Protein AF-A0A929YT79-F1 (afdb_monomer_lite)

Foldseek 3Di:
DDPPPPDDAQLVPPAQVLNLLQLQLLLLDLACLQPNQLSLVLNVVSVQCSVVRHDDVVVNVCSQFPNDPVDGFALAFWQWAWQFAQVWIFIAGARPNVVLSVLLNLLRVLCVVVVPPCLLLLVLQLLSVLRRQLCVLVVHDHRHTGDSVNPGRDGDDPVVCVSCSCSQKAAPVRSVVSSVVSVHDPVVLVVLAQDDDPVQQVVCCVPPVGHCSCLQRQWHQDPVRIIGRSNRNSSSVNSLVSSLVSCCVVQNPVRVVVSSLVVLCVLVVVLQVVQQWDWDDWDWFQNWIWTWTDRDPQEIETETEEELVVVGPVQRRVVVSVVVCCVVPPNGHYQYAYEYDYRPSPPRDDDYPDPHHYDHSVLVNLQSPPPSGHPVLVSLLVVLVVPAAEDPPADNSQSVLVCVVVVNHPDDPDHDPYDYGDNCSCNVSVSCSRVVWPWIWDQPVVVRTIFIWTADNVDPPVFQKTDTDPDDDQWIWGDDPPDIDIDGQDDDPVCSVVSVVVVVVVSVVVNVCCVVPVDPDDD

pLDDT: mean 87.14, std 10.31, range [30.11, 97.81]

Sequence (523 aa):
MNSTIMKNKFYHNLKREKVLKYLSYLSVLQENSSFCYRLEMALVEAYLMWKRGKHDWFHIDRILEYGNPQIEDPQERLFVETVNTPIGSYKVFSAFYLTHKYLLCQLLFLVQKNKIDRNKLAIVYAILEISNEIANRFNYSRNVCGKYDAESVYFSNYKEYGKYKSYTCFNKAEVNSILAKYQVEEKYLQLLSLCLKRKEYEKELSQLGHSDTFELHPFLKLDSGEFLVLFPANLLRLAYRLCYGILVKELGEKTLLSLIEKEMIQEIGFLLQNGHGSFIGQNNYQDTPFLWFRFDEDKVANIGIVLADKRAKLDQAVKDSETAINKAYPHITIFTFLVTQEMAEEGLFMTIGRDITHFSVEELKIVMSQSRMNLLNLYYYDQDKLDQNFALLTQEIDRFAYYCSNNYTFYRDEMPAITFMEIGYVLSMREKYLCGHDEHIVQYAPRGCHVMVKHYADIPKQIPIYVPYMKVKGVLMLQLAKYELWVHVKCKDMLRIFGREATIALMNWMFTVEKKLCIDSIS

Radius of gyration: 25.11 Å; chains: 1; bounding box: 61×72×64 Å

Secondary structure (DSSP, 8-state):
---------GGGG--THHHHHHHHHHTT-GGGTT-HHHHHHHHHHHHHHHHHT---HHHHHHHHHH-BTTBPPP--SEEEEEEEETTEEEEEE-TT-HHHHHHHHHHHHHHHHTT--GGGGHHHHHHHHHHHHHHHHTT--SSEE--TT-SS-----HHHHHHHTTTTEE-HHHHHHHHHHTT--HHHHHTTB----HHHHHHHHHHHSS-HHHHT--EEE-TTSPEEES-TTHHHHHHHHHHHHHHHHHH-HHHHHHHHHHHHHHHHHHHHHTTTPEEEEEEEETTEEEEEEE-SSSEEEEEEEEEGGG---HHHHHHHHHHHHHHHSTTPEEEEEEEEE--S-S------SS--EEEEHHHHHHHHTSTT--HHHHHHHHHHHHTS-B-TT--HHHHHHHHHHTTS----SS--SSB-PPTTTTHHHHHHHHTT--EEEEEEGGGTEEEEEEE-TTS-TTS-EEEETT--TTEEEEE-SS-EEEEE----GGGHHHHHHHHHHHHHHHHHHHHHHT-S---

Structure (mmCIF, N/CA/C/O backbone):
data_AF-A0A929YT79-F1
#
_entry.id   AF-A0A929YT79-F1
#
loop_
_atom_site.group_PDB
_atom_site.id
_atom_site.type_symbol
_atom_site.label_atom_id
_atom_site.label_alt_id
_atom_site.label_comp_id
_atom_site.label_asym_id
_atom_site.label_entity_id
_atom_site.label_seq_id
_atom_site.pdbx_PDB_ins_code
_atom_site.Cartn_x
_atom_site.Cartn_y
_atom_site.Cartn_z
_atom_site.occupancy
_atom_site.B_iso_or_equiv
_atom_site.auth_seq_id
_atom_site.auth_comp_id
_atom_site.auth_asym_id
_atom_site.auth_atom_id
_atom_site.pdbx_PDB_model_num
ATOM 1 N N . MET A 1 1 ? -23.664 36.042 5.388 1.00 36.00 1 MET A N 1
ATOM 2 C CA . MET A 1 1 ? -23.409 34.636 5.765 1.00 36.00 1 MET A CA 1
ATOM 3 C C . MET A 1 1 ? -24.685 34.087 6.372 1.00 36.00 1 MET A C 1
ATOM 5 O O . MET A 1 1 ? -25.010 34.441 7.497 1.00 36.00 1 MET A O 1
ATOM 9 N N . ASN A 1 2 ? -25.459 33.331 5.594 1.00 30.11 2 ASN A N 1
ATOM 10 C CA . ASN A 1 2 ? -26.677 32.698 6.095 1.00 30.11 2 ASN A CA 1
ATOM 11 C C . ASN A 1 2 ? -26.282 31.535 7.009 1.00 30.11 2 ASN A C 1
ATOM 13 O O . ASN A 1 2 ? -25.536 30.656 6.588 1.00 30.11 2 ASN A O 1
ATOM 17 N N . SER A 1 3 ? -26.758 31.553 8.254 1.00 38.56 3 SER A N 1
ATOM 18 C CA . SER A 1 3 ? -26.602 30.447 9.194 1.00 38.56 3 SER A CA 1
ATOM 19 C C . SER A 1 3 ? -27.410 29.250 8.694 1.00 38.56 3 SER A C 1
ATOM 21 O O . SER A 1 3 ? -28.627 29.183 8.889 1.00 38.56 3 SER A O 1
ATOM 23 N N . THR A 1 4 ? -26.754 28.301 8.038 1.00 44.62 4 THR A N 1
ATOM 24 C CA . THR A 1 4 ? -27.309 26.966 7.840 1.00 44.62 4 THR A CA 1
ATOM 25 C C . THR A 1 4 ? -27.536 26.384 9.232 1.00 44.62 4 THR A C 1
ATOM 27 O O . THR A 1 4 ? -26.594 26.161 9.988 1.00 44.62 4 THR A O 1
ATOM 30 N N . ILE A 1 5 ? -28.799 26.218 9.618 1.00 43.31 5 ILE A N 1
ATOM 31 C CA . ILE A 1 5 ? -29.177 25.556 10.866 1.00 43.31 5 ILE A CA 1
ATOM 32 C C . ILE A 1 5 ? -28.627 24.128 10.778 1.00 43.31 5 ILE A C 1
ATOM 34 O O . ILE A 1 5 ? -29.167 23.310 10.030 1.00 43.31 5 ILE A O 1
ATOM 38 N N . MET A 1 6 ? -27.533 23.832 11.489 1.00 53.91 6 MET A N 1
ATOM 39 C CA . MET A 1 6 ? -26.991 22.474 11.549 1.00 53.91 6 MET A CA 1
ATOM 40 C C . MET A 1 6 ? -28.071 21.554 12.121 1.00 53.91 6 MET A C 1
ATOM 42 O O . MET A 1 6 ? -28.538 21.731 13.250 1.00 53.91 6 MET A O 1
ATOM 46 N N . LYS A 1 7 ? -28.522 20.593 11.310 1.00 63.94 7 LYS A N 1
ATOM 47 C CA . LYS A 1 7 ? -29.502 19.588 11.732 1.00 63.94 7 LYS A CA 1
ATOM 48 C C . LYS A 1 7 ? -28.906 18.782 12.884 1.00 63.94 7 LYS A C 1
ATOM 50 O O . LYS A 1 7 ? -27.763 18.349 12.808 1.00 63.94 7 LYS A O 1
ATOM 55 N N . ASN A 1 8 ? -29.687 18.550 13.936 1.00 69.25 8 ASN A N 1
ATOM 56 C CA . ASN A 1 8 ? -29.241 17.765 15.083 1.00 69.25 8 ASN A CA 1
ATOM 57 C C . ASN A 1 8 ? -28.914 16.318 14.650 1.00 69.25 8 ASN A C 1
ATOM 59 O O . ASN A 1 8 ? -29.817 15.575 14.258 1.00 69.25 8 ASN A O 1
ATOM 63 N N . LYS A 1 9 ? -27.634 15.927 14.686 1.00 82.12 9 LYS A N 1
ATOM 64 C CA . LYS A 1 9 ? -27.158 14.599 14.270 1.00 82.12 9 LYS A CA 1
ATOM 65 C C . LYS A 1 9 ? -27.267 13.607 15.433 1.00 82.12 9 LYS A C 1
ATOM 67 O O . LYS A 1 9 ? -27.134 13.973 16.598 1.00 82.12 9 LYS A O 1
ATOM 72 N N . PHE A 1 10 ? -27.492 12.322 15.132 1.00 83.69 10 PHE A N 1
ATOM 73 C CA . PHE A 1 10 ? -27.701 11.274 16.150 1.00 83.69 10 PHE A CA 1
ATOM 74 C C . PHE A 1 10 ? -26.595 11.245 17.216 1.00 83.69 10 PHE A C 1
ATOM 76 O O . PHE A 1 10 ? -26.881 11.106 18.409 1.00 83.69 10 PHE A O 1
ATOM 83 N N . TYR A 1 11 ? -25.344 11.405 16.789 1.00 84.00 11 TYR A N 1
ATOM 84 C CA . TYR A 1 11 ? -24.191 11.276 17.666 1.00 84.00 11 TYR A CA 1
ATOM 85 C C . TYR A 1 11 ? -24.080 12.397 18.714 1.00 84.00 11 TYR A C 1
ATOM 87 O O . TYR A 1 11 ? -23.410 12.191 19.723 1.00 84.00 11 TYR A O 1
ATOM 95 N N . HIS A 1 12 ? -24.806 13.514 18.568 1.00 87.50 12 HIS A N 1
ATOM 96 C CA . HIS A 1 12 ? -24.891 14.568 19.593 1.00 87.50 12 HIS A CA 1
ATOM 97 C C . HIS A 1 12 ? -25.516 14.068 20.905 1.00 87.50 12 HIS A C 1
ATOM 99 O O . HIS A 1 12 ? -25.294 14.640 21.972 1.00 87.50 12 HIS A O 1
ATOM 105 N N . ASN A 1 13 ? -26.285 12.974 20.842 1.00 85.50 13 ASN A N 1
ATOM 106 C CA . ASN A 1 13 ? -26.859 12.317 22.017 1.00 85.50 13 ASN A CA 1
ATOM 107 C C . ASN A 1 13 ? -25.886 11.333 22.688 1.00 85.50 13 ASN A C 1
ATOM 109 O O . ASN A 1 13 ? -26.160 10.834 23.785 1.00 85.50 13 ASN A O 1
ATOM 113 N N . LEU A 1 14 ? -24.762 11.014 22.041 1.00 86.75 14 LEU A N 1
ATOM 114 C CA . LEU A 1 14 ? -23.725 10.159 22.606 1.00 86.75 14 LEU A CA 1
ATOM 115 C C . LEU A 1 14 ? -22.862 10.975 23.571 1.00 86.75 14 LEU A C 1
ATOM 117 O O . LEU A 1 14 ? -22.680 12.178 23.424 1.00 86.75 14 LEU A O 1
ATOM 121 N N . LYS A 1 15 ? -22.338 10.316 24.604 1.00 82.94 15 LYS A N 1
ATOM 122 C CA . LYS A 1 15 ? -21.502 10.957 25.626 1.00 82.94 15 LYS A CA 1
ATOM 123 C C . LYS A 1 15 ? -20.223 10.160 25.829 1.00 82.94 15 LYS A C 1
ATOM 125 O O . LYS A 1 15 ? -20.270 8.925 25.821 1.00 82.94 15 LYS A O 1
ATOM 130 N N . ARG A 1 16 ? -19.122 10.867 26.106 1.00 84.81 16 ARG A N 1
ATOM 131 C CA . ARG A 1 16 ? -17.818 10.291 26.471 1.00 84.81 16 ARG A CA 1
ATOM 132 C C . ARG A 1 16 ? -17.329 9.285 25.416 1.00 84.81 16 ARG A C 1
ATOM 134 O O . ARG A 1 16 ? -17.391 9.560 24.224 1.00 84.81 16 ARG A O 1
ATOM 141 N N . GLU A 1 17 ? -16.908 8.098 25.846 1.00 90.38 17 GLU A N 1
ATOM 142 C CA . GLU A 1 17 ? -16.364 7.028 25.004 1.00 90.38 17 GLU A CA 1
ATOM 143 C C . GLU A 1 17 ? -17.296 6.597 23.865 1.00 90.38 17 GLU A C 1
ATOM 145 O O . GLU A 1 17 ? -16.826 6.151 22.823 1.00 90.38 17 GLU A O 1
ATOM 150 N N . LYS A 1 18 ? -18.620 6.756 24.016 1.00 90.56 18 LYS A N 1
ATOM 151 C CA . LYS A 1 18 ? -19.578 6.391 22.958 1.00 90.56 18 LYS A CA 1
ATOM 152 C C . LYS A 1 18 ? -19.390 7.216 21.685 1.00 90.56 18 LYS A C 1
ATOM 154 O O . LYS A 1 18 ? -19.725 6.723 20.614 1.00 90.56 18 LYS A O 1
ATOM 159 N N . VAL A 1 19 ? -18.878 8.440 21.811 1.00 91.19 19 VAL A N 1
ATOM 160 C CA . VAL A 1 19 ? -18.555 9.323 20.682 1.00 91.19 19 VAL A CA 1
ATOM 161 C C . VAL A 1 19 ? -17.342 8.789 19.939 1.00 91.19 19 VAL A C 1
ATOM 163 O O . VAL A 1 19 ? -17.384 8.663 18.723 1.00 91.19 19 VAL A O 1
ATOM 166 N N . LEU A 1 20 ? -16.299 8.407 20.679 1.00 94.00 20 LEU A N 1
ATOM 167 C CA . LEU A 1 20 ? -15.084 7.823 20.112 1.00 94.00 20 LEU A CA 1
ATOM 168 C C . LEU A 1 20 ? -15.403 6.522 19.377 1.00 94.00 20 LEU A C 1
ATOM 170 O O . LEU A 1 20 ? -14.978 6.348 18.242 1.00 94.00 20 LEU A O 1
ATOM 174 N N . LYS A 1 21 ? -16.232 5.653 19.976 1.00 94.69 21 LYS A N 1
ATOM 175 C CA . LYS A 1 21 ? -16.734 4.441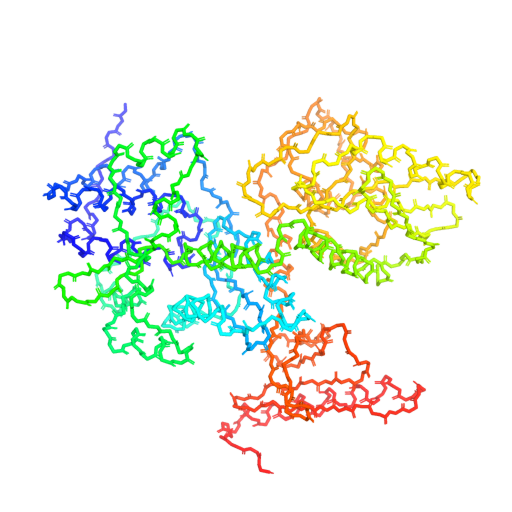 19.309 1.00 94.69 21 LYS A CA 1
ATOM 176 C C . LYS A 1 21 ? -17.485 4.761 18.016 1.00 94.69 21 LYS A C 1
ATOM 178 O O . LYS A 1 21 ? -17.301 4.070 17.023 1.00 94.69 21 LYS A O 1
ATOM 183 N N . TYR A 1 22 ? -18.319 5.800 18.024 1.00 94.50 22 TYR A N 1
ATOM 184 C CA . TYR A 1 22 ? -19.095 6.195 16.852 1.00 94.50 22 TYR A CA 1
ATOM 185 C C . TYR A 1 22 ? -18.216 6.743 15.724 1.00 94.50 22 TYR A C 1
ATOM 187 O O . TYR A 1 22 ? -18.367 6.317 14.587 1.00 94.50 22 TYR A O 1
ATOM 195 N N . LEU A 1 23 ? -17.275 7.640 16.026 1.00 94.75 23 LEU A N 1
ATOM 196 C CA . LEU A 1 23 ? -16.358 8.186 15.020 1.00 94.75 23 LEU A CA 1
ATOM 197 C C . LEU A 1 23 ? -15.394 7.116 14.483 1.00 94.75 23 LEU A C 1
ATOM 199 O O . LEU A 1 23 ? -15.162 7.051 13.281 1.00 94.75 23 LEU A O 1
ATOM 203 N N . SER A 1 24 ? -14.913 6.221 15.352 1.00 95.88 24 SER A N 1
ATOM 204 C CA . SER A 1 24 ? -14.118 5.050 14.958 1.00 95.88 24 SER A CA 1
ATOM 205 C C . SER A 1 24 ? -14.907 4.153 14.004 1.00 95.88 24 SER A C 1
ATOM 207 O O . SER A 1 24 ? -14.413 3.778 12.945 1.00 95.88 24 SER A O 1
ATOM 209 N N . TYR A 1 25 ? -16.173 3.882 14.322 1.00 95.31 25 TYR A N 1
ATOM 210 C CA . TYR A 1 25 ? -17.082 3.174 13.428 1.00 95.31 25 TYR A CA 1
ATOM 211 C C . TYR A 1 25 ? -17.257 3.891 12.077 1.00 95.31 25 TYR A C 1
ATOM 213 O O . TYR A 1 25 ? -17.173 3.242 11.040 1.00 95.31 25 TYR A O 1
ATOM 221 N N . LEU A 1 26 ? -17.451 5.216 12.060 1.00 94.38 26 LEU A N 1
ATOM 222 C CA . LEU A 1 26 ? -17.585 5.961 10.804 1.00 94.38 26 LEU A CA 1
ATOM 223 C C . LEU A 1 26 ? -16.335 5.858 9.926 1.00 94.38 26 LEU A C 1
ATOM 225 O O . LEU A 1 26 ? -16.480 5.841 8.707 1.00 94.38 26 LEU A O 1
ATOM 229 N N . SER A 1 27 ? -15.145 5.757 10.529 1.00 93.44 27 SER A N 1
ATOM 230 C CA . SER A 1 27 ? -13.881 5.606 9.794 1.00 93.44 27 SER A CA 1
ATOM 231 C C . SER A 1 27 ? -13.724 4.263 9.078 1.00 93.44 27 SER A C 1
ATOM 233 O O . SER A 1 27 ? -12.864 4.138 8.213 1.00 93.44 27 SER A O 1
ATOM 235 N N . VAL A 1 28 ? -14.560 3.269 9.409 1.00 93.12 28 VAL A N 1
ATOM 236 C CA . VAL A 1 28 ? -14.566 1.949 8.757 1.00 93.12 28 VAL A CA 1
ATOM 237 C C . VAL A 1 28 ? -15.787 1.706 7.863 1.00 93.12 28 VAL A C 1
ATOM 239 O O . VAL A 1 28 ? -16.047 0.570 7.452 1.00 93.12 28 VAL A O 1
ATOM 242 N N . LEU A 1 29 ? -16.523 2.762 7.526 1.00 92.25 29 LEU A N 1
ATOM 243 C CA . LEU A 1 29 ? -17.579 2.706 6.523 1.00 92.25 29 LEU A CA 1
ATOM 244 C C . LEU A 1 29 ? -17.023 3.025 5.141 1.00 92.25 29 LEU A C 1
ATOM 246 O O . LEU A 1 29 ? -16.368 4.049 4.950 1.00 92.25 29 LEU A O 1
ATOM 250 N N . GLN A 1 30 ? -17.345 2.172 4.171 1.00 90.44 30 GLN A N 1
ATOM 251 C CA . GLN A 1 30 ? -16.960 2.361 2.773 1.00 90.44 30 GLN A CA 1
ATOM 252 C C . GLN A 1 30 ? -17.477 3.699 2.217 1.00 90.44 30 GLN A C 1
ATOM 254 O O . GLN A 1 30 ? -16.807 4.332 1.405 1.00 90.44 30 GLN A O 1
ATOM 259 N N . GLU A 1 31 ? -18.636 4.164 2.693 1.00 90.75 31 GLU A N 1
ATOM 260 C CA . GLU A 1 31 ? -19.254 5.444 2.338 1.00 90.75 31 GLU A CA 1
ATOM 261 C C . GLU A 1 31 ? -18.424 6.664 2.754 1.00 90.75 31 GLU A C 1
ATOM 263 O O . GLU A 1 31 ? -18.642 7.748 2.220 1.00 90.75 31 GLU A O 1
ATOM 268 N N . ASN A 1 32 ? -17.505 6.497 3.709 1.00 91.38 32 ASN A N 1
ATOM 269 C CA . ASN A 1 32 ? -16.694 7.566 4.284 1.00 91.38 32 ASN A CA 1
ATOM 270 C C . ASN A 1 32 ? -15.217 7.503 3.879 1.00 91.38 32 ASN A C 1
ATOM 272 O O . ASN A 1 32 ? -14.407 8.264 4.409 1.00 91.38 32 ASN A O 1
ATOM 276 N N . SER A 1 33 ? -14.849 6.610 2.958 1.00 88.06 33 SER A N 1
ATOM 277 C CA . SER A 1 33 ? -13.452 6.381 2.573 1.00 88.06 33 SER A CA 1
ATOM 278 C C . SER A 1 33 ? -12.748 7.618 2.004 1.00 88.06 33 SER A C 1
ATOM 280 O O . SER A 1 33 ? -11.531 7.691 2.064 1.00 88.06 33 SER A O 1
ATOM 282 N N . SER A 1 34 ? -13.493 8.579 1.451 1.00 85.69 34 SER A N 1
ATOM 283 C CA . SER A 1 34 ? -12.965 9.833 0.897 1.00 85.69 34 SER A CA 1
ATOM 284 C C . SER A 1 34 ? -12.778 10.945 1.934 1.00 85.69 34 SER A C 1
ATOM 286 O O . SER A 1 34 ? -12.392 12.045 1.566 1.00 85.69 34 SER A O 1
ATOM 288 N N . PHE A 1 35 ? -13.074 10.701 3.216 1.00 89.69 35 PHE A N 1
ATOM 289 C CA . PHE A 1 35 ? -13.031 11.720 4.277 1.00 89.69 35 PHE A CA 1
ATOM 290 C C . PHE A 1 35 ? -12.082 11.343 5.419 1.00 89.69 35 PHE A C 1
ATOM 292 O O . PHE A 1 35 ? -12.344 11.636 6.592 1.00 89.69 35 PHE A O 1
ATOM 299 N N . CYS A 1 36 ? -11.006 10.620 5.103 1.00 88.81 36 CYS A N 1
ATOM 300 C CA . CYS A 1 36 ? -10.104 10.054 6.100 1.00 88.81 36 CYS A CA 1
ATOM 301 C C . CYS A 1 36 ? -9.451 11.112 7.001 1.00 88.81 36 CYS A C 1
ATOM 303 O O . CYS A 1 36 ? -9.447 10.909 8.216 1.00 88.81 36 CYS A O 1
ATOM 305 N N . TYR A 1 37 ? -8.970 12.242 6.461 1.00 88.38 37 TYR A N 1
ATOM 306 C CA . TYR A 1 37 ? -8.360 13.289 7.292 1.00 88.38 37 TYR A CA 1
ATOM 307 C C . TYR A 1 37 ? -9.399 13.958 8.184 1.00 88.38 37 TYR A C 1
ATOM 309 O O . TYR A 1 37 ? -9.148 14.177 9.369 1.00 88.38 37 TYR A O 1
ATOM 317 N N . ARG A 1 38 ? -10.602 14.237 7.667 1.00 91.75 38 ARG A N 1
ATOM 318 C CA . ARG A 1 38 ? -11.690 14.786 8.498 1.00 91.75 38 ARG A CA 1
ATOM 319 C C . ARG A 1 38 ? -12.050 13.863 9.650 1.00 91.75 38 ARG A C 1
ATOM 321 O O . ARG A 1 38 ? -12.220 14.332 10.775 1.00 91.75 38 ARG A O 1
ATOM 328 N N . LEU A 1 39 ? -12.179 12.567 9.377 1.00 93.12 39 LEU A N 1
ATOM 329 C CA . LEU A 1 39 ? -12.525 11.565 10.381 1.00 93.12 39 LEU A CA 1
ATOM 330 C C . LEU A 1 39 ? -11.424 11.411 11.430 1.00 93.12 39 LEU A C 1
ATOM 332 O O . LEU A 1 39 ? -11.733 11.362 12.621 1.00 93.12 39 LEU A O 1
ATOM 336 N N . GLU A 1 40 ? -10.161 11.379 11.012 1.00 93.00 40 GLU A N 1
ATOM 337 C CA . GLU A 1 40 ? -9.028 11.321 11.930 1.00 93.00 40 GLU A CA 1
ATOM 338 C C . GLU A 1 40 ? -8.944 12.575 12.805 1.00 93.00 40 GLU A C 1
ATOM 340 O O . GLU A 1 40 ? -8.914 12.467 14.032 1.00 93.00 40 GLU A O 1
ATOM 345 N N . MET A 1 41 ? -9.001 13.771 12.213 1.00 91.88 41 MET A N 1
ATOM 346 C CA . MET A 1 41 ? -8.990 15.024 12.974 1.00 91.88 41 MET A CA 1
ATOM 347 C C . MET A 1 41 ? -10.166 15.095 13.954 1.00 91.88 41 MET A C 1
ATOM 349 O O . MET A 1 41 ? -9.990 15.490 15.109 1.00 91.88 41 MET A O 1
ATOM 353 N N . ALA A 1 42 ? -11.365 14.682 13.529 1.00 93.88 42 ALA A N 1
ATOM 354 C CA . ALA A 1 42 ? -12.530 14.617 14.405 1.00 93.88 42 ALA A CA 1
ATOM 355 C C . ALA A 1 42 ? -12.316 13.631 15.564 1.00 93.88 42 ALA A C 1
ATOM 357 O O . ALA A 1 42 ? -12.698 13.930 16.696 1.00 93.88 42 ALA A O 1
ATOM 358 N N . LEU A 1 43 ? -11.686 12.477 15.316 1.00 94.81 43 LEU A N 1
ATOM 359 C CA . LEU A 1 43 ? -11.325 11.499 16.345 1.00 94.81 43 LEU A CA 1
ATOM 360 C C . LEU A 1 43 ? -10.311 12.056 17.345 1.00 94.81 43 LEU A C 1
ATOM 362 O O . LEU A 1 43 ? -10.509 11.895 18.553 1.00 94.81 43 LEU A O 1
ATOM 366 N N . VAL A 1 44 ? -9.263 12.731 16.868 1.00 94.44 44 VAL A N 1
ATOM 367 C CA . VAL A 1 44 ? -8.253 13.367 17.724 1.00 94.44 44 VAL A CA 1
ATOM 368 C C . VAL A 1 44 ? -8.898 14.428 18.612 1.00 94.44 44 VAL A C 1
ATOM 370 O O . VAL A 1 44 ? -8.730 14.411 19.835 1.00 94.44 44 VAL A O 1
ATOM 373 N N . GLU A 1 45 ? -9.681 15.332 18.025 1.00 93.56 45 GLU A N 1
ATOM 374 C CA . GLU A 1 45 ? -10.355 16.394 18.769 1.00 93.56 45 GLU A CA 1
ATOM 375 C C . GLU A 1 45 ? -11.363 15.826 19.771 1.00 93.56 45 GLU A C 1
ATOM 377 O O . GLU A 1 45 ? -11.367 16.223 20.941 1.00 93.56 45 GLU A O 1
ATOM 382 N N . ALA A 1 46 ? -12.147 14.821 19.373 1.00 93.94 46 ALA A N 1
ATOM 383 C CA . ALA A 1 46 ? -13.059 14.125 20.272 1.00 93.94 46 ALA A CA 1
ATOM 384 C C . ALA A 1 46 ? -12.315 13.440 21.431 1.00 93.94 46 ALA A C 1
ATOM 386 O O . ALA A 1 46 ? -12.792 13.476 22.569 1.00 93.94 46 ALA A O 1
ATOM 387 N N . TYR A 1 47 ? -11.139 12.855 21.187 1.00 94.56 47 TYR A N 1
ATOM 388 C CA . TYR A 1 47 ? -10.306 12.250 22.229 1.00 94.56 47 TYR A CA 1
ATOM 389 C C . TYR A 1 47 ? -9.786 13.304 23.222 1.00 94.56 47 TYR A C 1
ATOM 391 O O . TYR A 1 47 ? -9.888 13.128 24.442 1.00 94.56 47 TYR A O 1
ATOM 399 N N . LEU A 1 48 ? -9.282 14.437 22.723 1.00 93.25 48 LEU A N 1
ATOM 400 C CA . LEU A 1 48 ? -8.782 15.539 23.552 1.00 93.25 48 LEU A CA 1
ATOM 401 C C . LEU A 1 48 ? -9.901 16.185 24.387 1.00 93.25 48 LEU A C 1
ATOM 403 O O . LEU A 1 48 ? -9.695 16.538 25.554 1.00 93.25 48 LEU A O 1
ATOM 407 N N . MET A 1 49 ? -11.094 16.311 23.809 1.00 91.25 49 MET A N 1
ATOM 408 C CA . MET A 1 49 ? -12.321 16.750 24.474 1.00 91.25 49 MET A CA 1
ATOM 409 C C . MET A 1 49 ? -12.760 15.775 25.570 1.00 91.25 49 MET A C 1
ATOM 411 O O . MET A 1 49 ? -12.986 16.188 26.715 1.00 91.25 49 MET A O 1
ATOM 415 N N . TRP A 1 50 ? -12.790 14.476 25.257 1.00 90.44 50 TRP A N 1
ATOM 416 C CA . TRP A 1 50 ? -13.120 13.406 26.198 1.00 90.44 50 TRP A CA 1
ATOM 417 C C . TRP A 1 50 ? -12.224 13.444 27.441 1.00 90.44 50 TRP A C 1
ATOM 419 O O . TRP A 1 50 ? -12.747 13.468 28.557 1.00 90.44 50 TRP A O 1
ATOM 429 N N . LYS A 1 51 ? -10.899 13.574 27.273 1.00 88.44 51 LYS A N 1
ATOM 430 C CA . LYS A 1 51 ? -9.942 13.702 28.392 1.00 88.44 51 LYS A CA 1
ATOM 431 C C . LYS A 1 51 ? -10.209 14.909 29.298 1.00 88.44 51 LYS A C 1
ATOM 433 O O . LYS A 1 51 ? -9.885 14.864 30.481 1.00 88.44 51 LYS A O 1
ATOM 438 N N . ARG A 1 52 ? -10.785 15.989 28.762 1.00 86.50 52 ARG A N 1
ATOM 439 C CA . ARG A 1 52 ? -11.120 17.221 29.504 1.00 86.50 52 ARG A CA 1
ATOM 440 C C . ARG A 1 52 ? -12.539 17.215 30.081 1.00 86.50 52 ARG A C 1
ATOM 442 O O . ARG A 1 52 ? -12.899 18.151 30.792 1.00 86.50 52 ARG A O 1
ATOM 449 N N . GLY A 1 53 ? -13.360 16.220 29.740 1.00 83.00 53 GLY A N 1
ATOM 450 C CA . GLY A 1 53 ? -14.771 16.151 30.124 1.00 83.00 53 GLY A CA 1
ATOM 451 C C . GLY A 1 53 ? -15.673 17.206 29.465 1.00 83.00 53 GLY A C 1
ATOM 452 O O . GLY A 1 53 ? -16.820 17.355 29.882 1.00 83.00 53 GLY A O 1
ATOM 453 N N . LYS A 1 54 ? -15.193 17.930 28.444 1.00 81.06 54 LYS A N 1
ATOM 454 C CA . LYS A 1 54 ? -15.953 18.952 27.697 1.00 81.06 54 LYS A CA 1
ATOM 455 C C . LYS A 1 54 ? -16.246 18.434 26.295 1.00 81.06 54 LYS A C 1
ATOM 457 O O . LYS A 1 54 ? -15.379 17.795 25.724 1.00 81.06 54 LYS A O 1
ATOM 462 N N . HIS A 1 55 ? -17.430 18.706 25.750 1.00 81.44 55 HIS A N 1
ATOM 463 C CA . HIS A 1 55 ? -17.796 18.302 24.388 1.00 81.44 55 HIS A CA 1
ATOM 464 C C . HIS A 1 55 ? -18.256 19.537 23.616 1.00 81.44 55 HIS A C 1
ATOM 466 O O . HIS A 1 55 ? -19.154 20.239 24.078 1.00 81.44 55 HIS A O 1
ATOM 472 N N . ASP A 1 56 ? -17.634 19.788 22.469 1.00 86.38 56 ASP A N 1
ATOM 473 C CA . ASP A 1 56 ? -18.021 20.842 21.536 1.00 86.38 56 ASP A CA 1
ATOM 474 C C . ASP A 1 56 ? -18.425 20.193 20.207 1.00 86.38 56 ASP A C 1
ATOM 476 O O . ASP A 1 56 ? -17.590 19.899 19.351 1.00 86.38 56 ASP A O 1
ATOM 480 N N . TRP A 1 57 ? -19.725 19.922 20.064 1.00 86.38 57 TRP A N 1
ATOM 481 C CA . TRP A 1 57 ? -20.275 19.313 18.851 1.00 86.38 57 TRP A CA 1
ATOM 482 C C . TRP A 1 57 ? -20.142 20.219 17.640 1.00 86.38 57 TRP A C 1
ATOM 484 O O . TRP A 1 57 ? -19.908 19.722 16.547 1.00 86.38 57 TRP A O 1
ATOM 494 N N . PHE A 1 58 ? -20.229 21.535 17.843 1.00 88.25 58 PHE A N 1
ATOM 495 C CA . PHE A 1 58 ? -20.093 22.501 16.762 1.00 88.25 58 PHE A CA 1
ATOM 496 C C . PHE A 1 58 ? -18.701 22.414 16.132 1.00 88.25 58 PHE A C 1
ATOM 498 O O . PHE A 1 58 ? -18.562 22.444 14.911 1.00 88.25 58 PHE A O 1
ATOM 505 N N . HIS A 1 59 ? -17.666 22.249 16.957 1.00 90.00 59 HIS A N 1
ATOM 506 C CA . HIS A 1 59 ? -16.307 22.061 16.464 1.00 90.00 59 HIS A CA 1
ATOM 507 C C . HIS A 1 59 ? -16.137 20.761 15.662 1.00 90.00 59 HIS A C 1
ATOM 509 O O . HIS A 1 59 ? -15.550 20.794 14.581 1.00 90.00 59 HIS A O 1
ATOM 515 N N . ILE A 1 60 ? -16.679 19.641 16.158 1.00 91.56 60 ILE A N 1
ATOM 516 C CA . ILE A 1 60 ? -16.625 18.345 15.460 1.00 91.56 60 ILE A CA 1
ATOM 517 C C . ILE A 1 60 ? -17.416 18.387 14.146 1.00 91.56 60 ILE A C 1
ATOM 519 O O . ILE A 1 60 ? -16.903 17.956 13.117 1.00 91.56 60 ILE A O 1
ATOM 523 N N . ASP A 1 61 ? -18.623 18.959 14.149 1.00 91.75 61 ASP A N 1
ATOM 524 C CA . ASP A 1 61 ? -19.434 19.141 12.942 1.00 91.75 61 ASP A CA 1
ATOM 525 C C . ASP A 1 61 ? -18.688 19.953 11.887 1.00 91.75 61 ASP A C 1
ATOM 527 O O . ASP A 1 61 ? -18.635 19.549 10.728 1.00 91.75 61 ASP A O 1
ATOM 531 N N . ARG A 1 62 ? -18.050 21.056 12.295 1.00 91.12 62 ARG A N 1
ATOM 532 C CA . ARG A 1 62 ? -17.279 21.903 11.384 1.00 91.12 62 ARG A CA 1
ATOM 533 C C . ARG A 1 62 ? -16.116 21.143 10.746 1.00 91.12 62 ARG A C 1
ATOM 535 O O . ARG A 1 62 ? -15.873 21.322 9.558 1.00 91.12 62 ARG A O 1
ATOM 542 N N . ILE A 1 63 ? -15.412 20.308 11.513 1.00 91.88 63 ILE A N 1
ATOM 543 C CA . ILE A 1 63 ? -14.334 19.460 10.982 1.00 91.88 63 ILE A CA 1
ATOM 544 C C . ILE A 1 63 ? -14.883 18.479 9.944 1.00 91.88 63 ILE A C 1
ATOM 546 O O . ILE A 1 63 ? -14.320 18.355 8.862 1.00 91.88 63 ILE A O 1
ATOM 550 N N . LEU A 1 64 ? -15.991 17.802 10.243 1.00 91.69 64 LEU A N 1
ATOM 551 C CA . LEU A 1 64 ? -16.559 16.802 9.338 1.00 91.69 64 LEU A CA 1
ATOM 552 C C . LEU A 1 64 ? -17.171 17.433 8.072 1.00 91.69 64 LEU A C 1
ATOM 554 O O . LEU A 1 64 ? -17.094 16.848 6.993 1.00 91.69 64 LEU A O 1
ATOM 558 N N . GLU A 1 65 ? -17.744 18.634 8.169 1.00 90.25 65 GLU A N 1
ATOM 559 C CA . GLU A 1 65 ? -18.379 19.330 7.039 1.00 90.25 65 GLU A CA 1
ATOM 560 C C . GLU A 1 65 ? -17.389 20.080 6.144 1.00 90.25 65 GLU A C 1
ATOM 562 O O . GLU A 1 65 ? -17.518 20.022 4.921 1.00 90.25 65 GLU A O 1
ATOM 567 N N . TYR A 1 66 ? -16.399 20.756 6.729 1.00 86.00 66 TYR A N 1
ATOM 568 C CA . TYR A 1 66 ? -15.519 21.674 5.993 1.00 86.00 66 TYR A CA 1
ATOM 569 C C . TYR A 1 66 ? -14.047 21.254 5.989 1.00 86.00 66 TYR A C 1
ATOM 571 O O . TYR A 1 66 ? -13.258 21.846 5.260 1.00 86.00 66 TYR A O 1
ATOM 579 N N . GLY A 1 67 ? -13.666 20.255 6.788 1.00 83.31 67 GLY A N 1
ATOM 580 C CA . GLY A 1 67 ? -12.277 19.829 6.927 1.00 83.31 67 GLY A CA 1
ATOM 581 C C . GLY A 1 67 ? -11.352 20.924 7.452 1.00 83.31 67 GLY A C 1
ATOM 582 O O . GLY A 1 67 ? -11.764 21.823 8.194 1.00 83.31 67 GLY A O 1
ATOM 583 N N . ASN A 1 68 ? -10.073 20.809 7.099 1.00 74.88 68 ASN A N 1
ATOM 584 C CA . ASN A 1 68 ? -9.064 21.828 7.351 1.00 74.88 68 ASN A CA 1
ATOM 585 C C . ASN A 1 68 ? -8.807 22.573 6.031 1.00 74.88 68 ASN A C 1
ATOM 587 O O . ASN A 1 68 ? -8.470 21.924 5.050 1.00 74.88 68 ASN A O 1
ATOM 591 N N . PRO A 1 69 ? -8.898 23.914 5.975 1.00 66.06 69 PRO A N 1
ATOM 592 C CA . PRO A 1 69 ? -8.637 24.666 4.742 1.00 66.06 69 PRO A CA 1
ATOM 593 C C . PRO A 1 69 ? -7.209 24.509 4.190 1.00 66.06 69 PRO A C 1
ATOM 595 O O . PRO A 1 69 ? -6.941 24.963 3.085 1.00 66.06 69 PRO A O 1
ATOM 598 N N . GLN A 1 70 ? -6.284 23.928 4.958 1.00 66.06 70 GLN A N 1
ATOM 599 C CA . GLN A 1 70 ? -4.903 23.673 4.542 1.00 66.06 70 GLN A CA 1
ATOM 600 C C . GLN A 1 70 ? -4.657 22.237 4.059 1.00 66.06 70 GLN A C 1
ATOM 602 O O . GLN A 1 70 ? -3.588 21.974 3.519 1.00 66.06 70 GLN A O 1
ATOM 607 N N . ILE A 1 71 ? -5.593 21.311 4.296 1.00 67.88 71 ILE A N 1
ATOM 608 C CA . ILE A 1 71 ? -5.423 19.882 4.010 1.00 67.88 71 ILE A CA 1
ATOM 609 C C . ILE A 1 71 ? -6.701 19.376 3.349 1.00 67.88 71 ILE A C 1
ATOM 611 O O . ILE A 1 71 ? -7.758 19.332 3.981 1.00 67.88 71 ILE A O 1
ATOM 615 N N . GLU A 1 72 ? -6.595 18.981 2.087 1.00 69.81 72 GLU A N 1
ATOM 616 C CA . GLU A 1 72 ? -7.674 18.285 1.392 1.00 69.81 72 GLU A CA 1
ATOM 617 C C . GLU A 1 72 ? -7.663 16.802 1.760 1.00 69.81 72 GLU A C 1
ATOM 619 O O . GLU A 1 72 ? -6.600 16.213 1.967 1.00 69.81 72 GLU A O 1
ATOM 624 N N . ASP A 1 73 ? -8.847 16.193 1.866 1.00 75.12 73 ASP A N 1
ATOM 625 C CA . ASP A 1 73 ? -8.923 14.745 2.022 1.00 75.12 73 ASP A CA 1
ATOM 626 C C . ASP A 1 73 ? -8.320 14.058 0.794 1.00 75.12 73 ASP A C 1
ATOM 628 O O . ASP A 1 73 ? -8.566 14.488 -0.338 1.00 75.12 73 ASP A O 1
ATOM 632 N N . PRO A 1 74 ? -7.554 12.977 0.996 1.00 68.00 74 PRO A N 1
ATOM 633 C CA . PRO A 1 74 ? -6.997 12.239 -0.112 1.00 68.00 74 PRO A CA 1
ATOM 634 C C . PRO A 1 74 ? -8.165 11.607 -0.874 1.00 68.00 74 PRO A C 1
ATOM 636 O O . PRO A 1 74 ? -9.052 10.968 -0.295 1.00 68.00 74 PRO A O 1
ATOM 639 N N . GLN A 1 75 ? -8.193 11.794 -2.188 1.00 64.19 75 GLN A N 1
ATOM 640 C CA . GLN A 1 75 ? -9.170 11.112 -3.018 1.00 64.19 75 GLN A CA 1
ATOM 641 C C . GLN A 1 75 ? -8.721 9.662 -3.182 1.00 64.19 75 GLN A C 1
ATOM 643 O O . GLN A 1 75 ? -8.037 9.336 -4.139 1.00 64.19 75 GLN A O 1
ATOM 648 N N . GLU A 1 76 ? -9.067 8.781 -2.245 1.00 64.75 76 GLU A N 1
ATOM 649 C CA . GLU A 1 76 ? -8.655 7.378 -2.321 1.00 64.75 76 GLU A CA 1
ATOM 650 C C . GLU A 1 76 ? -9.757 6.476 -2.852 1.00 64.75 76 GLU A C 1
ATOM 652 O O . GLU A 1 76 ? -10.899 6.491 -2.384 1.00 64.75 76 GLU A O 1
ATOM 657 N N . ARG A 1 77 ? -9.402 5.644 -3.839 1.00 70.50 77 ARG A N 1
ATOM 658 C CA . ARG A 1 77 ? -10.336 4.658 -4.395 1.00 70.50 77 ARG A CA 1
ATOM 659 C C . ARG A 1 77 ? -10.317 3.329 -3.684 1.00 70.50 77 ARG A C 1
ATOM 661 O O . ARG A 1 77 ? -11.320 2.635 -3.773 1.00 70.50 77 ARG A O 1
ATOM 668 N N . LEU A 1 78 ? -9.247 2.955 -2.987 1.00 76.06 78 LEU A N 1
ATOM 669 C CA . LEU A 1 78 ? -9.263 1.748 -2.167 1.00 76.06 78 LEU A CA 1
ATOM 670 C C . LEU A 1 78 ? -9.499 2.079 -0.714 1.00 76.06 78 LEU A C 1
ATOM 672 O O . LEU A 1 78 ? -8.819 2.903 -0.117 1.00 76.06 78 LEU A O 1
ATOM 676 N N . PHE A 1 79 ? -10.459 1.368 -0.154 1.00 87.06 79 PHE A N 1
ATOM 677 C CA . PHE A 1 79 ? -10.840 1.504 1.232 1.00 87.06 79 PHE A CA 1
ATOM 678 C C . PHE A 1 79 ? -10.257 0.368 2.082 1.00 87.06 79 PHE A C 1
ATOM 680 O O . PHE A 1 79 ? -9.680 0.616 3.142 1.00 87.06 79 PHE A O 1
ATOM 687 N N . VAL A 1 80 ? -10.343 -0.870 1.582 1.00 91.06 80 VAL A N 1
ATOM 688 C CA . VAL A 1 80 ? -9.689 -2.043 2.179 1.00 91.06 80 VAL A CA 1
ATOM 689 C C . VAL A 1 80 ? -8.680 -2.597 1.193 1.00 91.06 80 VAL A C 1
ATOM 691 O O . VAL A 1 80 ? -9.032 -2.879 0.053 1.00 91.06 80 VAL A O 1
ATOM 694 N N . GLU A 1 81 ? -7.457 -2.826 1.647 1.00 90.19 81 GLU A N 1
ATOM 695 C CA . GLU A 1 81 ? -6.370 -3.418 0.874 1.00 90.19 81 GLU A CA 1
ATOM 696 C C . GLU A 1 81 ? -5.865 -4.710 1.511 1.00 90.19 81 GLU A C 1
ATOM 698 O O . GLU A 1 81 ? -6.324 -5.134 2.574 1.00 90.19 81 GLU A O 1
ATOM 703 N N . THR A 1 82 ? -4.919 -5.363 0.839 1.00 90.50 82 THR A N 1
ATOM 704 C CA . THR A 1 82 ? -4.356 -6.640 1.279 1.00 90.50 82 THR A CA 1
ATOM 705 C C . THR A 1 82 ? -2.861 -6.516 1.531 1.00 90.50 82 THR A C 1
ATOM 707 O O . THR A 1 82 ? -2.098 -6.190 0.624 1.00 90.50 82 THR A O 1
ATOM 710 N N . VAL A 1 83 ? -2.430 -6.852 2.749 1.00 93.31 83 VAL A N 1
ATOM 711 C CA . VAL A 1 83 ? -1.016 -7.065 3.077 1.00 93.31 83 VAL A CA 1
ATOM 712 C C . VAL A 1 83 ? -0.706 -8.551 2.940 1.00 93.31 83 VAL A C 1
ATOM 714 O O . VAL A 1 83 ? -1.206 -9.386 3.698 1.00 93.31 83 VAL A O 1
ATOM 717 N N . ASN A 1 84 ? 0.126 -8.882 1.957 1.00 91.62 84 ASN A N 1
ATOM 718 C CA . ASN A 1 84 ? 0.600 -10.230 1.682 1.00 91.62 84 ASN A CA 1
ATOM 719 C C . ASN A 1 84 ? 1.845 -10.542 2.513 1.00 91.62 84 ASN A C 1
ATOM 721 O O . ASN A 1 84 ? 2.822 -9.795 2.505 1.00 91.62 84 ASN A O 1
ATOM 725 N N . THR A 1 85 ? 1.818 -11.671 3.224 1.00 91.00 85 THR A N 1
ATOM 726 C CA . THR A 1 85 ? 2.905 -12.085 4.118 1.00 91.00 85 THR A CA 1
ATOM 727 C C . THR A 1 85 ? 3.273 -13.550 3.905 1.00 91.00 85 THR A C 1
ATOM 729 O O . THR A 1 85 ? 2.410 -14.349 3.541 1.00 91.00 85 THR A O 1
ATOM 732 N N . PRO A 1 86 ? 4.502 -13.970 4.248 1.00 85.06 86 PRO A N 1
ATOM 733 C CA . PRO A 1 86 ? 4.933 -15.372 4.213 1.00 85.06 86 PRO A CA 1
ATOM 734 C C . PRO A 1 86 ? 4.073 -16.409 4.953 1.00 85.06 86 PRO A C 1
ATOM 736 O O . PRO A 1 86 ? 4.402 -17.597 4.891 1.00 85.06 86 PRO A O 1
ATOM 739 N N . ILE A 1 87 ? 3.073 -15.983 5.727 1.00 86.06 87 ILE A N 1
ATOM 740 C CA . ILE A 1 87 ? 2.191 -16.846 6.522 1.00 86.06 87 ILE A CA 1
ATOM 741 C C . ILE A 1 87 ? 0.700 -16.633 6.218 1.00 86.06 87 ILE A C 1
ATOM 743 O O . ILE A 1 87 ? -0.136 -17.242 6.875 1.00 86.06 87 ILE A O 1
ATOM 747 N N . GLY A 1 88 ? 0.361 -15.767 5.259 1.00 88.56 88 GLY A N 1
ATOM 748 C CA . GLY A 1 88 ? -1.023 -15.463 4.891 1.00 88.56 88 GLY A CA 1
ATOM 749 C C . GLY A 1 88 ? -1.230 -14.010 4.467 1.00 88.56 88 GLY A C 1
ATOM 750 O O . GLY A 1 88 ? -0.307 -13.193 4.514 1.00 88.56 88 GLY A O 1
ATOM 751 N N . SER A 1 89 ? -2.456 -13.695 4.061 1.00 92.12 89 SER A N 1
ATOM 752 C CA . SER A 1 89 ? -2.872 -12.354 3.642 1.00 92.12 89 SER A CA 1
ATOM 753 C C . SER A 1 89 ? -3.841 -11.739 4.645 1.00 92.12 89 SER A C 1
ATOM 755 O O . SER A 1 89 ? -4.785 -12.403 5.071 1.00 92.12 89 SER A O 1
ATOM 757 N N . TYR A 1 90 ? -3.637 -10.463 4.966 1.00 95.19 90 TYR A N 1
ATOM 758 C CA . TYR A 1 90 ? -4.441 -9.714 5.932 1.00 95.19 90 TYR A CA 1
ATOM 759 C C . TYR A 1 90 ? -5.137 -8.548 5.245 1.00 95.19 90 TYR A C 1
ATOM 761 O O . TYR A 1 90 ? -4.507 -7.825 4.471 1.00 95.19 90 TYR A O 1
ATOM 769 N N . LYS A 1 91 ? -6.422 -8.355 5.542 1.00 95.50 91 LYS A N 1
ATOM 770 C CA . LYS A 1 91 ? -7.161 -7.166 5.117 1.00 95.50 91 LYS A CA 1
ATOM 771 C C . LYS A 1 91 ? -6.816 -5.999 6.031 1.00 95.50 91 LYS A C 1
ATOM 773 O O . LYS A 1 91 ? -6.872 -6.145 7.250 1.00 95.50 91 LYS A O 1
ATOM 778 N N . VAL A 1 92 ? -6.471 -4.867 5.436 1.00 95.19 92 VAL A N 1
ATOM 779 C CA . VAL A 1 92 ? -6.111 -3.638 6.146 1.00 95.19 92 VAL A CA 1
ATOM 780 C C . VAL A 1 92 ? -6.893 -2.458 5.594 1.00 95.19 92 VAL A C 1
ATOM 782 O O . VAL A 1 92 ? -7.296 -2.467 4.435 1.00 95.19 92 VAL A O 1
ATOM 785 N N . PHE A 1 93 ? -7.095 -1.439 6.420 1.00 94.00 93 PHE A N 1
ATOM 786 C CA . PHE A 1 93 ? -7.616 -0.150 5.976 1.00 94.00 93 PHE A CA 1
ATOM 787 C C . PHE A 1 93 ? -6.426 0.745 5.644 1.00 94.00 93 PHE A C 1
ATOM 789 O O . PHE A 1 93 ? -5.518 0.857 6.466 1.00 94.00 93 PHE A O 1
ATOM 796 N N . SER A 1 94 ? -6.413 1.347 4.460 1.00 86.38 94 SER A N 1
ATOM 797 C CA . SER A 1 94 ? -5.241 2.106 4.014 1.00 86.38 94 SER A CA 1
ATOM 798 C C . SER A 1 94 ? -5.363 3.594 4.270 1.00 86.38 94 SER A C 1
ATOM 800 O O . SER A 1 94 ? -4.387 4.198 4.700 1.00 86.38 94 SER A O 1
ATOM 802 N N . ALA A 1 95 ? -6.548 4.185 4.075 1.00 86.25 95 ALA A N 1
ATOM 803 C CA . ALA A 1 95 ? -6.695 5.643 4.084 1.00 86.25 95 ALA A CA 1
ATOM 804 C C . ALA A 1 95 ? -5.573 6.292 3.236 1.00 86.25 95 ALA A C 1
ATOM 806 O O . ALA A 1 95 ? -5.315 5.832 2.128 1.00 86.25 95 ALA A O 1
ATOM 807 N N . PHE A 1 96 ? -4.855 7.282 3.769 1.00 80.06 96 PHE A N 1
ATOM 808 C CA . PHE A 1 96 ? -3.710 7.938 3.116 1.00 80.06 96 PHE A CA 1
ATOM 809 C C . PHE A 1 96 ? -2.380 7.150 3.193 1.00 80.06 96 PHE A C 1
ATOM 811 O O . PHE A 1 96 ? -1.358 7.625 2.705 1.00 80.06 96 PHE A O 1
ATOM 818 N N . TYR A 1 97 ? -2.355 5.938 3.757 1.00 83.94 97 TYR A N 1
ATOM 819 C CA . TYR A 1 97 ? -1.165 5.073 3.860 1.00 83.94 97 TYR A CA 1
ATOM 820 C C . TYR A 1 97 ? -1.025 4.096 2.682 1.00 83.94 97 TYR A C 1
ATOM 822 O O . TYR A 1 97 ? -0.687 2.922 2.862 1.00 83.94 97 TYR A O 1
ATOM 830 N N . LEU A 1 98 ? -1.324 4.548 1.462 1.00 74.06 98 LEU A N 1
ATOM 831 C CA . LEU A 1 98 ? -1.376 3.675 0.282 1.00 74.06 98 LEU A CA 1
ATOM 832 C C . LEU A 1 98 ? -0.065 2.930 0.027 1.00 74.06 98 LEU A C 1
ATOM 834 O O . LEU A 1 98 ? -0.058 1.745 -0.300 1.00 74.06 98 LEU A O 1
ATOM 838 N N . THR A 1 99 ? 1.062 3.619 0.187 1.00 82.00 99 THR A N 1
ATOM 839 C CA . THR A 1 99 ? 2.379 3.036 -0.079 1.00 82.00 99 THR A CA 1
ATOM 840 C C . THR A 1 99 ? 2.762 2.029 1.006 1.00 82.00 99 THR A C 1
ATOM 842 O O . THR A 1 99 ? 3.407 1.019 0.715 1.00 82.00 99 THR A O 1
ATOM 845 N N . HIS A 1 100 ? 2.303 2.223 2.247 1.00 89.62 100 HIS A N 1
ATOM 846 C CA . HIS A 1 100 ? 2.660 1.394 3.400 1.00 89.62 100 HIS A CA 1
ATOM 847 C C . HIS A 1 100 ? 2.305 -0.070 3.224 1.00 89.62 100 HIS A C 1
ATOM 849 O O . HIS A 1 100 ? 3.084 -0.926 3.639 1.00 89.62 100 HIS A O 1
ATOM 855 N N . LYS A 1 101 ? 1.169 -0.396 2.594 1.00 90.75 101 LYS A N 1
ATOM 856 C CA . LYS A 1 101 ? 0.812 -1.803 2.344 1.00 90.75 101 LYS A CA 1
ATOM 857 C C . LYS A 1 101 ? 1.834 -2.483 1.440 1.00 90.75 101 LYS A C 1
ATOM 859 O O . LYS A 1 101 ? 2.247 -3.605 1.732 1.00 90.75 101 LYS A O 1
ATOM 864 N N . TYR A 1 102 ? 2.289 -1.802 0.389 1.00 89.00 102 TYR A N 1
ATOM 865 C CA . TYR A 1 102 ? 3.284 -2.324 -0.536 1.00 89.00 102 TYR A CA 1
ATOM 866 C C . TYR A 1 102 ? 4.647 -2.480 0.154 1.00 89.00 102 TYR A C 1
ATOM 868 O O . TYR A 1 102 ? 5.241 -3.563 0.115 1.00 89.00 102 TYR A O 1
ATOM 876 N N . LEU A 1 103 ? 5.097 -1.444 0.867 1.00 92.94 103 LEU A N 1
ATOM 877 C CA . LEU A 1 103 ? 6.367 -1.466 1.595 1.00 92.94 103 LEU A CA 1
ATOM 878 C C . LEU A 1 103 ? 6.376 -2.541 2.693 1.00 92.94 103 LEU A C 1
ATOM 880 O O . LEU A 1 103 ? 7.337 -3.301 2.820 1.00 92.94 103 LEU A O 1
ATOM 884 N N . LEU A 1 104 ? 5.285 -2.675 3.451 1.00 95.69 104 LEU A N 1
ATOM 885 C CA . LEU A 1 104 ? 5.152 -3.698 4.486 1.00 95.69 104 LEU A CA 1
ATOM 886 C C . LEU A 1 104 ? 5.187 -5.114 3.898 1.00 95.69 104 LEU A C 1
ATOM 888 O O . LEU A 1 104 ? 5.865 -5.978 4.456 1.00 95.69 104 LEU A O 1
ATOM 892 N N . CYS A 1 105 ? 4.523 -5.362 2.760 1.00 93.06 105 CYS A N 1
ATOM 893 C CA . CYS A 1 105 ? 4.640 -6.645 2.060 1.00 93.06 105 CYS A CA 1
ATOM 894 C C . CYS A 1 105 ? 6.111 -6.962 1.762 1.00 93.06 105 CYS A C 1
ATOM 896 O O . CYS A 1 105 ? 6.600 -8.037 2.116 1.00 93.06 105 CYS A O 1
ATOM 898 N N . GLN A 1 106 ? 6.834 -6.013 1.160 1.00 92.50 106 GLN A N 1
ATOM 899 C CA . GLN A 1 106 ? 8.241 -6.181 0.794 1.00 92.50 106 GLN A CA 1
ATOM 900 C C . GLN A 1 106 ? 9.119 -6.499 2.015 1.00 92.50 106 GLN A C 1
ATOM 902 O O . GLN A 1 106 ? 9.897 -7.458 1.983 1.00 92.50 106 GLN A O 1
ATOM 907 N N . LEU A 1 107 ? 8.953 -5.759 3.116 1.00 95.44 107 LEU A N 1
ATOM 908 C CA . LEU A 1 107 ? 9.677 -6.003 4.367 1.00 95.44 107 LEU A CA 1
ATOM 909 C C . LEU A 1 107 ? 9.395 -7.405 4.925 1.00 95.44 107 LEU A C 1
ATOM 911 O O . LEU A 1 107 ? 10.323 -8.132 5.287 1.00 95.44 107 LEU A O 1
ATOM 915 N N . LEU A 1 108 ? 8.134 -7.839 4.943 1.00 94.62 108 LEU A N 1
ATOM 916 C CA . LEU A 1 108 ? 7.760 -9.164 5.445 1.00 94.62 108 LEU A CA 1
ATOM 917 C C . LEU A 1 108 ? 8.302 -10.300 4.563 1.00 94.62 108 LEU A C 1
ATOM 919 O O . LEU A 1 108 ? 8.707 -11.344 5.082 1.00 94.62 108 LEU A O 1
ATOM 923 N N . PHE A 1 109 ? 8.387 -10.113 3.244 1.00 90.69 109 PHE A N 1
ATOM 924 C CA . PHE A 1 109 ? 9.061 -11.076 2.366 1.00 90.69 109 PHE A CA 1
ATOM 925 C C . PHE A 1 109 ? 10.575 -11.117 2.588 1.00 90.69 109 PHE A C 1
ATOM 927 O O . PHE A 1 109 ? 11.161 -12.207 2.584 1.00 90.69 109 PHE A O 1
ATOM 934 N N . LEU A 1 110 ? 11.210 -9.968 2.834 1.00 91.88 110 LEU A N 1
ATOM 935 C CA . LEU A 1 110 ? 12.636 -9.899 3.158 1.00 91.88 110 LEU A CA 1
ATOM 936 C C . LEU A 1 110 ? 12.973 -10.692 4.421 1.00 91.88 110 LEU A C 1
ATOM 938 O O . LEU A 1 110 ? 13.983 -11.398 4.436 1.00 91.88 110 LEU A O 1
ATOM 942 N N . VAL A 1 111 ? 12.116 -10.656 5.442 1.00 90.62 111 VAL A N 1
ATOM 943 C CA . VAL A 1 111 ? 12.269 -11.455 6.672 1.00 90.62 111 VAL A CA 1
ATOM 944 C C . VAL A 1 111 ? 12.386 -12.938 6.342 1.00 90.62 111 VAL A C 1
ATOM 946 O O . VAL A 1 111 ? 13.307 -13.611 6.806 1.00 90.62 111 VAL A O 1
ATOM 949 N N . GLN A 1 112 ? 11.479 -13.459 5.509 1.00 86.88 112 GLN A N 1
ATOM 950 C CA . GLN A 1 112 ? 11.509 -14.864 5.107 1.00 86.88 112 GLN A CA 1
ATOM 951 C C . GLN A 1 112 ? 12.752 -15.185 4.274 1.00 86.88 112 GLN A C 1
ATOM 953 O O . GLN A 1 112 ? 13.408 -16.195 4.537 1.00 86.88 112 GLN A O 1
ATOM 958 N N . LYS A 1 113 ? 13.075 -14.353 3.276 1.00 87.12 113 LYS A N 1
ATOM 959 C CA . LYS A 1 113 ? 14.230 -14.564 2.388 1.00 87.12 113 LYS A CA 1
ATOM 960 C C . LYS A 1 113 ? 15.548 -14.590 3.163 1.00 87.12 113 LYS A C 1
ATOM 962 O O . LYS A 1 113 ? 16.398 -15.433 2.886 1.00 87.12 113 LYS A O 1
ATOM 967 N N . ASN A 1 114 ? 15.681 -13.731 4.171 1.00 87.19 114 ASN A N 1
ATOM 968 C CA . ASN A 1 114 ? 16.883 -13.608 4.995 1.00 87.19 114 ASN A CA 1
ATOM 969 C C . ASN A 1 114 ? 16.844 -14.470 6.269 1.00 87.19 114 ASN A C 1
ATOM 971 O O . ASN A 1 114 ? 17.728 -14.348 7.110 1.00 87.19 114 ASN A O 1
ATOM 975 N N . LYS A 1 115 ? 15.851 -15.366 6.404 1.00 88.31 115 LYS A N 1
ATOM 976 C CA . LYS A 1 115 ? 15.695 -16.296 7.539 1.00 88.31 115 LYS A CA 1
ATOM 977 C C . LYS A 1 115 ? 15.714 -15.603 8.909 1.00 88.31 115 LYS A C 1
ATOM 979 O O . LYS A 1 115 ? 16.196 -16.172 9.886 1.00 88.31 115 LYS A O 1
ATOM 984 N N . ILE A 1 116 ? 15.186 -14.385 8.977 1.00 88.62 116 ILE A N 1
ATOM 985 C CA . ILE A 1 116 ? 15.041 -13.658 10.238 1.00 88.62 116 ILE A CA 1
ATOM 986 C C . ILE A 1 116 ? 13.962 -14.358 11.061 1.00 88.62 116 ILE A C 1
ATOM 988 O O . ILE A 1 116 ? 12.930 -14.772 10.521 1.00 88.62 116 ILE A O 1
ATOM 992 N N . ASP A 1 117 ? 14.215 -14.510 12.361 1.00 88.88 117 ASP A N 1
ATOM 993 C CA . ASP A 1 117 ? 13.277 -15.160 13.268 1.00 88.88 117 ASP A CA 1
ATOM 994 C C . ASP A 1 117 ? 11.928 -14.431 13.257 1.00 88.88 117 ASP A C 1
ATOM 996 O O . ASP A 1 117 ? 11.810 -13.263 13.635 1.00 88.88 117 ASP A O 1
ATOM 1000 N N . ARG A 1 118 ? 10.894 -15.152 12.820 1.00 84.62 118 ARG A N 1
ATOM 1001 C CA . ARG A 1 118 ? 9.531 -14.635 12.681 1.00 84.62 118 ARG A CA 1
ATOM 1002 C C . ARG A 1 118 ? 8.926 -14.245 14.023 1.00 84.62 118 ARG A C 1
ATOM 1004 O O . ARG A 1 118 ? 8.083 -13.351 14.043 1.00 84.62 118 ARG A O 1
ATOM 1011 N N . ASN A 1 119 ? 9.376 -14.849 15.123 1.00 89.00 119 ASN A N 1
ATOM 1012 C CA . ASN A 1 119 ? 8.886 -14.525 16.462 1.00 89.00 119 ASN A CA 1
ATOM 1013 C C . ASN A 1 119 ? 9.172 -13.063 16.830 1.00 89.00 119 ASN A C 1
ATOM 1015 O O . ASN A 1 119 ? 8.408 -12.449 17.570 1.00 89.00 119 ASN A O 1
ATOM 1019 N N . LYS A 1 120 ? 10.211 -12.455 16.241 1.00 91.81 120 LYS A N 1
ATOM 1020 C CA . LYS A 1 120 ? 10.522 -11.032 16.436 1.00 91.81 120 LYS A CA 1
ATOM 1021 C C . LYS A 1 120 ? 9.445 -10.105 15.872 1.00 91.81 120 LYS A C 1
ATOM 1023 O O . LYS A 1 120 ? 9.309 -8.984 16.342 1.00 91.81 120 LYS A O 1
ATOM 1028 N N . LEU A 1 121 ? 8.660 -10.577 14.903 1.00 94.44 121 LEU A N 1
ATOM 1029 C CA . LEU A 1 121 ? 7.584 -9.833 14.240 1.00 94.44 121 LEU A CA 1
ATOM 1030 C C . LEU A 1 121 ? 6.195 -10.246 14.725 1.00 94.44 121 LEU A C 1
ATOM 1032 O O . LEU A 1 121 ? 5.197 -9.838 14.138 1.00 94.44 121 LEU A O 1
ATOM 1036 N N . ALA A 1 122 ? 6.108 -11.044 15.790 1.00 94.75 122 ALA A N 1
ATOM 1037 C CA . ALA A 1 122 ? 4.844 -11.535 16.324 1.00 94.75 122 ALA A CA 1
ATOM 1038 C C . ALA A 1 122 ? 3.823 -10.408 16.571 1.00 94.75 122 ALA A C 1
ATOM 1040 O O . ALA A 1 122 ? 2.656 -10.535 16.202 1.00 94.75 122 ALA A O 1
ATOM 1041 N N . ILE A 1 123 ? 4.274 -9.266 17.107 1.00 96.12 123 ILE A N 1
ATOM 1042 C CA . ILE A 1 123 ? 3.418 -8.090 17.325 1.00 96.12 123 ILE A CA 1
ATOM 1043 C C . ILE A 1 123 ? 2.897 -7.479 16.014 1.00 96.12 123 ILE A C 1
ATOM 1045 O O . ILE A 1 123 ? 1.746 -7.060 15.961 1.00 96.12 123 ILE A O 1
ATOM 1049 N N . VAL A 1 124 ? 3.700 -7.481 14.944 1.00 97.12 124 VAL A N 1
ATOM 1050 C CA . VAL A 1 124 ? 3.296 -6.978 13.619 1.00 97.12 124 VAL A CA 1
ATOM 1051 C C . VAL A 1 124 ? 2.147 -7.827 13.078 1.00 97.12 124 VAL A C 1
ATOM 1053 O O . VAL A 1 124 ? 1.126 -7.287 12.659 1.00 97.12 124 VAL A O 1
ATOM 1056 N N . TYR A 1 125 ? 2.266 -9.155 13.156 1.00 96.69 125 TYR A N 1
ATOM 1057 C CA . TYR A 1 125 ? 1.199 -10.061 12.724 1.00 96.69 125 TYR A CA 1
ATOM 1058 C C . TYR A 1 125 ? -0.061 -9.948 13.590 1.00 96.69 125 TYR A C 1
ATOM 1060 O O . TYR A 1 125 ? -1.165 -9.973 13.053 1.00 96.69 125 TYR A O 1
ATOM 1068 N N . ALA A 1 126 ? 0.081 -9.751 14.904 1.00 96.81 126 ALA A N 1
ATOM 1069 C CA . ALA A 1 126 ? -1.063 -9.516 15.783 1.00 96.81 126 ALA A CA 1
ATOM 1070 C C . ALA A 1 126 ? -1.824 -8.225 15.424 1.00 96.81 126 ALA A C 1
ATOM 1072 O O . ALA A 1 126 ? -3.052 -8.223 15.407 1.00 96.81 126 ALA A O 1
ATOM 1073 N N . ILE A 1 127 ? -1.116 -7.143 15.083 1.00 97.81 127 ILE A N 1
ATOM 1074 C CA . ILE A 1 127 ? -1.727 -5.877 14.639 1.00 97.81 127 ILE A CA 1
ATOM 1075 C C . ILE A 1 127 ? -2.473 -6.059 13.312 1.00 97.81 127 ILE A C 1
ATOM 1077 O O . ILE A 1 127 ? -3.609 -5.599 13.173 1.00 97.81 127 ILE A O 1
ATOM 1081 N N . LEU A 1 128 ? -1.869 -6.772 12.357 1.00 97.81 128 LEU A N 1
ATOM 1082 C CA . LEU A 1 128 ? -2.515 -7.100 11.085 1.00 97.81 128 LEU A CA 1
ATOM 1083 C C . LEU A 1 128 ? -3.758 -7.982 11.281 1.00 97.81 128 LEU A C 1
ATOM 1085 O O . LEU A 1 128 ? -4.766 -7.767 10.613 1.00 97.81 128 LEU A O 1
ATOM 1089 N N . GLU A 1 129 ? -3.732 -8.929 12.223 1.00 97.75 129 GLU A N 1
ATOM 1090 C CA . GLU A 1 129 ? -4.896 -9.755 12.569 1.00 97.75 129 GLU A CA 1
ATOM 1091 C C . GLU A 1 129 ? -6.045 -8.919 13.142 1.00 97.75 129 GLU A C 1
ATOM 1093 O O . GLU A 1 129 ? -7.193 -9.144 12.770 1.00 97.75 129 GLU A O 1
ATOM 1098 N N . ILE A 1 130 ? -5.754 -7.932 13.997 1.00 97.81 130 ILE A N 1
ATOM 1099 C CA . ILE A 1 130 ? -6.773 -7.011 14.524 1.00 97.81 130 ILE A CA 1
ATOM 1100 C C . ILE A 1 130 ? -7.442 -6.250 13.373 1.00 97.81 130 ILE A C 1
ATOM 1102 O O . ILE A 1 130 ? -8.669 -6.182 13.321 1.00 97.81 130 ILE A O 1
ATOM 1106 N N . SER A 1 131 ? -6.658 -5.716 12.429 1.00 97.81 131 SER A N 1
ATOM 1107 C CA . SER A 1 131 ? -7.201 -5.024 11.249 1.00 97.81 131 SER A CA 1
ATOM 1108 C C . SER A 1 131 ? -8.071 -5.961 10.399 1.00 97.81 131 SER A C 1
ATOM 1110 O O . SER A 1 131 ? -9.205 -5.627 10.043 1.00 97.81 131 SER A O 1
ATOM 1112 N N . ASN A 1 132 ? -7.587 -7.186 10.177 1.00 97.56 132 ASN A N 1
ATOM 1113 C CA . ASN A 1 132 ? -8.292 -8.212 9.420 1.00 97.56 132 ASN A CA 1
ATOM 1114 C C . ASN A 1 132 ? -9.619 -8.614 10.077 1.00 97.56 132 ASN A C 1
ATOM 1116 O O . ASN A 1 132 ? -10.613 -8.807 9.380 1.00 97.56 132 ASN A O 1
ATOM 1120 N N . GLU A 1 133 ? -9.654 -8.705 11.406 1.00 97.62 133 GLU A N 1
ATOM 1121 C CA . GLU A 1 133 ? -10.858 -9.037 12.163 1.00 97.62 133 GLU A CA 1
ATOM 1122 C C . GLU A 1 133 ? -11.906 -7.920 12.091 1.00 97.62 133 GLU A C 1
ATOM 1124 O O . GLU A 1 133 ? -13.085 -8.203 11.880 1.00 97.62 133 GLU A O 1
ATOM 1129 N N . ILE A 1 134 ? -11.494 -6.646 12.145 1.00 97.50 134 ILE A N 1
ATOM 1130 C CA . ILE A 1 134 ? -12.407 -5.522 11.872 1.00 97.50 134 ILE A CA 1
ATOM 1131 C C . ILE A 1 134 ? -13.006 -5.683 10.469 1.00 97.50 134 ILE A C 1
ATOM 1133 O O . ILE A 1 134 ? -14.227 -5.674 10.318 1.00 97.50 134 ILE A O 1
ATOM 1137 N N . ALA A 1 135 ? -12.177 -5.907 9.447 1.00 96.56 135 ALA A N 1
ATOM 1138 C CA . ALA A 1 135 ? -12.653 -6.094 8.077 1.00 96.56 135 ALA A CA 1
ATOM 1139 C C . ALA A 1 135 ? -13.561 -7.334 7.915 1.00 96.56 135 ALA A C 1
ATOM 1141 O O . ALA A 1 135 ? -14.501 -7.306 7.120 1.00 96.56 135 ALA A O 1
ATOM 1142 N N . ASN A 1 136 ? -13.307 -8.427 8.645 1.00 95.75 136 ASN A N 1
ATOM 1143 C CA . ASN A 1 136 ? -14.156 -9.627 8.658 1.00 95.75 136 ASN A CA 1
ATOM 1144 C C . ASN A 1 136 ? -15.543 -9.340 9.223 1.00 95.75 136 ASN A C 1
ATOM 1146 O O . ASN A 1 136 ? -16.531 -9.771 8.636 1.00 95.75 136 ASN A O 1
ATOM 1150 N N . ARG A 1 137 ? -15.632 -8.588 10.324 1.00 95.12 137 ARG A N 1
ATOM 1151 C CA . ARG A 1 137 ? -16.915 -8.254 10.958 1.00 95.12 137 ARG A CA 1
ATOM 1152 C C . ARG A 1 137 ? -17.835 -7.493 9.998 1.00 95.12 137 ARG A C 1
ATOM 1154 O O . ARG A 1 137 ? -19.031 -7.765 9.962 1.00 95.12 137 ARG A O 1
ATOM 1161 N N . PHE A 1 138 ? -17.277 -6.620 9.157 1.00 92.38 138 PHE A N 1
ATOM 1162 C CA . PHE A 1 138 ? -18.010 -5.916 8.093 1.00 92.38 138 PHE A CA 1
ATOM 1163 C C . PHE A 1 138 ? -18.224 -6.731 6.806 1.00 92.38 138 PHE A C 1
ATOM 1165 O O . PHE A 1 138 ? -18.838 -6.231 5.868 1.00 92.38 138 PHE A O 1
ATOM 1172 N N . ASN A 1 139 ? -17.752 -7.979 6.740 1.00 92.44 139 ASN A N 1
ATOM 1173 C CA . ASN A 1 139 ? -17.751 -8.811 5.532 1.00 92.44 139 ASN A CA 1
ATOM 1174 C C . ASN A 1 139 ? -17.041 -8.164 4.328 1.00 92.44 139 ASN A C 1
ATOM 1176 O O . ASN A 1 139 ? -17.370 -8.462 3.180 1.00 92.44 139 ASN A O 1
ATOM 1180 N N . TYR A 1 140 ? -16.048 -7.303 4.564 1.00 92.44 140 TYR A N 1
ATOM 1181 C CA . TYR A 1 140 ? -15.264 -6.736 3.472 1.00 92.44 140 TYR A CA 1
ATOM 1182 C C . TYR A 1 140 ? -14.391 -7.810 2.820 1.00 92.44 140 TYR A C 1
ATOM 1184 O O . TYR A 1 140 ? -13.731 -8.609 3.501 1.00 92.44 140 TYR A O 1
ATOM 1192 N N . SER A 1 141 ? -14.382 -7.826 1.487 1.00 87.06 141 SER A N 1
ATOM 1193 C CA . SER A 1 141 ? -13.455 -8.637 0.702 1.00 87.06 141 SER A CA 1
ATOM 1194 C C . SER A 1 141 ? -12.051 -8.022 0.714 1.00 87.06 141 SER A C 1
ATOM 1196 O O . SER A 1 141 ? -11.783 -7.014 1.366 1.00 87.06 141 SER A O 1
ATOM 1198 N N . ARG A 1 142 ? -11.119 -8.655 0.004 1.00 86.62 142 ARG A N 1
ATOM 1199 C CA . ARG A 1 142 ? -9.829 -8.045 -0.331 1.00 86.62 142 ARG A CA 1
ATOM 1200 C C . ARG A 1 142 ? -10.048 -6.935 -1.361 1.00 86.62 142 ARG A C 1
ATOM 1202 O O . ARG A 1 142 ? -10.939 -7.078 -2.198 1.00 86.62 142 ARG A O 1
ATOM 1209 N N . ASN A 1 143 ? -9.230 -5.883 -1.303 1.00 85.31 143 ASN A N 1
ATOM 1210 C CA . ASN A 1 143 ? -9.174 -4.804 -2.298 1.00 85.31 143 ASN A CA 1
ATOM 1211 C C . ASN A 1 143 ? -10.564 -4.202 -2.596 1.00 85.31 143 ASN A C 1
ATOM 1213 O O . ASN A 1 143 ? -11.021 -4.194 -3.738 1.00 85.31 143 ASN A O 1
ATOM 1217 N N . VAL A 1 144 ? -11.265 -3.756 -1.546 1.00 87.31 144 VAL A N 1
ATOM 1218 C CA . VAL A 1 144 ? -12.591 -3.124 -1.660 1.00 87.31 144 VAL A CA 1
ATOM 1219 C C . VAL A 1 144 ? -12.411 -1.667 -2.038 1.00 87.31 144 VAL A C 1
ATOM 1221 O O . VAL A 1 144 ? -11.745 -0.913 -1.323 1.00 87.31 144 VAL A O 1
ATOM 1224 N N . CYS A 1 145 ? -13.042 -1.272 -3.140 1.00 85.81 145 CYS A N 1
ATOM 1225 C CA . CYS A 1 145 ? -13.027 0.108 -3.579 1.00 85.81 145 CYS A CA 1
ATOM 1226 C C . CYS A 1 145 ? -13.995 0.954 -2.701 1.00 85.81 145 CYS A C 1
ATOM 1228 O O . CYS A 1 145 ? -15.081 0.501 -2.345 1.00 85.81 145 CYS A O 1
ATOM 1230 N N . GLY A 1 146 ? -13.587 2.152 -2.290 1.00 84.56 146 GLY A N 1
ATOM 1231 C CA . GLY A 1 146 ? -14.362 3.089 -1.473 1.00 84.56 146 GLY A CA 1
ATOM 1232 C C . GLY A 1 146 ? -15.377 3.917 -2.269 1.00 84.56 146 GLY A C 1
ATOM 1233 O O . GLY A 1 146 ? -15.497 3.760 -3.485 1.00 84.56 146 GLY A O 1
ATOM 1234 N N . LYS A 1 147 ? -16.098 4.825 -1.599 1.00 85.75 147 LYS A N 1
ATOM 1235 C CA . LYS A 1 147 ? -17.007 5.781 -2.250 1.00 85.75 147 LYS A CA 1
ATOM 1236 C C . LYS A 1 147 ? -16.317 7.130 -2.485 1.00 85.75 147 LYS A C 1
ATOM 1238 O O . LYS A 1 147 ? -16.430 8.047 -1.680 1.00 85.75 147 LYS A O 1
ATOM 1243 N N . TYR A 1 148 ? -15.588 7.233 -3.592 1.00 75.69 148 TYR A N 1
ATOM 1244 C CA . TYR A 1 148 ? -14.755 8.400 -3.913 1.00 75.69 148 TYR A CA 1
ATOM 1245 C C . TYR A 1 148 ? -15.544 9.631 -4.392 1.00 75.69 148 TYR A C 1
ATOM 1247 O O . TYR A 1 148 ? -15.038 10.743 -4.319 1.00 75.69 148 TYR A O 1
ATOM 1255 N N . ASP A 1 149 ? -16.768 9.444 -4.885 1.00 78.50 149 ASP A N 1
ATOM 1256 C CA . ASP A 1 149 ? -17.648 10.501 -5.401 1.00 78.50 149 ASP A CA 1
ATOM 1257 C C . ASP A 1 149 ? -18.572 11.093 -4.321 1.00 78.50 149 ASP A C 1
ATOM 1259 O O . ASP A 1 149 ? -19.517 11.823 -4.619 1.00 78.50 149 ASP A O 1
ATOM 1263 N N . ALA A 1 150 ? -18.339 10.757 -3.050 1.00 84.56 150 ALA A N 1
ATOM 1264 C CA . ALA A 1 150 ? -19.132 11.284 -1.956 1.00 84.56 150 ALA A CA 1
ATOM 1265 C C . ALA A 1 150 ? -18.867 12.787 -1.760 1.00 84.56 150 ALA A C 1
ATOM 1267 O O . ALA A 1 150 ? -17.732 13.216 -1.583 1.00 84.56 150 ALA A O 1
ATOM 1268 N N . GLU A 1 151 ? -19.938 13.584 -1.717 1.00 87.00 151 GLU A N 1
ATOM 1269 C CA . GLU A 1 151 ? -19.858 15.039 -1.500 1.00 87.00 151 GLU A CA 1
ATOM 1270 C C . GLU A 1 151 ? -19.775 15.428 -0.014 1.00 87.00 151 GLU A C 1
ATOM 1272 O O . GLU A 1 151 ? -19.376 16.538 0.334 1.00 87.00 151 GLU A O 1
ATOM 1277 N N . SER A 1 152 ? -20.201 14.537 0.886 1.00 88.94 152 SER A N 1
ATOM 1278 C CA . SER A 1 152 ? -20.205 14.788 2.330 1.00 88.94 152 SER A CA 1
ATOM 1279 C C . SER A 1 152 ? -20.068 13.506 3.142 1.00 88.94 152 SER A C 1
ATOM 1281 O O . SER A 1 152 ? -20.436 12.424 2.680 1.00 88.94 152 SER A O 1
ATOM 1283 N N . VAL A 1 153 ? -19.578 13.652 4.378 1.00 90.50 153 VAL A N 1
ATOM 1284 C CA . VAL A 1 153 ? -19.471 12.556 5.348 1.00 90.50 153 VAL A CA 1
ATOM 1285 C C . VAL A 1 153 ? -20.842 11.921 5.573 1.00 90.50 153 VAL A C 1
ATOM 1287 O O . VAL A 1 153 ? -21.818 12.586 5.932 1.00 90.50 153 VAL A O 1
ATOM 1290 N N . TYR A 1 154 ? -20.904 10.606 5.411 1.00 91.94 154 TYR A N 1
ATOM 1291 C CA . TYR A 1 154 ? -22.057 9.797 5.744 1.00 91.94 154 TYR A CA 1
ATOM 1292 C C . TYR A 1 154 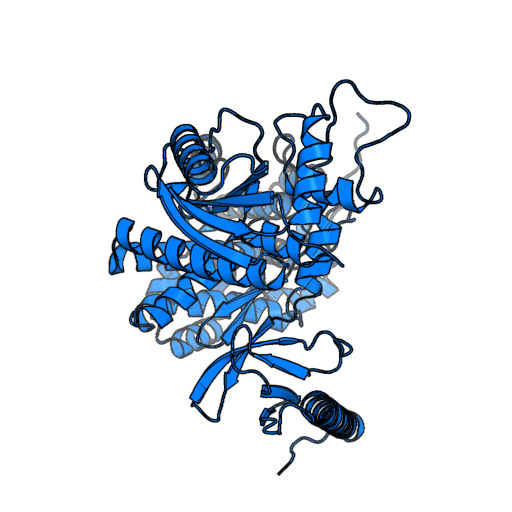? -22.198 9.632 7.261 1.00 91.94 154 TYR A C 1
ATOM 1294 O O . TYR A 1 154 ? -21.283 9.195 7.968 1.00 91.94 154 TYR A O 1
ATOM 1302 N N . PHE A 1 155 ? -23.399 9.926 7.762 1.00 91.38 155 PHE A N 1
ATOM 1303 C CA . PHE A 1 155 ? -23.766 9.751 9.163 1.00 91.38 155 PHE A CA 1
ATOM 1304 C C . PHE A 1 155 ? -24.798 8.631 9.304 1.00 91.38 155 PHE A C 1
ATOM 1306 O O . PHE A 1 155 ? -25.968 8.803 8.956 1.00 91.38 155 PHE A O 1
ATOM 1313 N N . SER A 1 156 ? -24.380 7.503 9.879 1.00 87.69 156 SER A N 1
ATOM 1314 C CA . SER A 1 156 ? -25.290 6.393 10.184 1.00 87.69 156 SER A CA 1
ATOM 1315 C C . SER A 1 156 ? -26.361 6.782 11.213 1.00 87.69 156 SER A C 1
ATOM 1317 O O . SER A 1 156 ? -26.152 7.621 12.098 1.00 87.69 156 SER A O 1
ATOM 1319 N N . ASN A 1 157 ? -27.510 6.113 11.152 1.00 87.19 157 ASN A N 1
ATOM 1320 C CA . ASN A 1 157 ? -28.545 6.256 12.174 1.00 87.19 157 ASN A CA 1
ATOM 1321 C C . ASN A 1 157 ? -28.314 5.311 13.373 1.00 87.19 157 ASN A C 1
ATOM 1323 O O . ASN A 1 157 ? -27.484 4.402 13.347 1.00 87.19 157 ASN A O 1
ATOM 1327 N N . TYR A 1 158 ? -29.110 5.483 14.432 1.00 85.75 158 TYR A N 1
ATOM 1328 C CA . TYR A 1 158 ? -28.974 4.703 15.667 1.00 85.75 158 TYR A CA 1
ATOM 1329 C C . TYR A 1 158 ? -29.161 3.186 15.491 1.00 85.75 158 TYR A C 1
ATOM 1331 O O . TYR A 1 158 ? -28.582 2.418 16.260 1.00 85.75 158 TYR A O 1
ATOM 1339 N N . LYS A 1 159 ? -29.985 2.740 14.528 1.00 88.06 159 LYS A N 1
ATOM 1340 C CA . LYS A 1 159 ? -30.242 1.308 14.296 1.00 88.06 159 LYS A CA 1
ATOM 1341 C C . LYS A 1 159 ? -29.027 0.653 13.666 1.00 88.06 159 LYS A C 1
ATOM 1343 O O . LYS A 1 159 ? -28.644 -0.438 14.068 1.00 88.06 159 LYS A O 1
ATOM 1348 N N . GLU A 1 160 ? -28.446 1.325 12.685 1.00 89.06 160 GLU A N 1
ATOM 1349 C CA . GLU A 1 160 ? -27.266 0.864 11.970 1.00 89.06 160 GLU A CA 1
ATOM 1350 C C . GLU A 1 160 ? -26.043 0.853 12.887 1.00 89.06 160 GLU A C 1
ATOM 1352 O O . GLU A 1 160 ? -25.463 -0.207 13.114 1.00 89.06 160 GLU A O 1
ATOM 1357 N N . TYR A 1 161 ? -25.760 1.973 13.562 1.00 90.38 161 TYR A N 1
ATOM 1358 C CA . TYR A 1 161 ? -24.713 2.013 14.581 1.00 90.38 161 TYR A CA 1
ATOM 1359 C C . TYR A 1 161 ? -24.946 0.964 15.675 1.00 90.38 161 TYR A C 1
ATOM 1361 O O . TYR A 1 161 ? -24.017 0.292 16.110 1.00 90.38 161 TYR A O 1
ATOM 1369 N N . GLY A 1 162 ? -26.197 0.756 16.098 1.00 87.44 162 GLY A N 1
ATOM 1370 C CA . GLY A 1 162 ? -26.552 -0.259 17.088 1.00 87.44 162 GLY A CA 1
ATOM 1371 C C . GLY A 1 162 ? -26.103 -1.680 16.723 1.00 87.44 162 GLY A C 1
ATOM 1372 O O . GLY A 1 162 ? -25.750 -2.429 17.636 1.00 87.44 162 GLY A O 1
ATOM 1373 N N . LYS A 1 163 ? -26.074 -2.024 15.426 1.00 88.75 163 LYS A N 1
ATOM 1374 C CA . LYS A 1 163 ? -25.610 -3.323 14.907 1.00 88.75 163 LYS A CA 1
ATOM 1375 C C . LYS A 1 163 ? -24.086 -3.446 14.902 1.00 88.75 163 LYS A C 1
ATOM 1377 O O . LYS A 1 163 ? -23.572 -4.524 15.176 1.00 88.75 163 LYS A O 1
ATOM 1382 N N . TYR A 1 164 ? -23.385 -2.350 14.619 1.00 88.56 164 TYR A N 1
ATOM 1383 C CA . TYR A 1 164 ? -21.954 -2.361 14.293 1.00 88.56 164 TYR A CA 1
ATOM 1384 C C . TYR A 1 164 ? -21.050 -1.705 15.346 1.00 88.56 164 TYR A C 1
ATOM 1386 O O . TYR A 1 164 ? -19.830 -1.761 15.236 1.00 88.56 164 TYR A O 1
ATOM 1394 N N . LYS A 1 165 ? -21.613 -1.121 16.411 1.00 82.69 165 LYS A N 1
ATOM 1395 C CA . LYS A 1 165 ? -20.887 -0.383 17.469 1.00 82.69 165 LYS A CA 1
ATOM 1396 C C . LYS A 1 165 ? -19.740 -1.143 18.144 1.00 82.69 165 LYS A C 1
ATOM 1398 O O . LYS A 1 165 ? -18.915 -0.520 18.805 1.00 82.69 165 LYS A O 1
ATOM 1403 N N . SER A 1 166 ? -19.738 -2.474 18.081 1.00 87.00 166 SER A N 1
ATOM 1404 C CA . SER A 1 166 ? -18.695 -3.317 18.668 1.00 87.00 166 SER A CA 1
ATOM 1405 C C . SER A 1 166 ? -17.613 -3.702 17.667 1.00 87.00 166 SER A C 1
ATOM 1407 O O . SER A 1 166 ? -16.634 -4.309 18.070 1.00 87.00 166 SER A O 1
ATOM 1409 N N . TYR A 1 167 ? -17.747 -3.376 16.379 1.00 92.94 167 TYR A N 1
ATOM 1410 C CA . TYR A 1 167 ? -16.882 -3.956 15.351 1.00 92.94 167 TYR A CA 1
ATOM 1411 C C . TYR A 1 167 ? -15.450 -3.423 15.398 1.00 92.94 167 TYR A C 1
ATOM 1413 O O . TYR A 1 167 ? -14.528 -4.169 15.085 1.00 92.94 167 TYR A O 1
ATOM 1421 N N . THR A 1 168 ? -15.252 -2.198 15.886 1.00 94.50 168 THR A N 1
ATOM 1422 C CA . THR A 1 168 ? -13.927 -1.618 16.167 1.00 94.50 168 THR A CA 1
ATOM 1423 C C . THR A 1 168 ? -13.500 -1.762 17.635 1.00 94.50 168 THR A C 1
ATOM 1425 O O . THR A 1 168 ? -12.445 -1.266 18.031 1.00 94.50 168 THR A O 1
ATOM 1428 N N . CYS A 1 169 ? -14.308 -2.439 18.458 1.00 95.31 169 CYS A N 1
ATOM 1429 C CA . CYS A 1 169 ? -14.0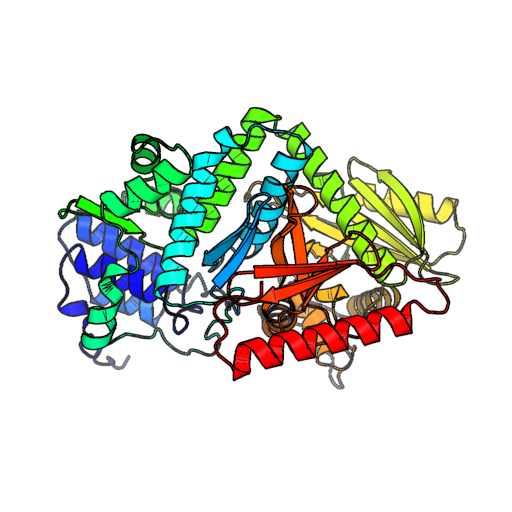08 -2.735 19.857 1.00 95.31 169 CYS A CA 1
ATOM 1430 C C . CYS A 1 169 ? -13.634 -4.210 20.020 1.00 95.31 169 CYS A C 1
ATOM 1432 O O . CYS A 1 169 ? -14.230 -5.089 19.402 1.00 95.31 169 CYS A O 1
ATOM 1434 N N . PHE A 1 170 ? -12.682 -4.485 20.898 1.00 95.75 170 PHE A N 1
ATOM 1435 C CA . PHE A 1 170 ? -12.251 -5.832 21.230 1.00 95.75 170 PHE A CA 1
ATOM 1436 C C . PHE A 1 170 ? -12.336 -6.026 22.734 1.00 95.75 170 PHE A C 1
ATOM 1438 O O . PHE A 1 170 ? -11.781 -5.245 23.512 1.00 95.75 170 PHE A O 1
ATOM 1445 N N . ASN A 1 171 ? -13.032 -7.070 23.166 1.00 94.06 171 ASN A N 1
ATOM 1446 C CA . ASN A 1 171 ? -13.006 -7.450 24.571 1.00 94.06 171 ASN A CA 1
ATOM 1447 C C . ASN A 1 171 ? -11.668 -8.135 24.916 1.00 94.06 171 ASN A C 1
ATOM 1449 O O . ASN A 1 171 ? -10.895 -8.533 24.043 1.00 94.06 171 AS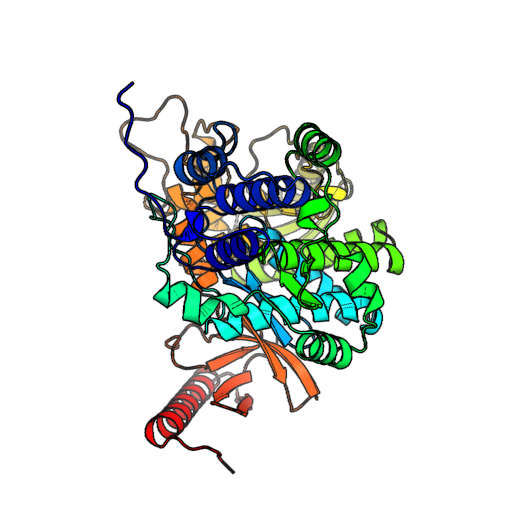N A O 1
ATOM 1453 N N . LYS A 1 172 ? -11.385 -8.292 26.214 1.00 92.25 172 LYS A N 1
ATOM 1454 C CA . LYS A 1 172 ? -10.113 -8.869 26.674 1.00 92.25 172 LYS A CA 1
ATOM 1455 C C . LYS A 1 172 ? -9.872 -10.296 26.155 1.00 92.25 172 LYS A C 1
ATOM 1457 O O . LYS A 1 172 ? -8.730 -10.649 25.881 1.00 92.25 172 LYS A O 1
ATOM 1462 N N . ALA A 1 173 ? -10.919 -11.111 26.017 1.00 93.94 173 ALA A N 1
ATOM 1463 C CA . ALA A 1 173 ? -10.785 -12.482 25.528 1.00 93.94 173 ALA A CA 1
ATOM 1464 C C . ALA A 1 173 ? -10.418 -12.520 24.037 1.00 93.94 173 ALA A C 1
ATOM 1466 O O . ALA A 1 173 ? -9.539 -13.287 23.653 1.00 93.94 173 ALA A O 1
ATOM 1467 N N . GLU A 1 174 ? -11.027 -11.657 23.219 1.00 95.25 174 GLU A N 1
ATOM 1468 C CA . GLU A 1 174 ? -10.703 -11.521 21.793 1.00 95.25 174 GLU A CA 1
ATOM 1469 C C . GLU A 1 174 ? -9.252 -11.081 21.593 1.00 95.25 174 GLU A C 1
ATOM 1471 O O . GLU A 1 174 ? -8.507 -11.729 20.857 1.00 95.25 174 GLU A O 1
ATOM 1476 N N . VAL A 1 175 ? -8.825 -10.035 22.311 1.00 93.88 175 VAL A N 1
ATOM 1477 C CA . VAL A 1 175 ? -7.431 -9.569 22.277 1.00 93.88 175 VAL A CA 1
ATOM 1478 C C . VAL A 1 175 ? -6.483 -10.694 22.685 1.00 93.88 175 VAL A C 1
ATOM 1480 O O . VAL A 1 175 ? -5.541 -10.994 21.958 1.00 93.88 175 VAL A O 1
ATOM 1483 N N . ASN A 1 176 ? -6.746 -11.368 23.806 1.00 93.69 176 ASN A N 1
ATOM 1484 C CA . ASN A 1 176 ? -5.892 -12.454 24.283 1.00 93.69 176 ASN A CA 1
ATOM 1485 C C . ASN A 1 176 ? -5.830 -13.629 23.300 1.00 93.69 176 ASN A C 1
ATOM 1487 O O . ASN A 1 176 ? -4.770 -14.228 23.154 1.00 93.69 176 ASN A O 1
ATOM 1491 N N . SER A 1 177 ? -6.927 -13.940 22.607 1.00 96.50 177 SER A N 1
ATOM 1492 C CA . SER A 1 177 ? -6.951 -14.975 21.570 1.00 96.50 177 SER A CA 1
ATOM 1493 C C . SER A 1 177 ? -6.050 -14.609 20.388 1.00 96.50 177 SER A C 1
ATOM 1495 O O . SER A 1 177 ? -5.265 -15.442 19.933 1.00 96.50 177 SER A O 1
ATOM 1497 N N . ILE A 1 178 ? -6.120 -13.360 19.913 1.00 96.62 178 ILE A N 1
ATOM 1498 C CA . ILE A 1 178 ? -5.259 -12.866 18.827 1.00 96.62 178 ILE A CA 1
ATOM 1499 C C . ILE A 1 178 ? -3.790 -12.874 19.262 1.00 96.62 178 ILE A C 1
ATOM 1501 O O . ILE A 1 178 ? -2.931 -13.375 18.539 1.00 96.62 178 ILE A O 1
ATOM 1505 N N . LEU A 1 179 ? -3.487 -12.367 20.458 1.00 95.25 179 LEU A N 1
ATOM 1506 C CA . LEU A 1 179 ? -2.121 -12.334 20.975 1.00 95.25 179 LEU A CA 1
ATOM 1507 C C . LEU A 1 179 ? -1.556 -13.749 21.179 1.00 95.25 179 LEU A C 1
ATOM 1509 O O . LEU A 1 179 ? -0.418 -14.010 20.792 1.00 95.25 179 LEU A O 1
ATOM 1513 N N . ALA A 1 180 ? -2.353 -14.685 21.703 1.00 95.25 180 ALA A N 1
ATOM 1514 C CA . ALA A 1 180 ? -1.949 -16.077 21.892 1.00 95.25 180 ALA A CA 1
ATOM 1515 C C . ALA A 1 180 ? -1.640 -16.786 20.563 1.00 95.25 180 ALA A C 1
ATOM 1517 O O . ALA A 1 180 ? -0.660 -17.529 20.500 1.00 95.25 180 ALA A O 1
ATOM 1518 N N . LYS A 1 181 ? -2.405 -16.511 19.491 1.00 94.62 181 LYS A N 1
ATOM 1519 C CA . LYS A 1 181 ? -2.152 -17.039 18.133 1.00 94.62 181 LYS A CA 1
ATOM 1520 C C . LYS A 1 181 ? -0.724 -16.749 17.659 1.00 94.62 181 LYS A C 1
ATOM 1522 O O . LYS A 1 181 ? -0.114 -17.597 17.012 1.00 94.62 181 LYS A O 1
ATOM 1527 N N . TYR A 1 182 ? -0.189 -15.581 18.012 1.00 94.44 182 TYR A N 1
ATOM 1528 C CA . TYR A 1 182 ? 1.156 -15.138 17.632 1.00 94.44 182 TYR A CA 1
ATOM 1529 C C . TYR A 1 182 ? 2.172 -15.183 18.779 1.00 94.44 182 TYR A C 1
ATOM 1531 O O . TYR A 1 182 ? 3.298 -14.740 18.593 1.00 94.44 182 TYR A O 1
ATOM 1539 N N . GLN A 1 183 ? 1.812 -15.735 19.943 1.00 94.44 183 GLN A N 1
ATOM 1540 C CA . GLN A 1 183 ? 2.677 -15.816 21.130 1.00 94.44 183 GLN A CA 1
ATOM 1541 C C . GLN A 1 183 ? 3.160 -14.440 21.639 1.00 94.44 183 GLN A C 1
ATOM 1543 O O . GLN A 1 183 ? 4.302 -14.277 22.063 1.00 94.44 183 GLN A O 1
ATOM 1548 N N . VAL A 1 184 ? 2.282 -13.436 21.604 1.00 94.75 184 VAL A N 1
ATOM 1549 C CA . VAL A 1 184 ? 2.562 -12.070 22.071 1.00 94.75 184 VAL A CA 1
ATOM 1550 C C . VAL A 1 184 ? 2.040 -11.873 23.496 1.00 94.75 184 VAL A C 1
ATOM 1552 O O . VAL A 1 184 ? 0.920 -12.255 23.822 1.00 94.75 184 VAL A O 1
ATOM 1555 N N . GLU A 1 185 ? 2.827 -11.231 24.358 1.00 90.56 185 GLU A N 1
ATOM 1556 C CA . GLU A 1 185 ? 2.379 -10.849 25.704 1.00 90.56 185 GLU A CA 1
ATOM 1557 C C . GLU A 1 185 ? 1.508 -9.573 25.694 1.00 90.56 185 GLU A C 1
ATOM 1559 O O . GLU A 1 185 ? 1.814 -8.609 24.990 1.00 90.56 185 GLU A O 1
ATOM 1564 N N . GLU A 1 186 ? 0.483 -9.503 26.558 1.00 87.31 186 GLU A N 1
ATOM 1565 C CA . GLU A 1 186 ? -0.446 -8.352 26.675 1.00 87.31 186 GLU A CA 1
ATOM 1566 C C . GLU A 1 186 ? 0.281 -7.008 26.896 1.00 87.31 186 GLU A C 1
ATOM 1568 O O . GLU A 1 186 ? -0.160 -5.968 26.404 1.00 87.31 186 GLU A O 1
ATOM 1573 N N . LYS A 1 187 ? 1.434 -7.015 27.583 1.00 89.69 187 LYS A N 1
ATOM 1574 C CA . LYS A 1 187 ? 2.230 -5.807 27.871 1.00 89.69 187 LYS A CA 1
ATOM 1575 C C . LYS A 1 187 ? 2.648 -5.042 26.610 1.00 89.69 187 LYS A C 1
ATOM 1577 O O . LYS A 1 187 ? 2.747 -3.820 26.654 1.00 89.69 187 LYS A O 1
ATOM 1582 N N . TYR A 1 188 ? 2.865 -5.735 25.488 1.00 89.00 188 TYR A N 1
ATOM 1583 C CA . TYR A 1 188 ? 3.254 -5.088 24.234 1.00 89.00 188 TYR A CA 1
ATOM 1584 C C . TYR A 1 188 ? 2.117 -4.250 23.652 1.00 89.00 188 TYR A C 1
ATOM 1586 O O . TYR A 1 188 ? 2.374 -3.183 23.110 1.00 89.00 188 TYR A O 1
ATOM 1594 N N . LEU A 1 189 ? 0.862 -4.674 23.829 1.00 87.19 189 LEU A N 1
ATOM 1595 C CA . LEU A 1 189 ? -0.299 -3.893 23.400 1.00 87.19 189 LEU A CA 1
ATOM 1596 C C . LEU A 1 189 ? -0.516 -2.660 24.290 1.00 87.19 189 LEU A C 1
ATOM 1598 O O . LEU A 1 189 ? -0.934 -1.608 23.814 1.00 87.19 189 LEU A O 1
ATOM 1602 N N . GLN A 1 190 ? -0.191 -2.760 25.583 1.00 86.88 190 GLN A N 1
ATOM 1603 C CA . GLN A 1 190 ? -0.284 -1.625 26.507 1.00 86.88 190 GLN A CA 1
ATOM 1604 C C . GLN A 1 190 ? 0.666 -0.484 26.118 1.00 86.88 190 GLN A C 1
ATOM 1606 O O . GLN A 1 190 ? 0.290 0.678 26.241 1.00 86.88 190 GLN A O 1
ATOM 1611 N N . LEU A 1 191 ? 1.852 -0.802 25.587 1.00 91.06 191 LEU A N 1
ATOM 1612 C CA . LEU A 1 191 ? 2.793 0.196 25.059 1.00 91.06 191 LEU A CA 1
ATOM 1613 C C . LEU A 1 191 ? 2.253 0.938 23.827 1.00 91.06 191 LEU A C 1
ATOM 1615 O O . LEU A 1 191 ? 2.703 2.039 23.545 1.00 91.06 191 LEU A O 1
ATOM 1619 N N . LEU A 1 192 ? 1.278 0.357 23.125 1.00 94.88 192 LEU A N 1
ATOM 1620 C CA . LEU A 1 192 ? 0.641 0.920 21.930 1.00 94.88 192 LEU A CA 1
ATOM 1621 C C . LEU A 1 192 ? -0.662 1.674 22.260 1.00 94.88 192 LEU A C 1
ATOM 1623 O O . LEU A 1 192 ? -1.446 1.997 21.367 1.00 94.88 192 LEU A O 1
ATOM 1627 N N . SER A 1 193 ? -0.932 1.914 23.547 1.00 94.31 193 SER A N 1
ATOM 1628 C CA . SER A 1 193 ? -2.127 2.630 23.997 1.00 94.31 193 SER A CA 1
ATOM 1629 C C . SER A 1 193 ? -1.955 4.143 23.880 1.00 94.31 193 SER A C 1
ATOM 1631 O O . SER A 1 193 ? -0.943 4.698 24.307 1.00 94.31 193 SER A O 1
ATOM 1633 N N . LEU A 1 194 ? -2.977 4.823 23.363 1.00 95.12 194 LEU A N 1
ATOM 1634 C CA . LEU A 1 194 ? -2.958 6.260 23.133 1.00 95.12 194 LEU A CA 1
ATOM 1635 C C . LEU A 1 194 ? -2.833 7.049 24.439 1.00 95.12 194 LEU A C 1
ATOM 1637 O O . LEU A 1 194 ? -3.658 6.928 25.351 1.00 95.12 194 LEU A O 1
ATOM 1641 N N . CYS A 1 195 ? -1.854 7.953 24.476 1.00 92.44 195 CYS A N 1
ATOM 1642 C CA . CYS A 1 195 ? -1.678 8.923 25.553 1.00 92.44 195 CYS A CA 1
ATOM 1643 C C . CYS A 1 195 ? -1.386 10.334 25.014 1.00 92.44 195 CYS A C 1
ATOM 1645 O O . CYS A 1 195 ? -0.425 10.981 25.410 1.00 92.44 195 CYS A O 1
ATOM 1647 N N . LEU A 1 196 ? -2.241 10.835 24.120 1.00 93.62 196 LEU A N 1
ATOM 1648 C CA . LEU A 1 196 ? -2.030 12.137 23.481 1.00 93.62 196 LEU A CA 1
ATOM 1649 C C . LEU A 1 196 ? -2.384 13.331 24.387 1.00 93.62 196 LEU A C 1
ATOM 1651 O O . LEU A 1 196 ? -3.431 13.351 25.048 1.00 93.62 196 LEU A O 1
ATOM 1655 N N . LYS A 1 197 ? -1.547 14.376 24.365 1.00 93.88 197 LYS A N 1
ATOM 1656 C CA . LYS A 1 197 ? -1.827 15.691 24.974 1.00 93.88 197 LYS A CA 1
ATOM 1657 C C . LYS A 1 197 ? -1.929 16.780 23.906 1.00 93.88 197 LYS A C 1
ATOM 1659 O O . LYS A 1 197 ? -1.200 16.771 22.928 1.00 93.88 197 LYS A O 1
ATOM 1664 N N . ARG A 1 198 ? -2.761 17.804 24.149 1.00 93.06 198 ARG A N 1
ATOM 1665 C CA . ARG A 1 198 ? -2.980 18.916 23.195 1.00 93.06 198 ARG A CA 1
ATOM 1666 C C . ARG A 1 198 ? -1.686 19.590 22.725 1.00 93.06 198 ARG A C 1
ATOM 1668 O O . ARG A 1 198 ? -1.507 19.772 21.535 1.00 93.06 198 ARG A O 1
ATOM 1675 N N . LYS A 1 199 ? -0.797 19.940 23.662 1.00 93.06 199 LYS A N 1
ATOM 1676 C CA . LYS A 1 199 ? 0.471 20.622 23.349 1.00 93.06 199 LYS A CA 1
ATOM 1677 C C . LYS A 1 199 ? 1.413 19.766 22.500 1.00 93.06 199 LYS A C 1
ATOM 1679 O O . LYS A 1 199 ? 2.210 20.308 21.752 1.00 93.06 199 LYS A O 1
ATOM 1684 N N . GLU A 1 200 ? 1.356 18.451 22.680 1.00 93.12 200 GLU A N 1
ATOM 1685 C CA . GLU A 1 200 ? 2.153 17.491 21.918 1.00 93.12 200 GLU A CA 1
ATOM 1686 C C . GLU A 1 200 ? 1.589 17.356 20.507 1.00 93.12 200 GLU A C 1
ATOM 1688 O O . GLU A 1 200 ? 2.323 17.581 19.558 1.00 93.12 200 GLU A O 1
ATOM 1693 N N . TYR A 1 201 ? 0.271 17.176 20.381 1.00 92.00 201 TYR A N 1
ATOM 1694 C CA . TYR A 1 201 ? -0.422 17.167 19.093 1.00 92.00 201 TYR A CA 1
ATOM 1695 C C . TYR A 1 201 ? -0.151 18.427 18.255 1.00 92.00 201 TYR A C 1
ATOM 1697 O O . TYR A 1 201 ? 0.250 18.338 17.103 1.00 92.00 201 TYR A O 1
ATOM 1705 N N . GLU A 1 202 ? -0.310 19.617 18.844 1.00 91.38 202 GLU A N 1
ATOM 1706 C CA . GLU A 1 202 ? -0.051 20.893 18.155 1.00 91.38 202 GLU A CA 1
ATOM 1707 C C . GLU A 1 202 ? 1.419 21.032 17.723 1.00 91.38 202 GLU A C 1
ATOM 1709 O O . GLU A 1 202 ? 1.723 21.614 16.678 1.00 91.38 202 GLU A O 1
ATOM 1714 N N . LYS A 1 203 ? 2.346 20.485 18.516 1.00 92.75 203 LYS A N 1
ATOM 1715 C CA . LYS A 1 203 ? 3.772 20.492 18.195 1.00 92.75 203 LYS A CA 1
ATOM 1716 C C . LYS A 1 203 ? 4.079 19.526 17.050 1.00 92.75 203 LYS A C 1
ATOM 1718 O O . LYS A 1 203 ? 4.764 19.925 16.118 1.00 92.75 203 LYS A O 1
ATOM 1723 N N . GLU A 1 204 ? 3.577 18.297 17.109 1.00 91.94 204 GLU A N 1
ATOM 1724 C CA . GLU A 1 204 ? 3.770 17.296 16.054 1.00 91.94 204 GLU A CA 1
ATOM 1725 C C . GLU A 1 204 ? 3.188 17.787 14.728 1.00 91.94 204 GLU A C 1
ATOM 1727 O O . GLU A 1 204 ? 3.918 17.857 13.745 1.00 91.94 204 GLU A O 1
ATOM 1732 N N . LEU A 1 205 ? 1.946 18.279 14.719 1.00 87.50 205 LEU A N 1
ATOM 1733 C CA . LEU A 1 205 ? 1.334 18.831 13.509 1.00 87.50 205 LEU A CA 1
ATOM 1734 C C . LEU A 1 205 ? 2.135 19.986 12.903 1.00 87.50 205 LEU A C 1
ATOM 1736 O O . LEU A 1 205 ? 2.297 20.048 11.690 1.00 87.50 205 LEU A O 1
ATOM 1740 N N . SER A 1 206 ? 2.638 20.912 13.723 1.00 86.50 206 SER A N 1
ATOM 1741 C CA . SER A 1 206 ? 3.385 22.068 13.207 1.00 86.50 206 SER A CA 1
ATOM 1742 C C . SER A 1 206 ? 4.790 21.721 12.709 1.00 86.50 206 SER A C 1
ATOM 1744 O O . SER A 1 206 ? 5.329 22.458 11.887 1.00 86.50 206 SER A O 1
ATOM 1746 N N . GLN A 1 207 ? 5.394 20.636 13.204 1.00 86.75 207 GLN A N 1
ATOM 1747 C CA . GLN A 1 207 ? 6.752 20.218 12.837 1.00 86.75 207 GLN A CA 1
ATOM 1748 C C . GLN A 1 207 ? 6.778 19.147 11.742 1.00 86.75 207 GLN A C 1
ATOM 1750 O O . GLN A 1 207 ? 7.683 19.159 10.915 1.00 86.75 207 GLN A O 1
ATOM 1755 N N . LEU A 1 208 ? 5.815 18.226 11.762 1.00 82.75 208 LEU A N 1
ATOM 1756 C CA . LEU A 1 208 ? 5.783 17.014 10.941 1.00 82.75 208 LEU A CA 1
ATOM 1757 C C . LEU A 1 208 ? 4.603 16.993 9.959 1.00 82.75 208 LEU A C 1
ATOM 1759 O O . LEU A 1 208 ? 4.584 16.172 9.046 1.00 82.75 208 LEU A O 1
ATOM 1763 N N . GLY A 1 209 ? 3.594 17.848 10.156 1.00 81.94 209 GLY A N 1
ATOM 1764 C CA . GLY A 1 209 ? 2.344 17.820 9.387 1.00 81.94 209 GLY A CA 1
ATOM 1765 C C . GLY A 1 209 ? 1.375 16.696 9.781 1.00 81.94 209 GLY A C 1
ATOM 1766 O O . GLY A 1 209 ? 0.290 16.618 9.217 1.00 81.94 209 GLY A O 1
ATOM 1767 N N . HIS A 1 210 ? 1.741 15.849 10.746 1.00 86.06 210 HIS A N 1
ATOM 1768 C CA . HIS A 1 210 ? 0.987 14.674 11.197 1.00 86.06 210 HIS A CA 1
ATOM 1769 C C . HIS A 1 210 ? 1.283 14.382 12.687 1.00 86.06 210 HIS A C 1
ATOM 1771 O O . HIS A 1 210 ? 2.073 15.110 13.299 1.00 86.06 210 HIS A O 1
ATOM 1777 N N . SER A 1 211 ? 0.646 13.377 13.306 1.00 90.69 211 SER A N 1
ATOM 1778 C CA . SER A 1 211 ? 0.815 13.059 14.737 1.00 90.69 211 SER A CA 1
ATOM 1779 C C . SER A 1 211 ? 1.213 11.606 14.975 1.00 90.69 211 SER A C 1
ATOM 1781 O O . SER A 1 211 ? 0.366 10.732 15.151 1.00 90.69 211 SER A O 1
ATOM 1783 N N . ASP A 1 212 ? 2.517 11.357 15.110 1.00 92.12 212 ASP A N 1
ATOM 1784 C CA . ASP A 1 212 ? 3.053 10.045 15.497 1.00 92.12 212 ASP A CA 1
ATOM 1785 C C . ASP A 1 212 ? 2.468 9.532 16.818 1.00 92.12 212 ASP A C 1
ATOM 1787 O O . ASP A 1 212 ? 2.206 8.333 16.964 1.00 92.12 212 ASP A O 1
ATOM 1791 N N . THR A 1 213 ? 2.204 10.420 17.782 1.00 94.12 213 THR A N 1
ATOM 1792 C CA . THR A 1 213 ? 1.592 10.004 19.047 1.00 94.12 213 THR A CA 1
ATOM 1793 C C . THR A 1 213 ? 0.197 9.416 18.828 1.00 94.12 213 THR A C 1
ATOM 1795 O O . THR A 1 213 ? -0.158 8.452 19.506 1.00 94.12 213 THR A O 1
ATOM 1798 N N . PHE A 1 214 ? -0.591 9.937 17.885 1.00 94.25 214 PHE A N 1
ATOM 1799 C CA . PHE A 1 214 ? -1.899 9.374 17.544 1.00 94.25 214 PHE A CA 1
ATOM 1800 C C . PHE A 1 214 ? -1.797 8.171 16.596 1.00 94.25 214 PHE A C 1
ATOM 1802 O O . PHE A 1 214 ? -2.420 7.132 16.828 1.00 94.25 214 PHE A O 1
ATOM 1809 N N . GLU A 1 215 ? -0.986 8.290 15.552 1.00 93.44 215 GLU A N 1
ATOM 1810 C CA . GLU A 1 215 ? -0.913 7.342 14.440 1.00 93.44 215 GLU A CA 1
ATOM 1811 C C . GLU A 1 215 ? -0.175 6.045 14.793 1.00 93.44 215 GLU A C 1
ATOM 1813 O O . GLU A 1 215 ? -0.497 4.984 14.263 1.00 93.44 215 GLU A O 1
ATOM 1818 N N . LEU A 1 216 ? 0.762 6.081 15.746 1.00 95.00 216 LEU A N 1
ATOM 1819 C CA . LEU A 1 216 ? 1.491 4.891 16.209 1.00 95.00 216 LEU A CA 1
ATOM 1820 C C . LEU A 1 216 ? 0.898 4.269 17.484 1.00 95.00 216 LEU A C 1
ATOM 1822 O O . LEU A 1 216 ? 1.367 3.225 17.937 1.00 95.00 216 LEU A O 1
ATOM 1826 N N . HIS A 1 217 ? -0.159 4.861 18.050 1.00 96.44 217 HIS A N 1
ATOM 1827 C CA . HIS A 1 217 ? -0.814 4.365 19.267 1.00 96.44 217 HIS A CA 1
ATOM 1828 C C . HIS A 1 217 ? -2.336 4.257 19.076 1.00 96.44 217 HIS A C 1
ATOM 1830 O O . HIS A 1 217 ? -3.106 4.968 19.723 1.00 96.44 217 HIS A O 1
ATOM 1836 N N . PRO A 1 218 ? -2.815 3.364 18.190 1.00 95.62 218 PRO A N 1
ATOM 1837 C CA . PRO A 1 218 ? -4.209 3.344 17.749 1.00 95.62 218 PRO A CA 1
ATOM 1838 C C . PRO A 1 218 ? -5.192 2.796 18.797 1.00 95.62 218 PRO A C 1
ATOM 1840 O O . PRO A 1 218 ? -6.404 2.819 18.566 1.00 95.62 218 PRO A O 1
ATOM 1843 N N . PHE A 1 219 ? -4.708 2.277 19.930 1.00 96.56 219 PHE A N 1
ATOM 1844 C CA . PHE A 1 219 ? -5.536 1.595 20.923 1.00 96.56 219 PHE A CA 1
ATOM 1845 C C . PHE A 1 219 ? -5.950 2.516 22.069 1.00 96.56 219 PHE A C 1
ATOM 1847 O O . PHE A 1 219 ? -5.127 3.190 22.681 1.00 96.56 219 PHE A O 1
ATOM 1854 N N . LEU A 1 220 ? -7.224 2.469 22.449 1.00 95.44 220 LEU A N 1
ATOM 1855 C CA . LEU A 1 220 ? -7.740 3.102 23.657 1.00 95.44 220 LEU A CA 1
ATOM 1856 C C . LEU A 1 220 ? -8.412 2.059 24.545 1.00 95.44 220 LEU A C 1
ATOM 1858 O O . LEU A 1 220 ? -9.410 1.454 24.158 1.00 95.44 220 LEU A O 1
ATOM 1862 N N . LYS A 1 221 ? -7.902 1.880 25.765 1.00 93.31 221 LYS A N 1
ATOM 1863 C CA . LYS A 1 221 ? -8.587 1.077 26.779 1.00 93.31 221 LYS A CA 1
ATOM 1864 C C . LYS A 1 221 ? -9.738 1.880 27.382 1.00 93.31 221 LYS A C 1
ATOM 1866 O O . LYS A 1 221 ? -9.525 2.978 27.891 1.00 93.31 221 LYS A O 1
ATOM 1871 N N . LEU A 1 222 ? -10.935 1.315 27.311 1.00 92.00 222 LEU A N 1
ATOM 1872 C CA . LEU A 1 222 ? -12.174 1.918 27.786 1.00 92.00 222 LEU A CA 1
ATOM 1873 C C . LEU A 1 222 ? -12.439 1.586 29.257 1.00 92.00 222 LEU A C 1
ATOM 1875 O O . LEU A 1 222 ? -11.925 0.593 29.779 1.00 92.00 222 LEU A O 1
ATOM 1879 N N . ASP A 1 223 ? -13.328 2.350 29.893 1.00 89.00 223 ASP A N 1
ATOM 1880 C CA . ASP A 1 223 ? -13.783 2.139 31.276 1.00 89.00 223 ASP A CA 1
ATOM 1881 C C . ASP A 1 223 ? -14.371 0.728 31.483 1.00 89.00 223 ASP A C 1
ATOM 1883 O O . ASP A 1 223 ? -14.251 0.133 32.552 1.00 89.00 223 ASP A O 1
ATOM 1887 N N . SER A 1 224 ? -14.979 0.160 30.436 1.00 86.81 224 SER A N 1
ATOM 1888 C CA . SER A 1 224 ? -15.509 -1.214 30.421 1.00 86.81 224 SER A CA 1
ATOM 1889 C C . SER A 1 224 ? -14.435 -2.313 30.417 1.00 86.81 224 SER A C 1
ATOM 1891 O O . SER A 1 224 ? -14.756 -3.485 30.597 1.00 86.81 224 SER A O 1
ATOM 1893 N N . GLY A 1 225 ? -13.168 -1.959 30.188 1.00 88.50 225 GLY A N 1
ATOM 1894 C CA . GLY A 1 225 ? -12.060 -2.893 29.988 1.00 88.50 225 GLY A CA 1
ATOM 1895 C C . GLY A 1 225 ? -11.877 -3.371 28.543 1.00 88.50 225 GLY A C 1
ATOM 1896 O O . GLY A 1 225 ? -10.898 -4.064 28.271 1.00 88.50 225 GLY A O 1
ATOM 1897 N N . GLU A 1 226 ? -12.775 -3.000 27.625 1.00 93.31 226 GLU A N 1
ATOM 1898 C CA . GLU A 1 226 ? -12.614 -3.213 26.181 1.00 93.31 226 GLU A CA 1
ATOM 1899 C C . GLU A 1 226 ? -11.501 -2.325 25.599 1.00 93.31 226 GLU A C 1
ATOM 1901 O O . GLU A 1 226 ? -11.212 -1.241 26.111 1.00 93.31 226 GLU A O 1
ATOM 1906 N N . PHE A 1 227 ? -10.917 -2.761 24.487 1.00 94.88 227 PHE A N 1
ATOM 1907 C CA . PHE A 1 227 ? -9.969 -1.994 23.687 1.00 94.88 227 PHE A CA 1
ATOM 1908 C C . PHE A 1 227 ? -10.669 -1.473 22.431 1.00 94.88 227 PHE A C 1
ATOM 1910 O O . PHE A 1 227 ? -11.179 -2.251 21.629 1.00 94.88 227 PHE A O 1
ATOM 1917 N N . LEU A 1 228 ? -10.697 -0.158 22.252 1.00 96.44 228 LEU A N 1
ATOM 1918 C CA . LEU A 1 228 ? -11.148 0.498 21.030 1.00 96.44 228 LEU A CA 1
ATOM 1919 C C . LEU A 1 228 ? -9.951 0.728 20.108 1.00 96.44 228 LEU A C 1
ATOM 1921 O O . LEU A 1 228 ? -8.950 1.296 20.539 1.00 96.44 228 LEU A O 1
ATOM 1925 N N . VAL A 1 229 ? -10.080 0.354 18.837 1.00 97.50 229 VAL A N 1
ATOM 1926 C CA . VAL A 1 229 ? -9.184 0.833 17.779 1.00 97.50 229 VAL A CA 1
ATOM 1927 C C . VAL A 1 229 ? -9.742 2.157 17.266 1.00 97.50 229 VAL A C 1
ATOM 1929 O O . VAL A 1 229 ? -10.803 2.179 16.643 1.00 97.50 229 VAL A O 1
ATOM 1932 N N . LEU A 1 230 ? -9.074 3.272 17.568 1.00 95.75 230 LEU A N 1
ATOM 1933 C CA . LEU A 1 230 ? -9.602 4.613 17.289 1.00 95.75 230 LEU A CA 1
ATOM 1934 C C . LEU A 1 230 ? -9.738 4.881 15.792 1.00 95.75 230 LEU A C 1
ATOM 1936 O O . LEU A 1 230 ? -10.828 5.220 15.345 1.00 95.75 230 LEU A O 1
ATOM 1940 N N . PHE A 1 231 ? -8.661 4.679 15.036 1.00 95.69 231 PHE A N 1
ATOM 1941 C CA . PHE A 1 231 ? -8.640 4.850 13.587 1.00 95.69 231 PHE A CA 1
ATOM 1942 C C . PHE A 1 231 ? -7.978 3.619 12.953 1.00 95.69 231 PHE A C 1
ATOM 1944 O O . PHE A 1 231 ? -6.756 3.489 13.004 1.00 95.69 231 PHE A O 1
ATOM 1951 N N . PRO A 1 232 ? -8.747 2.652 12.421 1.00 95.44 232 PRO A N 1
ATOM 1952 C CA . PRO A 1 232 ? -8.197 1.363 11.989 1.00 95.44 232 PRO A CA 1
ATOM 1953 C C . PRO A 1 232 ? -7.132 1.418 10.891 1.00 95.44 232 PRO A C 1
ATOM 1955 O O . PRO A 1 232 ? -6.322 0.494 10.819 1.00 95.44 232 PRO A O 1
ATOM 1958 N N . ALA A 1 233 ? -7.064 2.493 10.099 1.00 94.44 233 ALA A N 1
ATOM 1959 C CA . ALA A 1 233 ? -5.978 2.682 9.137 1.00 94.44 233 ALA A CA 1
ATOM 1960 C C . ALA A 1 233 ? -4.602 2.870 9.804 1.00 94.44 233 ALA A C 1
ATOM 1962 O O . ALA A 1 233 ? -3.586 2.425 9.276 1.00 94.44 233 ALA A O 1
ATOM 1963 N N . ASN A 1 234 ? -4.563 3.398 11.033 1.00 95.81 234 ASN A N 1
ATOM 1964 C CA . ASN A 1 234 ? -3.323 3.559 11.799 1.00 95.81 234 ASN A CA 1
ATOM 1965 C C . ASN A 1 234 ? -2.686 2.211 12.179 1.00 95.81 234 ASN A C 1
ATOM 1967 O O . ASN A 1 234 ? -1.487 2.142 12.438 1.00 95.81 234 ASN A O 1
ATOM 1971 N N . LEU A 1 235 ? -3.440 1.102 12.136 1.00 97.50 235 LEU A N 1
ATOM 1972 C CA . LEU A 1 235 ? -2.868 -0.240 12.294 1.00 97.50 235 LEU A CA 1
ATOM 1973 C C . LEU A 1 235 ? -1.891 -0.586 11.158 1.00 97.50 235 LEU A C 1
ATOM 1975 O O . LEU A 1 235 ? -0.901 -1.270 11.413 1.00 97.50 235 LEU A O 1
ATOM 1979 N N . LEU A 1 236 ? -2.137 -0.111 9.929 1.00 96.44 236 LEU A N 1
ATOM 1980 C CA . LEU A 1 236 ? -1.246 -0.340 8.789 1.00 96.44 236 LEU A CA 1
ATOM 1981 C C . LEU A 1 236 ? 0.072 0.420 8.965 1.00 96.44 236 LEU A C 1
ATOM 1983 O O . LEU A 1 236 ? 1.139 -0.198 8.905 1.00 96.44 236 LEU A O 1
ATOM 1987 N N . ARG A 1 237 ? 0.002 1.729 9.247 1.00 94.69 237 ARG A N 1
ATOM 1988 C CA . ARG A 1 237 ? 1.191 2.557 9.508 1.00 94.69 237 ARG A CA 1
ATOM 1989 C C . ARG A 1 237 ? 2.000 2.006 10.682 1.00 94.69 237 ARG A C 1
ATOM 1991 O O . ARG A 1 237 ? 3.215 1.837 10.577 1.00 94.69 237 ARG A O 1
ATOM 1998 N N . LEU A 1 238 ? 1.332 1.635 11.776 1.00 96.94 238 LEU A N 1
ATOM 1999 C CA . LEU A 1 238 ? 1.985 1.042 12.939 1.00 96.94 238 LEU A CA 1
ATOM 2000 C C . LEU A 1 238 ? 2.682 -0.285 12.602 1.00 96.94 238 LEU A C 1
ATOM 2002 O O . LEU A 1 238 ? 3.841 -0.481 12.970 1.00 96.94 238 LEU A O 1
ATOM 2006 N N . ALA A 1 239 ? 2.001 -1.198 11.902 1.00 97.56 239 ALA A N 1
ATOM 2007 C CA . ALA A 1 239 ? 2.585 -2.474 11.491 1.00 97.56 239 ALA A CA 1
ATOM 2008 C C . ALA A 1 239 ? 3.829 -2.262 10.612 1.00 97.56 239 ALA A C 1
ATOM 2010 O O . ALA A 1 239 ? 4.851 -2.920 10.825 1.00 97.56 239 ALA A O 1
ATOM 2011 N N . TYR A 1 240 ? 3.762 -1.306 9.682 1.00 97.25 240 TYR A N 1
ATOM 2012 C CA . TYR A 1 240 ? 4.890 -0.884 8.861 1.00 97.25 240 TYR A CA 1
ATOM 2013 C C . TYR A 1 240 ? 6.068 -0.381 9.702 1.00 97.25 240 TYR A C 1
ATOM 2015 O O . TYR A 1 240 ? 7.160 -0.950 9.623 1.00 97.25 240 TYR A O 1
ATOM 2023 N N . ARG A 1 241 ? 5.850 0.619 10.564 1.00 95.75 241 ARG A N 1
ATOM 2024 C CA . ARG A 1 241 ? 6.910 1.225 11.388 1.00 95.75 241 ARG A CA 1
ATOM 2025 C C . ARG A 1 241 ? 7.549 0.233 12.350 1.00 95.75 241 ARG A C 1
ATOM 2027 O O . ARG A 1 241 ? 8.772 0.224 12.491 1.00 95.75 241 ARG A O 1
ATOM 2034 N N . LEU A 1 242 ? 6.756 -0.645 12.967 1.00 96.25 242 LEU A N 1
ATOM 2035 C CA . LEU A 1 242 ? 7.284 -1.721 13.807 1.00 96.25 242 LEU A CA 1
ATOM 2036 C C . LEU A 1 242 ? 8.139 -2.690 12.991 1.00 96.25 242 LEU A C 1
ATOM 2038 O O . LEU A 1 242 ? 9.248 -3.015 13.409 1.00 96.25 242 LEU A O 1
ATOM 2042 N N . CYS A 1 243 ? 7.656 -3.133 11.828 1.00 96.94 243 CYS A N 1
ATOM 2043 C CA . CYS A 1 243 ? 8.402 -4.050 10.971 1.00 96.94 243 CYS A CA 1
ATOM 2044 C C . CYS A 1 243 ? 9.732 -3.435 10.514 1.00 96.94 243 CYS A C 1
ATOM 2046 O O . CYS A 1 243 ? 10.779 -4.065 10.675 1.00 96.94 243 CYS A O 1
ATOM 2048 N N . TYR A 1 244 ? 9.703 -2.192 10.026 1.00 96.38 244 TYR A N 1
ATOM 2049 C CA . TYR A 1 244 ? 10.896 -1.460 9.609 1.00 96.38 244 TYR A CA 1
ATOM 2050 C C . TYR A 1 244 ? 11.886 -1.292 10.768 1.00 96.38 244 TYR A C 1
ATOM 2052 O O . TYR A 1 244 ? 13.042 -1.689 10.649 1.00 96.38 244 TYR A O 1
ATOM 2060 N N . GLY A 1 245 ? 11.430 -0.804 11.928 1.00 95.50 245 GLY A N 1
ATOM 2061 C CA . GLY A 1 245 ? 12.281 -0.602 13.104 1.00 95.50 245 GLY A CA 1
ATOM 2062 C C . GLY A 1 245 ? 12.903 -1.897 13.640 1.00 95.50 245 GLY A C 1
ATOM 2063 O O . GLY A 1 245 ? 14.082 -1.917 14.000 1.00 95.50 245 GLY A O 1
ATOM 2064 N N . ILE A 1 246 ? 12.148 -3.002 13.643 1.00 95.62 246 ILE A N 1
ATOM 2065 C CA . ILE A 1 246 ? 12.670 -4.329 14.001 1.00 95.62 246 ILE A CA 1
ATOM 2066 C C . ILE A 1 246 ? 13.762 -4.744 13.013 1.00 95.62 246 ILE A C 1
ATOM 2068 O O . ILE A 1 246 ? 14.836 -5.164 13.433 1.00 95.62 246 ILE A O 1
ATOM 2072 N N . LEU A 1 247 ? 13.533 -4.589 11.710 1.00 95.81 247 LEU A N 1
ATOM 2073 C CA . LEU A 1 247 ? 14.511 -4.957 10.688 1.00 95.81 247 LEU A CA 1
ATOM 2074 C C . LEU A 1 247 ? 15.775 -4.093 10.725 1.00 95.81 247 LEU A C 1
ATOM 2076 O O . LEU A 1 247 ? 16.872 -4.631 10.581 1.00 95.81 247 LEU A O 1
ATOM 2080 N N . VAL A 1 248 ? 15.648 -2.790 10.981 1.00 95.62 248 VAL A N 1
ATOM 2081 C CA . VAL A 1 248 ? 16.794 -1.894 11.198 1.00 95.62 248 VAL A CA 1
ATOM 2082 C C . VAL A 1 248 ? 17.615 -2.361 12.397 1.00 95.62 248 VAL A C 1
ATOM 2084 O O . VAL A 1 248 ? 18.838 -2.442 12.302 1.00 95.62 248 VAL A O 1
ATOM 2087 N N . LYS A 1 249 ? 16.964 -2.729 13.507 1.00 95.38 249 LYS A N 1
ATOM 2088 C CA . LYS A 1 249 ? 17.647 -3.245 14.701 1.00 95.38 249 LYS A CA 1
ATOM 2089 C C . LYS A 1 249 ? 18.359 -4.578 14.443 1.00 95.38 249 LYS A C 1
ATOM 2091 O O . LYS A 1 249 ? 19.429 -4.811 14.997 1.00 95.38 249 LYS A O 1
ATOM 2096 N N . GLU A 1 250 ? 17.764 -5.447 13.634 1.00 94.12 250 GLU A N 1
ATOM 2097 C CA . GLU A 1 250 ? 18.265 -6.800 13.371 1.00 94.12 250 GLU A CA 1
ATOM 2098 C C . GLU A 1 250 ? 19.377 -6.855 12.317 1.00 94.12 250 GLU A C 1
ATOM 2100 O O . GLU A 1 250 ? 20.304 -7.651 12.442 1.00 94.12 250 GLU A O 1
ATOM 2105 N N . LEU A 1 251 ? 19.294 -6.026 11.275 1.00 94.25 251 LEU A N 1
ATOM 2106 C CA . LEU A 1 251 ? 20.197 -6.078 10.119 1.00 94.25 251 LEU A CA 1
ATOM 2107 C C . LEU A 1 251 ? 21.155 -4.884 10.036 1.00 94.25 251 LEU A C 1
ATOM 2109 O O . LEU A 1 251 ? 22.169 -4.950 9.335 1.00 94.25 251 LEU A O 1
ATOM 2113 N N . GLY A 1 252 ? 20.824 -3.783 10.711 1.00 94.81 252 GLY A N 1
ATOM 2114 C CA . GLY A 1 252 ? 21.378 -2.463 10.439 1.00 94.81 252 GLY A CA 1
ATOM 2115 C C . GLY A 1 252 ? 20.725 -1.817 9.214 1.00 94.81 252 GLY A C 1
ATOM 2116 O O . GLY A 1 252 ? 20.469 -2.468 8.199 1.00 94.81 252 GLY A O 1
ATOM 2117 N N . GLU A 1 253 ? 20.494 -0.507 9.289 1.00 93.75 253 GLU A N 1
ATOM 2118 C CA . GLU A 1 253 ? 19.803 0.270 8.252 1.00 93.75 253 GLU A CA 1
ATOM 2119 C C . GLU A 1 253 ? 20.460 0.142 6.870 1.00 93.75 253 GLU A C 1
ATOM 2121 O O . GLU A 1 253 ? 19.802 -0.211 5.895 1.00 93.75 253 GLU A O 1
ATOM 2126 N N . LYS A 1 254 ? 21.786 0.313 6.786 1.00 93.75 254 LYS A N 1
ATOM 2127 C CA . LYS A 1 254 ? 22.526 0.200 5.517 1.00 93.75 254 LYS A CA 1
ATOM 2128 C C . LYS A 1 254 ? 22.333 -1.165 4.842 1.00 93.75 254 LYS A C 1
ATOM 2130 O O . LYS A 1 254 ? 22.192 -1.241 3.620 1.00 93.75 254 LYS A O 1
ATOM 2135 N N . THR A 1 255 ? 22.330 -2.241 5.627 1.00 95.19 255 THR A N 1
ATOM 2136 C CA . THR A 1 255 ? 22.114 -3.604 5.123 1.00 95.19 255 THR A CA 1
ATOM 2137 C C . THR A 1 255 ? 20.680 -3.778 4.641 1.00 95.19 255 THR A C 1
ATOM 2139 O O . THR A 1 255 ? 20.468 -4.311 3.552 1.00 95.19 255 THR A O 1
ATOM 2142 N N . LEU A 1 256 ? 19.704 -3.303 5.421 1.00 95.50 256 LEU A N 1
ATOM 2143 C CA . LEU A 1 256 ? 18.288 -3.360 5.068 1.00 95.50 256 LEU A CA 1
ATOM 2144 C C . LEU A 1 256 ? 18.014 -2.625 3.749 1.00 95.50 256 LEU A C 1
ATOM 2146 O O . LEU A 1 256 ? 17.444 -3.220 2.838 1.00 95.50 256 LEU A O 1
ATOM 2150 N N . LEU A 1 257 ? 18.498 -1.388 3.603 1.00 94.56 257 LEU A N 1
ATOM 2151 C CA . LEU A 1 257 ? 18.350 -0.610 2.369 1.00 94.56 257 LEU A CA 1
ATOM 2152 C C . LEU A 1 257 ? 18.995 -1.316 1.165 1.00 94.56 257 LEU A C 1
ATOM 2154 O O . LEU A 1 257 ? 18.428 -1.328 0.077 1.00 94.56 257 LEU A O 1
ATOM 2158 N N . SER A 1 258 ? 20.148 -1.973 1.340 1.00 94.38 258 SER A N 1
ATOM 2159 C CA . SER A 1 258 ? 20.758 -2.770 0.263 1.00 94.38 258 SER A CA 1
ATOM 2160 C C . SER A 1 258 ? 19.919 -3.994 -0.127 1.00 94.38 258 SER A C 1
ATOM 2162 O O . SER A 1 258 ? 19.879 -4.360 -1.301 1.00 94.38 258 SER A O 1
ATOM 2164 N N . LEU A 1 259 ? 19.249 -4.644 0.827 1.00 95.25 259 LEU A N 1
ATOM 2165 C CA . LEU A 1 259 ? 18.353 -5.765 0.537 1.00 95.25 259 LEU A CA 1
ATOM 2166 C C . LEU A 1 259 ? 17.089 -5.304 -0.190 1.00 95.25 259 LEU A C 1
ATOM 2168 O O . LEU A 1 259 ? 16.683 -5.952 -1.149 1.00 95.25 259 LEU A O 1
ATOM 2172 N N . ILE A 1 260 ? 16.511 -4.177 0.222 1.00 95.12 260 ILE A N 1
ATOM 2173 C CA . ILE A 1 260 ? 15.356 -3.565 -0.445 1.00 95.12 260 ILE A CA 1
ATOM 2174 C C . ILE A 1 260 ? 15.707 -3.204 -1.892 1.00 95.12 260 ILE A C 1
ATOM 2176 O O . ILE A 1 260 ? 14.977 -3.568 -2.809 1.00 95.12 260 ILE A O 1
ATOM 2180 N N . GLU A 1 261 ? 16.862 -2.580 -2.124 1.00 95.19 261 GLU A N 1
ATOM 2181 C CA . GLU A 1 261 ? 17.331 -2.244 -3.473 1.00 95.19 261 GLU A CA 1
ATOM 2182 C C . GLU A 1 261 ? 17.472 -3.484 -4.363 1.00 95.19 261 GLU A C 1
ATOM 2184 O O . GLU A 1 261 ? 17.088 -3.465 -5.530 1.00 95.19 261 GLU A O 1
ATOM 2189 N N . LYS A 1 262 ? 17.984 -4.592 -3.812 1.00 94.19 262 LYS A N 1
ATOM 2190 C CA . LYS A 1 262 ? 18.070 -5.867 -4.540 1.00 94.19 262 LYS A CA 1
ATOM 2191 C C . LYS A 1 262 ? 16.692 -6.400 -4.924 1.00 94.19 262 LYS A C 1
ATOM 2193 O O . LYS A 1 262 ? 16.548 -6.928 -6.024 1.00 94.19 262 LYS A O 1
ATOM 2198 N N . GLU A 1 263 ? 15.700 -6.272 -4.046 1.00 92.44 263 GLU A N 1
ATOM 2199 C CA . GLU A 1 263 ? 14.318 -6.650 -4.355 1.00 92.44 263 GLU A CA 1
ATOM 2200 C C . GLU A 1 263 ? 13.728 -5.756 -5.447 1.00 92.44 263 GLU A C 1
ATOM 2202 O O . GLU A 1 263 ? 13.156 -6.280 -6.399 1.00 92.44 263 GLU A O 1
ATOM 2207 N N . MET A 1 264 ? 13.945 -4.437 -5.376 1.00 94.12 264 MET A N 1
ATOM 2208 C CA . MET A 1 264 ? 13.534 -3.508 -6.434 1.00 94.12 264 MET A CA 1
ATOM 2209 C C . MET A 1 264 ? 14.169 -3.885 -7.777 1.00 94.12 264 MET A C 1
ATOM 2211 O O . MET A 1 264 ? 13.462 -4.027 -8.767 1.00 94.12 264 MET A O 1
ATOM 2215 N N . ILE A 1 265 ? 15.484 -4.128 -7.821 1.00 94.44 265 ILE A N 1
ATOM 2216 C CA . ILE A 1 265 ? 16.186 -4.551 -9.044 1.00 94.44 265 ILE A CA 1
ATOM 2217 C C . ILE A 1 265 ? 15.553 -5.814 -9.640 1.00 94.44 265 ILE A C 1
ATOM 2219 O O . ILE A 1 265 ? 15.296 -5.868 -10.843 1.00 94.44 265 ILE A O 1
ATOM 2223 N N . GLN A 1 266 ? 15.301 -6.833 -8.813 1.00 90.56 266 GLN A N 1
ATOM 2224 C CA . GLN A 1 266 ? 14.705 -8.091 -9.273 1.00 90.56 266 GLN A CA 1
ATOM 2225 C C . GLN A 1 266 ? 13.286 -7.887 -9.801 1.00 90.56 266 GLN A C 1
ATOM 2227 O O . GLN A 1 266 ? 12.932 -8.429 -10.849 1.00 90.56 266 GLN A O 1
ATOM 2232 N N . GLU A 1 267 ? 12.479 -7.108 -9.088 1.00 89.12 267 GLU A N 1
ATOM 2233 C CA . GLU A 1 267 ? 11.085 -6.880 -9.435 1.00 89.12 267 GLU A CA 1
ATOM 2234 C C . GLU A 1 267 ? 10.932 -6.053 -10.713 1.00 89.12 267 GLU A C 1
ATOM 2236 O O . GLU A 1 267 ? 10.189 -6.452 -11.611 1.00 89.12 267 GLU A O 1
ATOM 2241 N N . ILE A 1 268 ? 11.685 -4.961 -10.841 1.00 92.44 268 ILE A N 1
ATOM 2242 C CA . ILE A 1 268 ? 11.697 -4.121 -12.045 1.00 92.44 268 ILE A CA 1
ATOM 2243 C C . ILE A 1 268 ? 12.293 -4.884 -13.225 1.00 92.44 268 ILE A C 1
ATOM 2245 O O . ILE A 1 268 ? 11.747 -4.841 -14.329 1.00 92.44 268 ILE A O 1
ATOM 2249 N N . GLY A 1 269 ? 13.351 -5.660 -12.980 1.00 91.06 269 GLY A N 1
ATOM 2250 C CA . GLY A 1 269 ? 13.924 -6.553 -13.977 1.00 91.06 269 GLY A CA 1
ATOM 2251 C C . GLY A 1 269 ? 12.885 -7.521 -14.547 1.00 91.06 269 GLY A C 1
ATOM 2252 O O . GLY A 1 269 ? 12.735 -7.624 -15.763 1.00 91.06 269 GLY A O 1
ATOM 2253 N N . PHE A 1 270 ? 12.119 -8.188 -13.682 1.00 86.50 270 PHE A N 1
ATOM 2254 C CA . PHE A 1 270 ? 11.064 -9.113 -14.100 1.00 86.50 270 PHE A CA 1
ATOM 2255 C C . PHE A 1 270 ? 9.895 -8.408 -14.803 1.00 86.50 270 PHE A C 1
ATOM 2257 O O . PHE A 1 270 ? 9.411 -8.895 -15.827 1.00 86.50 270 PHE A O 1
ATOM 2264 N N . LEU A 1 271 ? 9.436 -7.272 -14.268 1.00 87.88 271 LEU A N 1
ATOM 2265 C CA . LEU A 1 271 ? 8.313 -6.513 -14.818 1.00 87.88 271 LEU A CA 1
ATOM 2266 C C . LEU A 1 271 ? 8.576 -6.111 -16.276 1.00 87.88 271 LEU A C 1
ATOM 2268 O O . LEU A 1 271 ? 7.716 -6.297 -17.134 1.00 87.88 271 LEU A O 1
ATOM 2272 N N . LEU A 1 272 ? 9.781 -5.619 -16.566 1.00 88.25 272 LEU A N 1
ATOM 2273 C CA . LEU A 1 272 ? 10.121 -5.055 -17.873 1.00 88.25 272 LEU A CA 1
ATOM 2274 C C . LEU A 1 272 ? 10.575 -6.092 -18.902 1.00 88.25 272 LEU A C 1
ATOM 2276 O O . LEU A 1 272 ? 10.337 -5.899 -20.094 1.00 88.25 272 LEU A O 1
ATOM 2280 N N . GLN A 1 273 ? 11.128 -7.230 -18.467 1.00 81.69 273 GLN A N 1
ATOM 2281 C CA . GLN A 1 273 ? 11.334 -8.381 -19.359 1.00 81.69 273 GLN A CA 1
ATOM 2282 C C . GLN A 1 273 ? 10.008 -8.884 -19.943 1.00 81.69 273 GLN A C 1
ATOM 2284 O O . GLN A 1 273 ? 9.941 -9.244 -21.117 1.00 81.69 273 GLN A O 1
ATOM 2289 N N . ASN A 1 274 ? 8.934 -8.871 -19.146 1.00 68.06 274 ASN A N 1
ATOM 2290 C CA . ASN A 1 274 ? 7.594 -9.220 -19.624 1.00 68.06 274 ASN A CA 1
ATOM 2291 C C . ASN A 1 274 ? 6.946 -8.099 -20.459 1.00 68.06 274 ASN A C 1
ATOM 2293 O O . ASN A 1 274 ? 5.996 -8.366 -21.189 1.00 68.06 274 ASN A O 1
ATOM 2297 N N . GLY A 1 275 ? 7.465 -6.870 -20.368 1.00 61.50 275 GLY A N 1
ATOM 2298 C CA . GLY A 1 275 ? 6.991 -5.667 -21.059 1.00 61.50 275 GLY A CA 1
ATOM 2299 C C . GLY A 1 275 ? 7.729 -5.336 -22.362 1.00 61.50 275 GLY A C 1
ATOM 2300 O O . GLY A 1 275 ? 7.723 -4.177 -22.759 1.00 61.50 275 GLY A O 1
ATOM 2301 N N . HIS A 1 276 ? 8.343 -6.329 -23.024 1.00 65.62 276 HIS A N 1
ATOM 2302 C CA . HIS A 1 276 ? 9.015 -6.260 -24.341 1.00 65.62 276 HIS A CA 1
ATOM 2303 C C . HIS A 1 276 ? 10.454 -5.693 -24.402 1.00 65.62 276 HIS A C 1
ATOM 2305 O O . HIS A 1 276 ? 10.971 -5.472 -25.495 1.00 65.62 276 HIS A O 1
ATOM 2311 N N . GLY A 1 277 ? 11.152 -5.522 -23.272 1.00 77.25 277 GLY A N 1
ATOM 2312 C CA . GLY A 1 277 ? 12.586 -5.194 -23.261 1.00 77.25 277 GLY A CA 1
ATOM 2313 C C . GLY A 1 277 ? 13.497 -6.427 -23.184 1.00 77.25 277 GLY A C 1
ATOM 2314 O O . GLY A 1 277 ? 13.312 -7.291 -22.329 1.00 77.25 277 GLY A O 1
ATOM 2315 N N . SER A 1 278 ? 14.546 -6.481 -24.007 1.00 89.56 278 SER A N 1
ATOM 2316 C CA . SER A 1 278 ? 15.654 -7.434 -23.857 1.00 89.56 278 SER A CA 1
ATOM 2317 C C . SER A 1 278 ? 16.684 -6.883 -22.876 1.00 89.56 278 SER A C 1
ATOM 2319 O O . SER A 1 278 ? 17.298 -5.851 -23.136 1.00 89.56 278 SER A O 1
ATOM 2321 N N . PHE A 1 279 ? 16.884 -7.560 -21.745 1.00 92.69 279 PHE A N 1
ATOM 2322 C CA . PHE A 1 279 ? 17.893 -7.165 -20.760 1.00 92.69 279 PHE A CA 1
ATOM 2323 C C . PHE A 1 279 ? 19.302 -7.262 -21.361 1.00 92.69 279 PHE A C 1
ATOM 2325 O O . PHE A 1 279 ? 19.688 -8.327 -21.843 1.00 92.69 279 PHE A O 1
ATOM 2332 N N . ILE A 1 280 ? 20.065 -6.168 -21.316 1.00 93.06 280 ILE A N 1
ATOM 2333 C CA . ILE A 1 280 ? 21.421 -6.096 -21.891 1.00 93.06 280 ILE A CA 1
ATOM 2334 C C . ILE A 1 280 ? 22.508 -5.803 -20.855 1.00 93.06 280 ILE A C 1
ATOM 2336 O O . ILE A 1 280 ? 23.684 -6.023 -21.137 1.00 93.06 280 ILE A O 1
ATOM 2340 N N . GLY A 1 281 ? 22.155 -5.331 -19.657 1.00 92.38 281 GLY A N 1
ATOM 2341 C CA . GLY A 1 281 ? 23.146 -5.091 -18.614 1.00 92.38 281 GLY A CA 1
ATOM 2342 C C . GLY A 1 281 ? 22.592 -4.451 -17.350 1.00 92.38 281 GLY A C 1
ATOM 2343 O O . GLY A 1 281 ? 21.505 -3.878 -17.332 1.00 92.38 281 GLY A O 1
ATOM 2344 N N . GLN A 1 282 ? 23.385 -4.552 -16.289 1.00 94.75 282 GLN A N 1
ATOM 2345 C CA . GLN A 1 282 ? 23.184 -3.854 -15.029 1.00 94.75 282 GLN A CA 1
ATOM 2346 C C . GLN A 1 282 ? 24.535 -3.316 -14.564 1.00 94.75 282 GLN A C 1
ATOM 2348 O O . GLN A 1 282 ? 25.508 -4.067 -14.523 1.00 94.75 282 GLN A O 1
ATOM 2353 N N . ASN A 1 283 ? 24.577 -2.045 -14.176 1.00 95.19 283 ASN A N 1
ATOM 2354 C CA . ASN A 1 283 ? 25.763 -1.397 -13.617 1.00 95.19 283 ASN A CA 1
ATOM 2355 C C . ASN A 1 283 ? 25.370 -0.501 -12.436 1.00 95.19 283 ASN A C 1
ATOM 2357 O O . ASN A 1 283 ? 24.189 -0.274 -12.189 1.00 95.19 283 ASN A O 1
ATOM 2361 N N . ASN A 1 284 ? 26.355 -0.020 -11.681 1.00 94.94 284 ASN A N 1
ATOM 2362 C CA . ASN A 1 284 ? 26.141 0.902 -10.568 1.00 94.94 284 ASN A CA 1
ATOM 2363 C C . ASN A 1 284 ? 26.974 2.167 -10.796 1.00 94.94 284 ASN A C 1
ATOM 2365 O O . ASN A 1 284 ? 28.176 2.071 -11.053 1.00 94.94 284 ASN A O 1
ATOM 2369 N N . TYR A 1 285 ? 26.334 3.329 -10.697 1.00 94.12 285 TYR A N 1
ATOM 2370 C CA . TYR A 1 285 ? 26.950 4.640 -10.874 1.00 94.12 285 TYR A CA 1
ATOM 2371 C C . TYR A 1 285 ? 26.557 5.532 -9.701 1.00 94.12 285 TYR A C 1
ATOM 2373 O O . TYR A 1 285 ? 25.373 5.714 -9.437 1.00 94.12 285 TYR A O 1
ATOM 2381 N N . GLN A 1 286 ? 27.542 6.091 -8.990 1.00 91.25 286 GLN A N 1
ATOM 2382 C CA . GLN A 1 286 ? 27.312 6.967 -7.828 1.00 91.25 286 GLN A CA 1
ATOM 2383 C C . GLN A 1 286 ? 26.331 6.363 -6.796 1.00 91.25 286 GLN A C 1
ATOM 2385 O O . GLN A 1 286 ? 25.390 7.027 -6.361 1.00 91.25 286 GLN A O 1
ATOM 2390 N N . ASP A 1 287 ? 26.522 5.085 -6.453 1.00 89.69 287 ASP A N 1
ATOM 2391 C CA . ASP A 1 287 ? 25.660 4.298 -5.554 1.00 89.69 287 ASP A CA 1
ATOM 2392 C C . ASP A 1 287 ? 24.200 4.121 -6.017 1.00 89.69 287 ASP A C 1
ATOM 2394 O O . ASP A 1 287 ? 23.349 3.704 -5.231 1.00 89.69 287 ASP A O 1
ATOM 2398 N N . THR A 1 288 ? 23.914 4.389 -7.294 1.00 94.06 288 THR A N 1
ATOM 2399 C CA . THR A 1 288 ? 22.616 4.153 -7.936 1.00 94.06 288 THR A CA 1
ATOM 2400 C C . THR A 1 288 ? 22.735 3.022 -8.966 1.00 94.06 288 THR A C 1
ATOM 2402 O O . THR A 1 288 ? 23.474 3.151 -9.949 1.00 94.06 288 THR A O 1
ATOM 2405 N N . PRO A 1 289 ? 22.021 1.899 -8.785 1.00 96.75 289 PRO A N 1
ATOM 2406 C CA . PRO A 1 289 ? 21.939 0.846 -9.789 1.00 96.75 289 PRO A CA 1
ATOM 2407 C C . PRO A 1 289 ? 21.151 1.292 -11.022 1.00 96.75 289 PRO A C 1
ATOM 2409 O O . PRO A 1 289 ? 20.073 1.870 -10.901 1.00 96.75 289 PRO A O 1
ATOM 2412 N N . PHE A 1 290 ? 21.649 0.933 -12.203 1.00 97.56 290 PHE A N 1
ATOM 2413 C CA . PHE A 1 290 ? 20.952 1.105 -13.472 1.00 97.56 290 PHE A CA 1
ATOM 2414 C C . PHE A 1 290 ? 20.732 -0.237 -14.158 1.00 97.56 290 PHE A C 1
ATOM 2416 O O . PHE A 1 290 ? 21.645 -1.065 -14.228 1.00 97.56 290 PHE A O 1
ATOM 2423 N N . LEU A 1 291 ? 19.523 -0.432 -14.682 1.00 97.12 291 LEU A N 1
ATOM 2424 C CA . LEU A 1 291 ? 19.160 -1.562 -15.533 1.00 97.12 291 LEU A CA 1
ATOM 2425 C C . LEU A 1 291 ? 19.009 -1.084 -16.971 1.00 97.12 291 LEU A C 1
ATOM 2427 O O . LEU A 1 291 ? 18.348 -0.077 -17.228 1.00 97.12 291 LEU A O 1
ATOM 2431 N N . TRP A 1 292 ? 19.614 -1.813 -17.904 1.00 96.44 292 TRP A N 1
ATOM 2432 C CA . TRP A 1 292 ? 19.589 -1.483 -19.322 1.00 96.44 292 TRP A CA 1
ATOM 2433 C C . TRP A 1 292 ? 18.790 -2.517 -20.101 1.00 96.44 292 TRP A C 1
ATOM 2435 O O . TRP A 1 292 ? 19.048 -3.725 -20.014 1.00 96.44 292 TRP A O 1
ATOM 2445 N N . PHE A 1 293 ? 17.850 -2.028 -20.905 1.00 95.69 293 PHE A N 1
ATOM 2446 C CA . PHE A 1 293 ? 17.011 -2.854 -21.764 1.00 95.69 293 PHE A CA 1
ATOM 2447 C C . PHE A 1 293 ? 17.033 -2.332 -23.190 1.00 95.69 293 PHE A C 1
ATOM 2449 O O . PHE A 1 293 ? 16.699 -1.176 -23.433 1.00 95.69 293 PHE A O 1
ATOM 2456 N N . ARG A 1 294 ? 17.363 -3.194 -24.149 1.00 93.69 294 ARG A N 1
ATOM 2457 C CA . ARG A 1 294 ? 17.118 -2.908 -25.561 1.00 93.69 294 ARG A CA 1
ATOM 2458 C C . ARG A 1 294 ? 15.665 -3.233 -25.873 1.00 93.69 294 ARG A C 1
ATOM 2460 O O . ARG A 1 294 ? 15.242 -4.367 -25.660 1.00 93.69 294 ARG A O 1
ATOM 2467 N N . PHE A 1 295 ? 14.911 -2.256 -26.353 1.00 93.19 295 PHE A N 1
ATOM 2468 C CA . PHE A 1 295 ? 13.486 -2.426 -26.664 1.00 93.19 295 PHE A CA 1
ATOM 2469 C C . PHE A 1 295 ? 13.142 -2.095 -28.120 1.00 93.19 295 PHE A C 1
ATOM 2471 O O . PHE A 1 295 ? 12.015 -2.329 -28.541 1.00 93.19 295 PHE A O 1
ATOM 2478 N N . ASP A 1 296 ? 14.120 -1.601 -28.881 1.00 91.00 296 ASP A N 1
ATOM 2479 C CA . ASP A 1 296 ? 14.046 -1.387 -30.324 1.00 91.00 296 ASP A CA 1
ATOM 2480 C C . ASP A 1 296 ? 15.437 -1.613 -30.953 1.00 91.00 296 ASP A C 1
ATOM 2482 O O . ASP A 1 296 ? 16.438 -1.808 -30.246 1.00 91.00 296 ASP A O 1
ATOM 2486 N N . GLU A 1 297 ? 15.532 -1.598 -32.281 1.00 88.62 297 GLU A N 1
ATOM 2487 C CA . GLU A 1 297 ? 16.809 -1.734 -32.989 1.00 88.62 297 GLU A CA 1
ATOM 2488 C C . GLU A 1 297 ? 17.778 -0.588 -32.661 1.00 88.62 297 GLU A C 1
ATOM 2490 O O . GLU A 1 297 ? 18.981 -0.819 -32.551 1.00 88.62 297 GLU A O 1
ATOM 2495 N N . ASP A 1 298 ? 17.265 0.610 -32.415 1.00 92.50 298 ASP A N 1
ATOM 2496 C CA . ASP A 1 298 ? 18.016 1.851 -32.214 1.00 92.50 298 ASP A CA 1
ATOM 2497 C C . ASP A 1 298 ? 17.768 2.502 -30.839 1.00 92.50 298 ASP A C 1
ATOM 2499 O O . ASP A 1 298 ? 18.219 3.625 -30.609 1.00 92.50 298 ASP A O 1
ATOM 2503 N N . LYS A 1 299 ? 17.078 1.819 -29.907 1.00 95.69 299 LYS A N 1
ATOM 2504 C CA . LYS A 1 299 ? 16.717 2.383 -28.592 1.00 95.69 299 LYS A CA 1
ATOM 2505 C C . LYS A 1 299 ? 17.101 1.496 -27.412 1.00 95.69 299 LYS A C 1
ATOM 2507 O O . LYS A 1 299 ? 16.870 0.280 -27.402 1.00 95.69 299 LYS A O 1
ATOM 2512 N N . VAL A 1 300 ? 17.625 2.140 -26.369 1.00 96.62 300 VAL A N 1
ATOM 2513 C CA . VAL A 1 300 ? 17.927 1.532 -25.066 1.00 96.62 300 VAL A CA 1
ATOM 2514 C C . VAL A 1 300 ? 17.256 2.314 -23.946 1.00 96.62 300 VAL A C 1
ATOM 2516 O O . VAL A 1 300 ? 17.394 3.530 -23.850 1.00 96.62 300 VAL A O 1
ATOM 2519 N N . ALA A 1 301 ? 16.556 1.596 -23.071 1.00 96.06 301 ALA A N 1
ATOM 2520 C CA . ALA A 1 301 ? 16.031 2.132 -21.828 1.00 96.06 301 ALA A CA 1
ATOM 2521 C C . ALA A 1 301 ? 17.121 2.074 -20.751 1.00 96.06 301 ALA A C 1
ATOM 2523 O O . ALA A 1 301 ? 17.709 1.014 -20.518 1.00 96.06 301 ALA A O 1
ATOM 2524 N N . ASN A 1 302 ? 17.365 3.206 -20.100 1.00 96.75 302 ASN A N 1
ATOM 2525 C CA . ASN A 1 302 ? 18.316 3.407 -19.016 1.00 96.75 302 ASN A CA 1
ATOM 2526 C C . ASN A 1 302 ? 17.552 3.695 -17.719 1.00 96.75 302 ASN A C 1
ATOM 2528 O O . ASN A 1 302 ? 17.041 4.794 -17.518 1.00 96.75 302 ASN A O 1
ATOM 2532 N N . ILE A 1 303 ? 17.451 2.698 -16.846 1.00 96.75 303 ILE A N 1
ATOM 2533 C CA . ILE A 1 303 ? 16.484 2.722 -15.747 1.00 96.75 303 ILE A CA 1
ATOM 2534 C C . ILE A 1 303 ? 17.221 2.829 -14.427 1.00 96.75 303 ILE A C 1
ATOM 2536 O O . ILE A 1 303 ? 17.851 1.858 -14.006 1.00 96.75 303 ILE A O 1
ATOM 2540 N N . GLY A 1 304 ? 17.142 3.986 -13.776 1.00 96.38 304 GLY A N 1
ATOM 2541 C CA . GLY A 1 304 ? 17.752 4.191 -12.463 1.00 96.38 304 GLY A CA 1
ATOM 2542 C C . GLY A 1 304 ? 16.855 3.667 -11.345 1.00 96.38 304 GLY A C 1
ATOM 2543 O O . GLY A 1 304 ? 15.696 4.062 -11.244 1.00 96.38 304 GLY A O 1
ATOM 2544 N N . ILE A 1 305 ? 17.388 2.791 -10.494 1.00 96.31 305 ILE A N 1
ATOM 2545 C CA . ILE A 1 305 ? 16.705 2.288 -9.297 1.00 96.31 305 ILE A CA 1
ATOM 2546 C C . ILE A 1 305 ? 17.130 3.150 -8.112 1.00 96.31 305 ILE A C 1
ATOM 2548 O O . ILE A 1 305 ? 18.288 3.119 -7.703 1.00 96.31 305 ILE A O 1
ATOM 2552 N N . VAL A 1 306 ? 16.200 3.925 -7.562 1.00 93.69 306 VAL A N 1
ATOM 2553 C CA . VAL A 1 306 ? 16.500 4.953 -6.565 1.00 93.69 306 VAL A CA 1
ATOM 2554 C C . VAL A 1 306 ? 15.793 4.648 -5.253 1.00 93.69 306 VAL A C 1
ATOM 2556 O O . VAL A 1 306 ? 14.569 4.694 -5.159 1.00 93.69 306 VAL A O 1
ATOM 2559 N N . LEU A 1 307 ? 16.587 4.402 -4.215 1.00 92.12 307 LEU A N 1
ATOM 2560 C CA . LEU A 1 307 ? 16.127 4.506 -2.834 1.00 92.12 307 LEU A CA 1
ATOM 2561 C C . LEU A 1 307 ? 16.435 5.906 -2.316 1.00 92.12 307 LEU A C 1
ATOM 2563 O O . LEU A 1 307 ? 17.608 6.241 -2.124 1.00 92.12 307 LEU A O 1
ATOM 2567 N N . ALA A 1 308 ? 15.395 6.710 -2.087 1.00 88.56 308 ALA A N 1
ATOM 2568 C CA . ALA A 1 308 ? 15.534 8.100 -1.646 1.00 88.56 308 ALA A CA 1
ATOM 2569 C C . ALA A 1 308 ? 16.343 8.202 -0.340 1.00 88.56 308 ALA A C 1
ATOM 2571 O O . ALA A 1 308 ? 17.186 9.089 -0.192 1.00 88.56 308 ALA A O 1
ATOM 2572 N N . ASP A 1 309 ? 16.189 7.210 0.542 1.00 89.69 309 ASP A N 1
ATOM 2573 C CA . ASP A 1 309 ? 16.886 7.085 1.827 1.00 89.69 309 ASP A CA 1
ATOM 2574 C C . ASP A 1 309 ? 18.420 7.088 1.692 1.00 89.69 309 ASP A C 1
ATOM 2576 O O . ASP A 1 309 ? 19.135 7.493 2.608 1.00 89.69 309 ASP A O 1
ATOM 2580 N N . LYS A 1 310 ? 18.961 6.673 0.536 1.00 88.19 310 LYS A N 1
ATOM 2581 C CA . LYS A 1 310 ? 20.412 6.648 0.288 1.00 88.19 310 LYS A CA 1
ATOM 2582 C C . LYS A 1 310 ? 20.999 8.000 -0.123 1.00 88.19 310 LYS A C 1
ATOM 2584 O O . LYS A 1 310 ? 22.221 8.134 -0.119 1.00 88.19 310 LYS A O 1
ATOM 2589 N N . ARG A 1 311 ? 20.166 8.988 -0.481 1.00 85.06 311 ARG A N 1
ATOM 2590 C CA . ARG A 1 311 ? 20.578 10.359 -0.854 1.00 85.06 311 ARG A CA 1
ATOM 2591 C C . ARG A 1 311 ? 21.697 10.396 -1.914 1.00 85.06 311 ARG A C 1
ATOM 2593 O O . ARG A 1 311 ? 22.678 11.130 -1.786 1.00 85.06 311 ARG A O 1
ATOM 2600 N N . ALA A 1 312 ? 21.561 9.571 -2.953 1.00 84.62 312 ALA A N 1
ATOM 2601 C CA . ALA A 1 312 ? 22.546 9.450 -4.026 1.00 84.62 312 ALA A CA 1
ATOM 2602 C C . ALA A 1 312 ? 22.624 10.710 -4.916 1.00 84.62 312 ALA A C 1
ATOM 2604 O O . ALA A 1 312 ? 21.676 11.489 -5.020 1.00 84.62 312 ALA A O 1
ATOM 2605 N N . LYS A 1 313 ? 23.758 10.900 -5.608 1.00 88.62 313 LYS A N 1
ATOM 2606 C CA . LYS A 1 313 ? 23.972 12.017 -6.552 1.00 88.62 313 LYS A CA 1
ATOM 2607 C C . LYS A 1 313 ? 23.374 11.701 -7.928 1.00 88.62 313 LYS A C 1
ATOM 2609 O O . LYS A 1 313 ? 24.106 11.393 -8.870 1.00 88.62 313 LYS A O 1
ATOM 2614 N N . LEU A 1 314 ? 22.049 11.790 -8.035 1.00 89.88 314 LEU A N 1
ATOM 2615 C CA . LEU A 1 314 ? 21.282 11.312 -9.193 1.00 89.88 314 LEU A CA 1
ATOM 2616 C C . LEU A 1 314 ? 21.701 11.946 -10.530 1.00 89.88 314 LEU A C 1
ATOM 2618 O O . LEU A 1 314 ? 21.920 11.216 -11.493 1.00 89.88 314 LEU A O 1
ATOM 2622 N N . ASP A 1 315 ? 21.911 13.266 -10.589 1.00 91.38 315 ASP A N 1
ATOM 2623 C CA . ASP A 1 315 ? 22.319 13.944 -11.834 1.00 91.38 315 ASP A CA 1
ATOM 2624 C C . ASP A 1 315 ? 23.638 13.407 -12.405 1.00 91.38 315 ASP A C 1
ATOM 2626 O O . ASP A 1 315 ? 23.792 13.268 -13.619 1.00 91.38 315 ASP A O 1
ATOM 2630 N N . GLN A 1 316 ? 24.609 13.118 -11.534 1.00 92.69 316 GLN A N 1
ATOM 2631 C CA . GLN A 1 316 ? 25.889 12.560 -11.963 1.00 92.69 316 GLN A CA 1
ATOM 2632 C C . GLN A 1 316 ? 25.741 11.081 -12.326 1.00 92.69 316 GLN A C 1
ATOM 2634 O O . GLN A 1 316 ? 26.287 10.651 -13.336 1.00 92.69 316 GLN A O 1
ATOM 2639 N N . ALA A 1 317 ? 24.958 10.326 -11.550 1.00 94.31 317 ALA A N 1
ATOM 2640 C CA . ALA A 1 317 ? 24.683 8.915 -11.804 1.00 94.31 317 ALA A CA 1
ATOM 2641 C C . ALA A 1 317 ? 24.061 8.688 -13.194 1.00 94.31 317 ALA A C 1
ATOM 2643 O O . ALA A 1 317 ? 24.514 7.826 -13.949 1.00 94.31 317 ALA A O 1
ATOM 2644 N N . VAL A 1 318 ? 23.064 9.507 -13.554 1.00 94.88 318 VAL A N 1
ATOM 2645 C CA . VAL A 1 318 ? 22.405 9.470 -14.867 1.00 94.88 318 VAL A CA 1
ATOM 2646 C C . VAL A 1 318 ? 23.401 9.780 -15.983 1.00 94.88 318 VAL A C 1
ATOM 2648 O O . VAL A 1 318 ? 23.513 8.995 -16.923 1.00 94.88 318 VAL A O 1
ATOM 2651 N N . LYS A 1 319 ? 24.180 10.867 -15.861 1.00 95.19 319 LYS A N 1
ATOM 2652 C CA . LYS A 1 319 ? 25.195 11.249 -16.862 1.00 95.19 319 LYS A CA 1
ATOM 2653 C C . LYS A 1 319 ? 26.248 10.160 -17.074 1.00 95.19 319 LYS A C 1
ATOM 2655 O O . LYS A 1 319 ? 26.614 9.878 -18.217 1.00 95.19 319 LYS A O 1
ATOM 2660 N N . ASP A 1 320 ? 26.731 9.552 -15.993 1.00 96.44 320 ASP A N 1
ATOM 2661 C CA . ASP A 1 320 ? 27.731 8.482 -16.044 1.00 96.44 320 ASP A CA 1
ATOM 2662 C C . ASP A 1 320 ? 27.169 7.239 -16.758 1.00 96.44 320 ASP A C 1
ATOM 2664 O O . ASP A 1 320 ? 27.840 6.667 -17.623 1.00 96.44 320 ASP A O 1
ATOM 2668 N N . SER A 1 321 ? 25.918 6.864 -16.459 1.00 96.62 321 SER A N 1
ATOM 2669 C CA . SER A 1 321 ? 25.230 5.743 -17.114 1.00 96.62 321 SER A CA 1
ATOM 2670 C C . SER A 1 321 ? 25.000 5.999 -18.608 1.00 96.62 321 SER A C 1
ATOM 2672 O O . SER A 1 321 ? 25.380 5.177 -19.442 1.00 96.62 321 SER A O 1
ATOM 2674 N N . GLU A 1 322 ? 24.463 7.168 -18.978 1.00 96.00 322 GLU A N 1
ATOM 2675 C CA . GLU A 1 322 ? 24.233 7.557 -20.380 1.00 96.00 322 GLU A CA 1
ATOM 2676 C C . GLU A 1 322 ? 25.543 7.575 -21.184 1.00 96.00 322 GLU A C 1
ATOM 2678 O O . GLU A 1 322 ? 25.599 7.104 -22.322 1.00 96.00 322 GLU A O 1
ATOM 2683 N N . THR A 1 323 ? 26.633 8.055 -20.578 1.00 96.62 323 THR A N 1
ATOM 2684 C CA . THR A 1 323 ? 27.970 8.044 -21.192 1.00 96.62 323 THR A CA 1
ATOM 2685 C C . THR A 1 323 ? 28.464 6.617 -21.436 1.00 96.62 323 THR A C 1
ATOM 2687 O O . THR A 1 323 ? 29.032 6.324 -22.491 1.00 96.62 323 THR A O 1
ATOM 2690 N N . ALA A 1 324 ? 28.239 5.708 -20.484 1.00 96.94 324 ALA A N 1
ATOM 2691 C CA . ALA A 1 324 ? 28.620 4.308 -20.625 1.00 96.94 324 ALA A CA 1
ATOM 2692 C C . ALA A 1 324 ? 27.812 3.593 -21.723 1.00 96.94 324 ALA A C 1
ATOM 2694 O O . ALA A 1 324 ? 28.400 2.841 -22.504 1.00 96.94 324 ALA A O 1
ATOM 2695 N N . ILE A 1 325 ? 26.507 3.869 -21.831 1.00 96.12 325 ILE A N 1
ATOM 2696 C CA . ILE A 1 325 ? 25.653 3.345 -22.909 1.00 96.12 325 ILE A CA 1
ATOM 2697 C C . ILE A 1 325 ? 26.143 3.849 -24.264 1.00 96.12 325 ILE A C 1
ATOM 2699 O O . ILE A 1 325 ? 26.392 3.032 -25.143 1.00 96.12 325 ILE A O 1
ATOM 2703 N N . ASN A 1 326 ? 26.371 5.157 -24.416 1.00 95.56 326 ASN A N 1
ATOM 2704 C CA . ASN A 1 326 ? 26.865 5.743 -25.668 1.00 95.56 326 ASN A CA 1
ATOM 2705 C C . ASN A 1 326 ? 28.217 5.161 -26.108 1.00 95.56 326 ASN A C 1
ATOM 2707 O O . ASN A 1 326 ? 28.481 5.021 -27.300 1.00 95.56 326 ASN A O 1
ATOM 2711 N N . LYS A 1 327 ? 29.081 4.797 -25.151 1.00 95.75 327 LYS A N 1
ATOM 2712 C CA . LYS A 1 327 ? 30.357 4.132 -25.439 1.00 95.75 327 LYS A CA 1
ATOM 2713 C C . LYS A 1 327 ? 30.172 2.681 -25.893 1.00 95.75 327 LYS A C 1
ATOM 2715 O O . LYS A 1 327 ? 30.914 2.224 -26.758 1.00 95.75 327 LYS A O 1
ATOM 2720 N N . ALA A 1 328 ? 29.238 1.949 -25.288 1.00 93.75 328 ALA A N 1
ATOM 2721 C CA . ALA A 1 328 ? 28.968 0.548 -25.614 1.00 93.75 328 ALA A CA 1
ATOM 2722 C C . ALA A 1 328 ? 28.143 0.386 -26.903 1.00 93.75 328 ALA A C 1
ATOM 2724 O O . ALA A 1 328 ? 28.353 -0.567 -27.651 1.00 93.75 328 ALA A O 1
ATOM 2725 N N . TYR A 1 329 ? 27.242 1.331 -27.168 1.00 92.31 329 TYR A N 1
ATOM 2726 C CA . TYR A 1 329 ? 26.312 1.350 -28.292 1.00 92.31 329 TYR A CA 1
ATOM 2727 C C . TYR A 1 329 ? 26.330 2.741 -28.949 1.00 92.31 329 TYR A C 1
ATOM 2729 O O . TYR A 1 329 ? 25.471 3.578 -28.663 1.00 92.31 329 TYR A O 1
ATOM 2737 N N . PRO A 1 330 ? 27.325 3.030 -29.808 1.00 89.88 330 PRO A N 1
ATOM 2738 C CA . PRO A 1 330 ? 27.405 4.315 -30.494 1.00 89.88 330 PRO A CA 1
ATOM 2739 C C . PRO A 1 330 ? 26.153 4.583 -31.339 1.00 89.88 330 PRO A C 1
ATOM 2741 O O . PRO A 1 330 ? 25.646 3.675 -31.994 1.00 89.88 330 PRO A O 1
ATOM 2744 N N . HIS A 1 331 ? 25.700 5.840 -31.364 1.00 88.88 331 HIS A N 1
ATOM 2745 C CA . HIS A 1 331 ? 24.535 6.306 -32.138 1.00 88.88 331 HIS A CA 1
ATOM 2746 C C . HIS A 1 331 ? 23.175 5.720 -31.717 1.00 88.88 331 HIS A C 1
ATOM 2748 O O . HIS A 1 331 ? 22.238 5.745 -32.510 1.00 88.88 331 HIS A O 1
ATOM 2754 N N . ILE A 1 332 ? 23.052 5.215 -30.486 1.00 93.94 332 ILE A N 1
ATOM 2755 C CA . ILE A 1 332 ? 21.778 4.728 -29.951 1.00 93.94 332 ILE A CA 1
ATOM 2756 C C . ILE A 1 332 ? 20.980 5.854 -29.286 1.00 93.94 332 ILE A C 1
ATOM 2758 O O . ILE A 1 332 ? 21.552 6.721 -28.623 1.00 93.94 332 ILE A O 1
ATOM 2762 N N . THR A 1 333 ? 19.655 5.820 -29.406 1.00 96.06 333 THR A N 1
ATOM 2763 C CA . THR A 1 333 ? 18.775 6.704 -28.636 1.00 96.06 333 THR A CA 1
ATOM 2764 C C . THR A 1 333 ? 18.585 6.138 -27.233 1.00 96.06 333 THR A C 1
ATOM 2766 O O . THR A 1 333 ? 18.241 4.965 -27.054 1.00 96.06 333 THR A O 1
ATOM 2769 N N . ILE A 1 334 ? 18.810 6.976 -26.220 1.00 95.69 334 ILE A N 1
ATOM 2770 C CA . ILE A 1 334 ? 18.678 6.598 -24.811 1.00 95.69 334 ILE A CA 1
ATOM 2771 C C . ILE A 1 334 ? 17.371 7.162 -24.260 1.00 95.69 334 ILE A C 1
ATOM 2773 O O . ILE A 1 334 ? 17.145 8.367 -24.299 1.00 95.69 334 ILE A O 1
ATOM 2777 N N . PHE A 1 335 ? 16.536 6.282 -23.713 1.00 95.38 335 PHE A N 1
ATOM 2778 C CA . PHE A 1 335 ? 15.355 6.638 -22.935 1.00 95.38 335 PHE A CA 1
ATOM 2779 C C . PHE A 1 335 ? 15.661 6.446 -21.448 1.00 95.38 335 PHE A C 1
ATOM 2781 O O . PHE A 1 335 ? 15.775 5.310 -20.987 1.00 95.38 335 PHE A O 1
ATOM 2788 N N . THR A 1 336 ? 15.818 7.535 -20.695 1.00 95.56 336 THR A N 1
ATOM 2789 C CA . THR A 1 336 ? 16.115 7.476 -19.256 1.00 95.56 336 THR A CA 1
ATOM 2790 C C . THR A 1 336 ? 14.852 7.727 -18.437 1.00 95.56 336 THR A C 1
ATOM 2792 O O . THR A 1 336 ? 14.205 8.755 -18.602 1.00 95.56 336 THR A O 1
ATOM 2795 N N . PHE A 1 337 ? 14.541 6.835 -17.495 1.00 94.88 337 PHE A N 1
ATOM 2796 C CA . PHE A 1 337 ? 13.522 7.073 -16.468 1.00 94.88 337 PHE A CA 1
ATOM 2797 C C . PHE A 1 337 ? 13.944 6.451 -15.135 1.00 94.88 337 PHE A C 1
ATOM 2799 O O . PHE A 1 337 ? 14.846 5.609 -15.079 1.00 94.88 337 PHE A O 1
ATOM 2806 N N . LEU A 1 338 ? 13.313 6.879 -14.045 1.00 95.00 338 LEU A N 1
ATOM 2807 C CA . LEU A 1 338 ? 13.661 6.441 -12.697 1.00 95.00 338 LEU A CA 1
ATOM 2808 C C . LEU A 1 338 ? 12.534 5.660 -12.041 1.00 95.00 338 LEU A C 1
ATOM 2810 O O . LEU A 1 338 ? 11.354 5.960 -12.214 1.00 95.00 338 LEU A O 1
ATOM 2814 N N . VAL A 1 339 ? 12.926 4.677 -11.240 1.00 94.81 339 VAL A N 1
ATOM 2815 C CA . VAL A 1 339 ? 12.025 3.955 -10.353 1.00 94.81 339 VAL A CA 1
ATOM 2816 C C . VAL A 1 339 ? 12.428 4.233 -8.921 1.00 94.81 339 VAL A C 1
ATOM 2818 O O . VAL A 1 339 ? 13.540 3.897 -8.512 1.00 94.81 339 VAL A O 1
ATOM 2821 N N . THR A 1 340 ? 11.524 4.839 -8.162 1.00 91.81 340 THR A N 1
ATOM 2822 C CA . THR A 1 340 ? 11.840 5.431 -6.865 1.00 91.81 340 THR A CA 1
ATOM 2823 C C . THR A 1 340 ? 11.098 4.738 -5.727 1.00 91.81 340 THR A C 1
ATOM 2825 O O . THR A 1 340 ? 9.983 4.241 -5.889 1.00 91.81 340 THR A O 1
ATOM 2828 N N . GLN A 1 341 ? 11.700 4.707 -4.545 1.00 91.31 341 GLN A N 1
ATOM 2829 C CA . GLN A 1 341 ? 11.041 4.259 -3.321 1.00 91.31 341 GLN A CA 1
ATOM 2830 C C . GLN A 1 341 ? 11.675 4.954 -2.109 1.00 91.31 341 GLN A C 1
ATOM 2832 O O . GLN A 1 341 ? 12.882 5.196 -2.095 1.00 91.31 341 GLN A O 1
ATOM 2837 N N . GLU A 1 342 ? 10.861 5.274 -1.106 1.00 90.06 342 GLU A N 1
ATOM 2838 C CA . GLU A 1 342 ? 11.285 5.860 0.171 1.00 90.06 342 GLU A CA 1
ATOM 2839 C C . GLU A 1 342 ? 10.784 4.979 1.320 1.00 90.06 342 GLU A C 1
ATOM 2841 O O . GLU A 1 342 ? 9.644 4.513 1.284 1.00 90.06 342 GLU A O 1
ATOM 2846 N N . MET A 1 343 ? 11.630 4.743 2.328 1.00 90.44 343 MET A N 1
ATOM 2847 C CA . MET A 1 343 ? 11.303 3.909 3.489 1.00 90.44 343 MET A CA 1
ATOM 2848 C C . MET A 1 343 ? 11.147 4.716 4.789 1.00 90.44 343 MET A C 1
ATOM 2850 O O . MET A 1 343 ? 10.316 4.371 5.631 1.00 90.44 343 MET A O 1
ATOM 2854 N N . ALA A 1 344 ? 11.931 5.774 4.990 1.00 80.19 344 ALA A N 1
ATOM 2855 C CA . ALA A 1 344 ? 12.038 6.457 6.279 1.00 80.19 344 ALA A CA 1
ATOM 2856 C C . ALA A 1 344 ? 10.833 7.347 6.651 1.00 80.19 344 ALA A C 1
ATOM 2858 O O . ALA A 1 344 ? 10.713 7.704 7.826 1.00 80.19 344 ALA A O 1
ATOM 2859 N N . GLU A 1 345 ? 9.918 7.622 5.708 1.00 78.12 345 GLU A N 1
ATOM 2860 C CA . GLU A 1 345 ? 8.804 8.587 5.843 1.00 78.12 345 GLU A CA 1
ATOM 2861 C C . GLU A 1 345 ? 9.281 10.026 6.136 1.00 78.12 345 GLU A C 1
ATOM 2863 O O . GLU A 1 345 ? 8.594 10.790 6.809 1.00 78.12 345 GLU A O 1
ATOM 2868 N N . GLU A 1 346 ? 10.473 10.406 5.668 1.00 68.44 346 GLU A N 1
ATOM 2869 C CA . GLU A 1 346 ? 11.066 11.725 5.941 1.00 68.44 346 GLU A CA 1
ATOM 2870 C C . GLU A 1 346 ? 10.606 12.802 4.943 1.00 68.44 346 GLU A C 1
ATOM 2872 O O . GLU A 1 346 ? 10.917 13.980 5.124 1.00 68.44 346 GLU A O 1
ATOM 2877 N N . GLY A 1 347 ? 9.869 12.420 3.895 1.00 62.50 347 GLY A N 1
ATOM 2878 C CA . GLY A 1 347 ? 9.446 13.333 2.836 1.00 62.50 347 GLY A CA 1
ATOM 2879 C C . GLY A 1 347 ? 10.644 13.805 2.018 1.00 62.50 347 GLY A C 1
ATOM 2880 O O . GLY A 1 347 ? 10.783 14.997 1.728 1.00 62.50 347 GLY A O 1
ATOM 2881 N N . LEU A 1 348 ? 11.560 12.884 1.701 1.00 58.12 348 LEU A N 1
ATOM 2882 C CA . LEU A 1 348 ? 12.794 13.210 0.995 1.00 58.12 348 LEU A CA 1
ATOM 2883 C C . LEU A 1 348 ? 12.490 13.650 -0.442 1.00 58.12 348 LEU A C 1
ATOM 2885 O O . LEU A 1 348 ? 12.240 12.840 -1.333 1.00 58.12 348 LEU A O 1
ATOM 2889 N N . PHE A 1 349 ? 12.585 14.957 -0.690 1.00 58.84 349 PHE A N 1
ATOM 2890 C CA . PHE A 1 349 ? 12.522 15.506 -2.041 1.00 58.84 349 PHE A CA 1
ATOM 2891 C C . PHE A 1 349 ? 13.755 15.081 -2.844 1.00 58.84 349 PHE A C 1
ATOM 2893 O O . PHE A 1 349 ? 14.886 15.471 -2.544 1.00 58.84 349 PHE A O 1
ATOM 2900 N N . MET A 1 350 ? 13.536 14.303 -3.903 1.00 66.56 350 MET A N 1
ATOM 2901 C CA . MET A 1 350 ? 14.573 14.002 -4.885 1.00 66.56 350 MET A CA 1
ATOM 2902 C C . MET A 1 350 ? 14.721 15.192 -5.832 1.00 66.56 350 MET A C 1
ATOM 2904 O O . MET A 1 350 ? 13.812 15.517 -6.590 1.00 66.56 350 MET A O 1
ATOM 2908 N N . THR A 1 351 ? 15.878 15.847 -5.802 1.00 64.00 351 THR A N 1
ATOM 2909 C CA . THR A 1 351 ? 16.208 16.917 -6.749 1.00 64.00 351 THR A CA 1
ATOM 2910 C C . THR A 1 351 ? 16.998 16.348 -7.921 1.00 64.00 351 THR A C 1
ATOM 2912 O O . THR A 1 351 ? 18.107 15.845 -7.729 1.00 64.00 351 THR A O 1
ATOM 2915 N N . ILE A 1 352 ? 16.445 16.458 -9.127 1.00 67.44 352 ILE A N 1
ATOM 2916 C CA . ILE A 1 352 ? 17.119 16.157 -10.396 1.00 67.44 352 ILE A CA 1
ATOM 2917 C C . ILE A 1 352 ? 17.036 17.406 -11.264 1.00 67.44 352 ILE A C 1
ATOM 2919 O O . ILE A 1 352 ? 15.973 18.010 -11.386 1.00 67.44 352 ILE A O 1
ATOM 2923 N N . GLY A 1 353 ? 18.152 17.808 -11.868 1.00 62.47 353 GLY A N 1
ATOM 2924 C CA . GLY A 1 353 ? 18.250 19.028 -12.674 1.00 62.47 353 GLY A CA 1
ATOM 2925 C C . GLY A 1 353 ? 17.614 18.937 -14.068 1.00 62.47 353 GLY A C 1
ATOM 2926 O O . GLY A 1 353 ? 17.860 19.809 -14.900 1.00 62.47 353 GLY A O 1
ATOM 2927 N N . ARG A 1 354 ? 16.862 17.870 -14.359 1.00 73.38 354 ARG A N 1
ATOM 2928 C CA . ARG A 1 354 ? 16.229 17.549 -15.648 1.00 73.38 354 ARG A CA 1
ATOM 2929 C C . ARG A 1 354 ? 14.828 16.977 -15.409 1.00 73.38 354 ARG A C 1
ATOM 2931 O O . ARG A 1 354 ? 14.629 16.257 -14.434 1.00 73.38 354 ARG A O 1
ATOM 2938 N N . ASP A 1 355 ? 13.891 17.249 -16.318 1.00 80.00 355 ASP A N 1
ATOM 2939 C CA . ASP A 1 355 ? 12.549 16.647 -16.299 1.00 80.00 355 ASP A CA 1
ATOM 2940 C C . ASP A 1 355 ? 12.607 15.182 -16.760 1.00 80.00 355 ASP A C 1
ATOM 2942 O O . ASP A 1 355 ? 12.390 14.854 -17.925 1.00 80.00 355 ASP A O 1
ATOM 2946 N N . ILE A 1 356 ? 12.979 14.297 -15.834 1.00 88.00 356 ILE A N 1
ATOM 2947 C CA . ILE A 1 356 ? 13.053 12.852 -16.056 1.00 88.00 356 ILE A CA 1
ATOM 2948 C C . ILE A 1 356 ? 11.770 12.205 -15.537 1.00 88.00 356 ILE A C 1
ATOM 2950 O O . ILE A 1 356 ? 11.352 12.434 -14.398 1.00 88.00 356 ILE A O 1
ATOM 2954 N N . THR A 1 357 ? 11.170 11.352 -16.368 1.00 90.94 357 THR A N 1
ATOM 2955 C CA . THR A 1 357 ? 10.031 10.521 -15.968 1.00 90.94 357 THR A CA 1
ATOM 2956 C C . THR A 1 357 ? 10.414 9.649 -14.774 1.00 90.94 357 THR A C 1
ATOM 2958 O O . THR A 1 357 ? 11.439 8.963 -14.788 1.00 90.94 357 THR A O 1
ATOM 2961 N N . HIS A 1 358 ? 9.604 9.676 -13.720 1.00 90.25 358 HIS A N 1
ATOM 2962 C CA . HIS A 1 358 ? 9.843 8.892 -12.516 1.00 90.25 358 HIS A CA 1
ATOM 2963 C C . HIS A 1 358 ? 8.544 8.285 -11.998 1.00 90.25 358 HIS A C 1
ATOM 2965 O O . HIS A 1 358 ? 7.512 8.944 -11.946 1.00 90.25 358 HIS A O 1
ATOM 2971 N N . PHE A 1 359 ? 8.611 7.021 -11.598 1.00 92.25 359 PHE A N 1
ATOM 2972 C CA . PHE A 1 359 ? 7.490 6.298 -11.007 1.00 92.25 359 PHE A CA 1
ATOM 2973 C C . PHE A 1 359 ? 7.944 5.627 -9.720 1.00 92.25 359 PHE A C 1
ATOM 2975 O O . PHE A 1 359 ? 9.069 5.127 -9.643 1.00 92.25 359 PHE A O 1
ATOM 2982 N N . SER A 1 360 ? 7.062 5.514 -8.730 1.00 90.19 360 SER A N 1
ATOM 2983 C CA . SER A 1 360 ? 7.291 4.525 -7.680 1.00 90.19 360 SER A CA 1
ATOM 2984 C C . SER A 1 360 ? 7.236 3.098 -8.243 1.00 90.19 360 SER A C 1
ATOM 2986 O O . SER A 1 360 ? 6.723 2.856 -9.341 1.00 90.19 360 SER A O 1
ATOM 2988 N N . VAL A 1 361 ? 7.737 2.110 -7.495 1.00 90.25 361 VAL A N 1
ATOM 2989 C CA . VAL A 1 361 ? 7.657 0.701 -7.930 1.00 90.25 361 VAL A CA 1
ATOM 2990 C C . VAL A 1 361 ? 6.206 0.259 -8.164 1.00 90.25 361 VAL A C 1
ATOM 2992 O O . VAL A 1 361 ? 5.926 -0.441 -9.138 1.00 90.25 361 VAL A O 1
ATOM 2995 N N . GLU A 1 362 ? 5.275 0.657 -7.294 1.00 87.50 362 GLU A N 1
ATOM 2996 C CA . GLU A 1 362 ? 3.853 0.332 -7.459 1.00 87.50 362 GLU A CA 1
ATOM 2997 C C . GLU A 1 362 ? 3.242 1.062 -8.660 1.00 87.50 362 GLU A C 1
ATOM 2999 O O . GLU A 1 362 ? 2.517 0.455 -9.448 1.00 87.50 362 GLU A O 1
ATOM 3004 N N . GLU A 1 363 ? 3.594 2.331 -8.859 1.00 90.75 363 GLU A N 1
ATOM 3005 C CA . GLU A 1 363 ? 3.128 3.121 -9.998 1.00 90.75 363 GLU A CA 1
ATOM 3006 C C . GLU A 1 363 ? 3.597 2.539 -11.327 1.00 90.75 363 GLU A C 1
ATOM 3008 O O . GLU A 1 363 ? 2.784 2.384 -12.236 1.00 90.75 363 GLU A O 1
ATOM 3013 N N . LEU A 1 364 ? 4.860 2.114 -11.430 1.00 92.56 364 LEU A N 1
ATOM 3014 C CA . LEU A 1 364 ? 5.341 1.466 -12.646 1.00 92.56 364 LEU A CA 1
ATOM 3015 C C . LEU A 1 364 ? 4.577 0.166 -12.922 1.00 92.56 364 LEU A C 1
ATOM 3017 O O . LEU A 1 364 ? 4.279 -0.128 -14.076 1.00 92.56 364 LEU A O 1
ATOM 3021 N N . LYS A 1 365 ? 4.208 -0.613 -11.898 1.00 89.69 365 LYS A N 1
ATOM 3022 C CA . LYS A 1 365 ? 3.370 -1.807 -12.104 1.00 89.69 365 LYS A CA 1
ATOM 3023 C C . LYS A 1 365 ? 1.987 -1.440 -12.636 1.00 89.69 365 LYS A C 1
ATOM 3025 O O . LYS A 1 365 ? 1.504 -2.099 -13.554 1.00 89.69 365 LYS A O 1
ATOM 3030 N N . ILE A 1 366 ? 1.370 -0.387 -12.099 1.00 89.88 366 ILE A N 1
ATOM 3031 C CA . ILE A 1 366 ? 0.075 0.124 -12.571 1.00 89.88 366 ILE A CA 1
ATOM 3032 C C . ILE A 1 366 ? 0.185 0.560 -14.034 1.00 89.88 366 ILE A C 1
ATOM 3034 O O . ILE A 1 366 ? -0.627 0.142 -14.863 1.00 89.88 366 ILE A O 1
ATOM 3038 N N . VAL A 1 367 ? 1.217 1.329 -14.367 1.00 92.12 367 VAL A N 1
ATOM 3039 C CA . VAL A 1 367 ? 1.525 1.800 -15.720 1.00 92.12 367 VAL A CA 1
ATOM 3040 C C . VAL A 1 367 ? 1.725 0.620 -16.674 1.00 92.12 367 VAL A C 1
ATOM 3042 O O . VAL A 1 367 ? 1.000 0.481 -17.657 1.00 92.12 367 VAL A O 1
ATOM 3045 N N . MET A 1 368 ? 2.628 -0.303 -16.344 1.00 89.81 368 MET A N 1
ATOM 3046 C CA . MET A 1 368 ? 2.961 -1.460 -17.182 1.00 89.81 368 MET A CA 1
ATOM 3047 C C . MET A 1 368 ? 1.830 -2.490 -17.282 1.00 89.81 368 MET A C 1
ATOM 3049 O O . MET A 1 368 ? 1.841 -3.326 -18.181 1.00 89.81 368 MET A O 1
ATOM 3053 N N . SER A 1 369 ? 0.838 -2.443 -16.390 1.00 86.25 369 SER A N 1
ATOM 3054 C CA . SER A 1 369 ? -0.355 -3.294 -16.474 1.00 86.25 369 SER A CA 1
ATOM 3055 C C . SER A 1 369 ? -1.395 -2.811 -17.488 1.00 86.25 369 SER A C 1
ATOM 3057 O O . SER A 1 369 ? -2.349 -3.542 -17.775 1.00 86.25 369 SER A O 1
ATOM 3059 N N . GLN A 1 370 ? -1.256 -1.586 -18.009 1.00 86.75 370 GLN A N 1
ATOM 3060 C CA . GLN A 1 370 ? -2.195 -1.063 -18.992 1.00 86.75 370 GLN A CA 1
ATOM 3061 C C . GLN A 1 370 ? -2.136 -1.875 -20.292 1.00 86.75 370 GLN A C 1
ATOM 3063 O O . GLN A 1 370 ? -1.113 -2.445 -20.672 1.00 86.75 370 GLN A O 1
ATOM 3068 N N . SER A 1 371 ? -3.272 -1.946 -20.986 1.00 81.00 371 SER A N 1
ATOM 3069 C CA . SER A 1 371 ? -3.400 -2.735 -22.213 1.00 81.00 371 SER A CA 1
ATOM 3070 C C . SER A 1 371 ? -2.360 -2.305 -23.250 1.00 81.00 371 SER A C 1
ATOM 3072 O O . SER A 1 371 ? -2.302 -1.131 -23.602 1.00 81.00 371 SER A O 1
ATOM 3074 N N . ARG A 1 372 ? -1.598 -3.274 -23.778 1.00 79.44 372 ARG A N 1
ATOM 3075 C CA . ARG A 1 372 ? -0.538 -3.079 -24.787 1.00 79.44 372 ARG A CA 1
ATOM 3076 C C . ARG A 1 372 ? 0.630 -2.190 -24.334 1.00 79.44 372 ARG A C 1
ATOM 3078 O O . ARG A 1 372 ? 1.403 -1.776 -25.187 1.00 79.44 372 ARG A O 1
ATOM 3085 N N . MET A 1 373 ? 0.775 -1.915 -23.036 1.00 88.56 373 MET A N 1
ATOM 3086 C CA . MET A 1 373 ? 1.876 -1.100 -22.529 1.00 88.56 373 MET A CA 1
ATOM 3087 C C . MET A 1 373 ? 3.215 -1.837 -22.621 1.00 88.56 373 MET A C 1
ATOM 3089 O O . MET A 1 373 ? 3.325 -3.008 -22.257 1.00 88.56 373 MET A O 1
ATOM 3093 N N . ASN A 1 374 ? 4.241 -1.134 -23.091 1.00 91.12 374 ASN A N 1
ATOM 3094 C CA . ASN A 1 374 ? 5.612 -1.620 -23.187 1.00 91.12 374 ASN A CA 1
ATOM 3095 C C . ASN A 1 374 ? 6.606 -0.444 -23.109 1.00 91.12 374 ASN A C 1
ATOM 3097 O O . ASN A 1 374 ? 6.204 0.717 -23.016 1.00 91.12 374 ASN A O 1
ATOM 3101 N N . LEU A 1 375 ? 7.910 -0.734 -23.154 1.00 93.19 375 LEU A N 1
ATOM 3102 C CA . LEU A 1 375 ? 8.949 0.305 -23.091 1.00 93.19 375 LEU A CA 1
ATOM 3103 C C . LEU A 1 375 ? 8.899 1.308 -24.257 1.00 93.19 375 LEU A C 1
ATOM 3105 O O . LEU A 1 375 ? 9.228 2.473 -24.054 1.00 93.19 375 LEU A O 1
ATOM 3109 N N . LEU A 1 376 ? 8.459 0.894 -25.449 1.00 92.56 376 LEU A N 1
ATOM 3110 C CA . LEU A 1 376 ? 8.300 1.791 -26.597 1.00 92.56 376 LEU A CA 1
ATOM 3111 C C . LEU A 1 376 ? 7.147 2.783 -26.373 1.00 92.56 376 LEU A C 1
ATOM 3113 O O . LEU A 1 376 ? 7.282 3.961 -26.687 1.00 92.56 376 LEU A O 1
ATOM 3117 N N . ASN A 1 377 ? 6.037 2.340 -25.779 1.00 92.88 377 ASN A N 1
ATOM 3118 C CA . ASN A 1 377 ? 4.937 3.233 -25.405 1.00 92.88 377 ASN A CA 1
ATOM 3119 C C . ASN A 1 377 ? 5.358 4.254 -24.343 1.00 92.88 377 ASN A C 1
ATOM 3121 O O . ASN A 1 377 ? 4.989 5.420 -24.451 1.00 92.88 377 ASN A O 1
ATOM 3125 N N . LEU A 1 378 ? 6.141 3.834 -23.344 1.00 93.88 378 LEU A N 1
ATOM 3126 C CA . LEU A 1 378 ? 6.676 4.756 -22.338 1.00 93.88 378 LEU A CA 1
ATOM 3127 C C . LEU A 1 378 ? 7.661 5.760 -22.924 1.00 93.88 378 LEU A C 1
ATOM 3129 O O . LEU A 1 378 ? 7.647 6.918 -22.522 1.00 93.88 378 LEU A O 1
ATOM 3133 N N . TYR A 1 379 ? 8.471 5.333 -23.890 1.00 94.31 379 TYR A N 1
ATOM 3134 C CA . TYR A 1 379 ? 9.335 6.240 -24.630 1.00 94.31 379 TYR A CA 1
ATOM 3135 C C . TYR A 1 379 ? 8.522 7.324 -25.351 1.00 94.31 379 TYR A C 1
ATOM 3137 O O . TYR A 1 379 ? 8.832 8.499 -25.198 1.00 94.31 379 TYR A O 1
ATOM 3145 N N . TYR A 1 380 ? 7.459 6.968 -26.082 1.00 93.69 380 TYR A N 1
ATOM 3146 C CA . TYR A 1 380 ? 6.626 7.970 -26.764 1.00 93.69 380 TYR A CA 1
ATOM 3147 C C . TYR A 1 380 ? 5.900 8.908 -25.800 1.00 93.69 380 TYR A C 1
ATOM 3149 O O . TYR A 1 380 ? 5.860 10.107 -26.046 1.00 93.69 380 TYR A O 1
ATOM 3157 N N . TYR A 1 381 ? 5.407 8.385 -24.676 1.00 94.81 381 TYR A N 1
ATOM 3158 C CA . TYR A 1 381 ? 4.874 9.219 -23.602 1.00 94.81 381 TYR A CA 1
ATOM 3159 C C . TYR A 1 381 ? 5.901 10.259 -23.126 1.00 94.81 381 TYR A C 1
ATOM 3161 O O . TYR A 1 381 ? 5.571 11.436 -23.006 1.00 94.81 381 TYR A O 1
ATOM 3169 N N . ASP A 1 382 ? 7.146 9.837 -22.884 1.00 93.19 382 ASP A N 1
ATOM 3170 C CA . ASP A 1 382 ? 8.221 10.725 -22.440 1.00 93.19 382 ASP A CA 1
ATOM 3171 C C . ASP A 1 382 ? 8.567 11.779 -23.501 1.00 93.19 382 ASP A C 1
ATOM 3173 O O . ASP A 1 382 ? 8.713 12.949 -23.160 1.00 93.19 382 ASP A O 1
ATOM 3177 N N . GLN A 1 383 ? 8.614 11.402 -24.784 1.00 92.62 383 GLN A N 1
ATOM 3178 C CA . GLN A 1 383 ? 8.832 12.357 -25.877 1.00 92.62 383 GLN A CA 1
ATOM 3179 C C . GLN A 1 383 ? 7.714 13.400 -25.962 1.00 92.62 383 GLN A C 1
ATOM 3181 O O . GLN A 1 383 ? 8.006 14.592 -25.956 1.00 92.62 383 GLN A O 1
ATOM 3186 N N . ASP A 1 384 ? 6.449 12.971 -25.962 1.00 91.44 384 ASP A N 1
ATOM 3187 C CA . ASP A 1 384 ? 5.310 13.892 -26.029 1.00 91.44 384 ASP A CA 1
ATOM 3188 C C . ASP A 1 384 ? 5.267 14.818 -24.803 1.00 91.44 384 ASP A C 1
ATOM 3190 O O . ASP A 1 384 ? 4.858 15.974 -24.907 1.00 91.44 384 ASP A O 1
ATOM 3194 N N . LYS A 1 385 ? 5.687 14.320 -23.630 1.00 90.69 385 LYS A N 1
ATOM 3195 C CA . LYS A 1 385 ? 5.754 15.088 -22.380 1.00 90.69 385 LYS A CA 1
ATOM 3196 C C . LYS A 1 385 ? 6.770 16.229 -22.465 1.00 90.69 385 LYS A C 1
ATOM 3198 O O . LYS A 1 385 ? 6.486 17.305 -21.948 1.00 90.69 385 LYS A O 1
ATOM 3203 N N . LEU A 1 386 ? 7.924 16.017 -23.104 1.00 87.31 386 LEU A N 1
ATOM 3204 C CA . LEU A 1 386 ? 8.984 17.032 -23.217 1.00 87.31 386 LEU A CA 1
ATOM 3205 C C . LEU A 1 386 ? 8.544 18.281 -23.998 1.00 87.31 386 LEU A C 1
ATOM 3207 O O . LEU A 1 386 ? 9.096 19.358 -23.777 1.00 87.31 386 LEU A O 1
ATOM 3211 N N . ASP A 1 387 ? 7.528 18.155 -24.853 1.00 84.88 387 ASP A N 1
ATOM 3212 C CA . ASP A 1 387 ? 6.932 19.271 -25.596 1.00 84.88 387 ASP A CA 1
ATOM 3213 C C . ASP A 1 387 ? 5.860 20.035 -24.791 1.00 84.88 387 ASP A C 1
ATOM 3215 O O . ASP A 1 387 ? 5.295 21.022 -25.270 1.00 84.88 387 ASP A O 1
ATOM 3219 N N . GLN A 1 388 ? 5.557 19.600 -23.564 1.00 84.81 388 GLN A N 1
ATOM 3220 C CA . GLN A 1 388 ? 4.535 20.194 -22.704 1.00 84.81 388 GLN A CA 1
ATOM 3221 C C . GLN A 1 388 ? 5.150 20.992 -21.555 1.00 84.81 388 GLN A C 1
ATOM 3223 O O . GLN A 1 3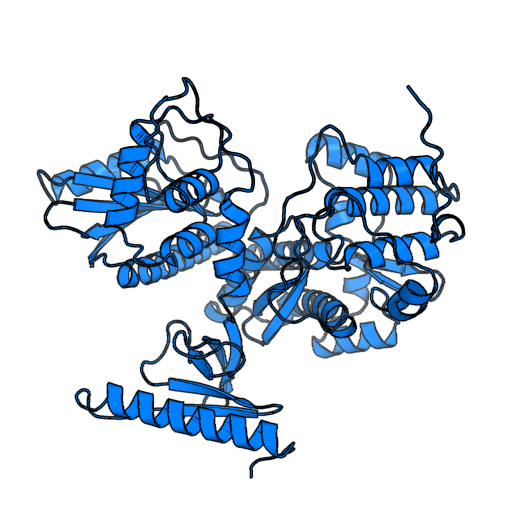88 ? 6.122 20.586 -20.924 1.00 84.81 388 GLN A O 1
ATOM 3228 N N . ASN A 1 389 ? 4.509 22.106 -21.198 1.00 85.38 389 ASN A N 1
ATOM 3229 C CA . ASN A 1 389 ? 4.888 22.887 -20.023 1.00 85.38 389 ASN A CA 1
ATOM 3230 C C . ASN A 1 389 ? 4.016 22.515 -18.814 1.00 85.38 389 ASN A C 1
ATOM 3232 O O . ASN A 1 389 ? 3.015 23.176 -18.529 1.00 85.38 389 ASN A O 1
ATOM 3236 N N . PHE A 1 390 ? 4.356 21.431 -18.114 1.00 84.75 390 PHE A N 1
ATOM 3237 C CA . PHE A 1 390 ? 3.619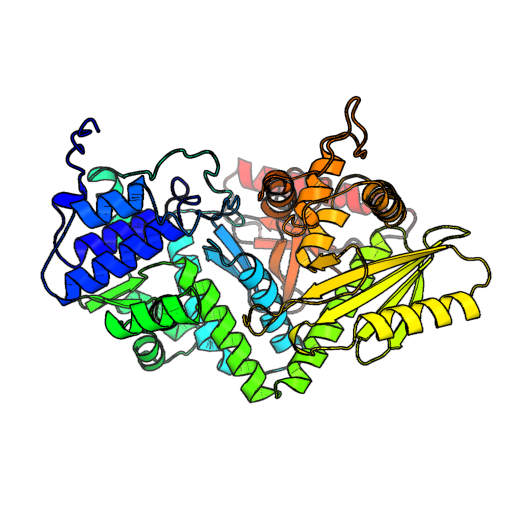 21.002 -16.922 1.00 84.75 390 PHE A CA 1
ATOM 3238 C C . PHE A 1 390 ? 3.984 21.811 -15.674 1.00 84.75 390 PHE A C 1
ATOM 3240 O O . PHE A 1 390 ? 5.143 22.144 -15.430 1.00 84.75 390 PHE A O 1
ATOM 3247 N N . ALA A 1 391 ? 2.996 22.051 -14.811 1.00 81.19 391 ALA A N 1
ATOM 3248 C CA . ALA A 1 391 ? 3.248 22.607 -13.488 1.00 81.19 391 ALA A CA 1
ATOM 3249 C C . ALA A 1 391 ? 4.103 21.654 -12.626 1.00 81.19 391 ALA A C 1
ATOM 3251 O O . ALA A 1 391 ? 3.877 20.437 -12.611 1.00 81.19 391 ALA A O 1
ATOM 3252 N N . LEU A 1 392 ? 5.028 22.233 -11.847 1.00 70.31 392 LEU A N 1
ATOM 3253 C CA . LEU A 1 392 ? 6.002 21.523 -10.997 1.00 70.31 392 LEU A CA 1
ATOM 3254 C C . LEU A 1 392 ? 5.376 20.551 -9.985 1.00 70.31 392 LEU A C 1
ATOM 3256 O O . LEU A 1 392 ? 6.020 19.588 -9.594 1.00 70.31 392 LEU A O 1
ATOM 3260 N N . LEU A 1 393 ? 4.139 20.802 -9.555 1.00 70.69 393 LEU A N 1
ATOM 3261 C CA . LEU A 1 393 ? 3.463 20.020 -8.512 1.00 70.69 393 LEU A CA 1
ATOM 3262 C C . LEU A 1 393 ? 2.631 18.851 -9.058 1.00 70.69 393 LEU A C 1
ATOM 3264 O O . LEU A 1 393 ? 1.968 18.157 -8.294 1.00 70.69 393 LEU A O 1
ATOM 3268 N N . THR A 1 394 ? 2.636 18.637 -10.373 1.00 76.62 394 THR A N 1
ATOM 3269 C CA . THR A 1 394 ? 1.842 17.571 -10.988 1.00 76.62 394 THR A CA 1
ATOM 3270 C C . THR A 1 394 ? 2.546 16.223 -10.828 1.00 76.62 394 THR A C 1
ATOM 3272 O O . THR A 1 394 ? 3.686 16.088 -11.270 1.00 76.62 394 THR A O 1
ATOM 3275 N N . GLN A 1 395 ? 1.866 15.223 -10.260 1.00 84.69 395 GLN A N 1
ATOM 3276 C CA . GLN A 1 395 ? 2.405 13.865 -10.135 1.00 84.69 395 GLN A CA 1
ATOM 3277 C C . GLN A 1 395 ? 2.538 13.190 -11.507 1.00 84.69 395 GLN A C 1
ATOM 3279 O O . GLN A 1 395 ? 1.658 13.310 -12.362 1.00 84.69 395 GLN A O 1
ATOM 3284 N N . GLU A 1 396 ? 3.619 12.434 -11.712 1.00 90.00 396 GLU A N 1
ATOM 3285 C CA . GLU A 1 396 ? 3.907 11.791 -13.000 1.00 90.00 396 GLU A CA 1
ATOM 3286 C C . GLU A 1 396 ? 2.822 10.781 -13.405 1.00 90.00 396 GLU A C 1
ATOM 3288 O O . GLU A 1 396 ? 2.413 10.722 -14.564 1.00 90.00 396 GLU A O 1
ATOM 3293 N N . ILE A 1 397 ? 2.281 10.025 -12.446 1.00 89.94 397 ILE A N 1
ATOM 3294 C CA . ILE A 1 397 ? 1.235 9.041 -12.738 1.00 89.94 397 ILE A CA 1
ATOM 3295 C C . ILE A 1 397 ? -0.111 9.689 -13.123 1.00 89.94 397 ILE A C 1
ATOM 3297 O O . ILE A 1 397 ? -0.851 9.117 -13.926 1.00 89.94 397 ILE A O 1
ATOM 3301 N N . ASP A 1 398 ? -0.419 10.891 -12.622 1.00 89.50 398 ASP A N 1
ATOM 3302 C CA . ASP A 1 398 ? -1.612 11.646 -13.032 1.00 89.50 398 ASP A CA 1
ATOM 3303 C C . ASP A 1 398 ? -1.472 12.142 -14.480 1.00 89.50 398 ASP A C 1
ATOM 3305 O O . ASP A 1 398 ? -2.409 12.002 -15.272 1.00 89.50 398 ASP A O 1
ATOM 3309 N N . ARG A 1 399 ? -0.280 12.628 -14.867 1.00 91.62 399 ARG A N 1
ATOM 3310 C CA . ARG A 1 399 ? 0.039 12.988 -16.266 1.00 91.62 399 ARG A CA 1
ATOM 3311 C C . ARG A 1 399 ? -0.126 11.788 -17.192 1.00 91.62 399 ARG A C 1
ATOM 3313 O O . ARG A 1 399 ? -0.768 11.889 -18.237 1.00 91.62 399 ARG A O 1
ATOM 3320 N N . PHE A 1 400 ? 0.407 10.639 -16.788 1.00 93.56 400 PHE A N 1
ATOM 3321 C CA . PHE A 1 400 ? 0.296 9.402 -17.551 1.00 93.56 400 PHE A CA 1
ATOM 3322 C C . PHE A 1 400 ? -1.154 8.916 -17.685 1.00 93.56 400 PHE A C 1
ATOM 3324 O O . PHE A 1 400 ? -1.575 8.471 -18.756 1.00 93.56 400 PHE A O 1
ATOM 3331 N N . ALA A 1 401 ? -1.947 9.020 -16.618 1.00 92.31 401 ALA A N 1
ATOM 3332 C CA . ALA A 1 401 ? -3.358 8.664 -16.663 1.00 92.31 401 ALA A CA 1
ATOM 3333 C C . ALA A 1 401 ? -4.153 9.566 -17.610 1.00 92.31 401 ALA A C 1
ATOM 3335 O O . ALA A 1 401 ? -4.965 9.062 -18.389 1.00 92.31 401 ALA A O 1
ATOM 3336 N N . TYR A 1 402 ? -3.863 10.867 -17.602 1.00 91.62 402 TYR A N 1
ATOM 3337 C CA . TYR A 1 402 ? -4.404 11.813 -18.569 1.00 91.62 402 TYR A CA 1
ATOM 3338 C C . TYR A 1 402 ? -3.986 11.475 -20.007 1.00 91.62 402 TYR A C 1
ATOM 3340 O O . TYR A 1 402 ? -4.817 11.468 -20.913 1.00 91.62 402 TYR A O 1
ATOM 3348 N N . TYR A 1 403 ? -2.719 11.136 -20.237 1.00 92.38 403 TYR A N 1
ATOM 3349 C CA . TYR A 1 403 ? -2.243 10.724 -21.558 1.00 92.38 403 TYR A CA 1
ATOM 3350 C C . TYR A 1 403 ? -3.015 9.506 -22.087 1.00 92.38 403 TYR A C 1
ATOM 3352 O O . TYR A 1 403 ? -3.502 9.498 -23.218 1.00 92.38 403 TYR A O 1
ATOM 3360 N N . CYS A 1 404 ? -3.205 8.493 -21.237 1.00 91.50 404 CYS A N 1
ATOM 3361 C CA . CYS A 1 404 ? -3.950 7.286 -21.589 1.00 91.50 404 CYS A CA 1
ATOM 3362 C C . CYS A 1 404 ? -5.433 7.560 -21.878 1.00 91.50 404 CYS A C 1
ATOM 3364 O O . CYS A 1 404 ? -5.996 6.942 -22.781 1.00 91.50 404 CYS A O 1
ATOM 3366 N N . SER A 1 405 ? -6.081 8.456 -21.126 1.00 90.12 405 SER A N 1
ATOM 3367 C CA . SER A 1 405 ? -7.495 8.789 -21.347 1.00 90.12 405 SER A CA 1
ATOM 3368 C C . SER A 1 405 ? -7.723 9.602 -22.625 1.00 90.12 405 SER A C 1
ATOM 3370 O O . SER A 1 405 ? -8.826 9.572 -23.167 1.00 90.12 405 SER A O 1
ATOM 3372 N N . ASN A 1 406 ? -6.682 10.258 -23.146 1.00 89.25 406 ASN A N 1
ATOM 3373 C CA . ASN A 1 406 ? -6.727 11.067 -24.366 1.00 89.25 406 ASN A CA 1
ATOM 3374 C C . ASN A 1 406 ? -6.072 10.373 -25.564 1.00 89.25 406 ASN A C 1
ATOM 3376 O O . ASN A 1 406 ? -5.408 11.012 -26.371 1.00 89.25 406 ASN A O 1
ATOM 3380 N N . ASN A 1 407 ? -6.277 9.061 -25.708 1.00 89.06 407 ASN A N 1
ATOM 3381 C CA . ASN A 1 407 ? -5.772 8.272 -26.840 1.00 89.06 407 ASN A CA 1
ATOM 3382 C C . ASN A 1 407 ? -4.249 8.349 -27.031 1.00 89.06 407 ASN A C 1
ATOM 3384 O O . ASN A 1 407 ? -3.777 8.279 -28.164 1.00 89.06 407 ASN A O 1
ATOM 3388 N N . TYR A 1 408 ? -3.492 8.432 -25.934 1.00 90.62 408 TYR A N 1
ATOM 3389 C CA . TYR A 1 408 ? -2.030 8.474 -25.955 1.00 90.62 408 TYR A CA 1
ATOM 3390 C C . TYR A 1 408 ? -1.493 9.701 -26.703 1.00 90.62 408 TYR A C 1
ATOM 3392 O O . TYR A 1 408 ? -0.637 9.588 -27.574 1.00 90.62 408 TYR A O 1
ATOM 3400 N N . THR A 1 409 ? -2.022 10.881 -26.380 1.00 89.62 409 THR A N 1
ATOM 3401 C CA . THR A 1 409 ? -1.449 12.157 -26.814 1.00 89.62 409 THR A CA 1
ATOM 3402 C C . THR A 1 409 ? -1.742 13.266 -25.804 1.00 89.62 409 THR A C 1
ATOM 3404 O O . THR A 1 409 ? -2.754 13.242 -25.098 1.00 89.62 409 THR A O 1
ATOM 3407 N N . PHE A 1 410 ? -0.859 14.264 -25.743 1.00 89.50 410 PHE A N 1
ATOM 3408 C CA . PHE A 1 410 ? -1.137 15.539 -25.077 1.00 89.50 410 PHE A CA 1
ATOM 3409 C C . PHE A 1 410 ? -1.699 16.599 -26.030 1.00 89.50 410 PHE A C 1
ATOM 3411 O O . PHE A 1 410 ? -2.113 17.662 -25.568 1.00 89.50 410 PHE A O 1
ATOM 3418 N N . TYR A 1 411 ? -1.738 16.323 -27.338 1.00 83.88 411 TYR A N 1
ATOM 3419 C CA . TYR A 1 411 ? -2.198 17.281 -28.332 1.00 83.88 411 TYR A CA 1
ATOM 3420 C C . TYR A 1 411 ? -3.665 17.670 -28.111 1.00 83.88 411 TYR A C 1
ATOM 3422 O O . TYR A 1 411 ? -4.536 16.842 -27.842 1.00 83.88 411 TYR A O 1
ATOM 3430 N N . ARG A 1 412 ? -3.919 18.965 -28.255 1.00 80.50 412 ARG A N 1
ATOM 3431 C CA . ARG A 1 412 ? -5.215 19.635 -28.216 1.00 80.50 412 ARG A CA 1
ATOM 3432 C C . ARG A 1 412 ? -5.155 20.787 -29.213 1.00 80.50 412 ARG A C 1
ATOM 3434 O O . ARG A 1 412 ? -4.074 21.318 -29.465 1.00 80.50 412 ARG A O 1
ATOM 3441 N N . ASP A 1 413 ? -6.312 21.202 -29.710 1.00 81.50 413 ASP A N 1
ATOM 3442 C CA . ASP A 1 413 ? -6.407 22.316 -30.661 1.00 81.50 413 ASP A CA 1
ATOM 3443 C C . ASP A 1 413 ? -5.852 23.632 -30.078 1.00 81.50 413 ASP A C 1
ATOM 3445 O O . ASP A 1 413 ? -5.248 24.426 -30.796 1.00 81.50 413 ASP A O 1
ATOM 3449 N N . GLU A 1 414 ? -5.990 23.833 -28.762 1.00 82.06 414 GLU A N 1
ATOM 3450 C CA . GLU A 1 414 ? -5.407 24.956 -28.023 1.00 82.06 414 GLU A CA 1
ATOM 3451 C C . GLU A 1 414 ? -4.433 24.452 -26.945 1.00 82.06 414 GLU A C 1
ATOM 3453 O O . GLU A 1 414 ? -4.824 23.754 -26.003 1.00 82.06 414 GLU A O 1
ATOM 3458 N N . MET A 1 415 ? -3.154 24.819 -27.078 1.00 78.06 415 MET A N 1
ATOM 3459 C CA . MET A 1 415 ? -2.111 24.511 -26.094 1.00 78.06 415 MET A CA 1
ATOM 3460 C C . MET A 1 415 ? -2.094 25.569 -24.982 1.00 78.06 415 MET A C 1
ATOM 3462 O O . MET A 1 415 ? -1.854 26.746 -25.271 1.00 78.06 415 MET A O 1
ATOM 3466 N N . PRO A 1 416 ? -2.322 25.197 -23.708 1.00 81.94 416 PRO A N 1
ATOM 3467 C CA . PRO A 1 416 ? -2.209 26.141 -22.607 1.00 81.94 416 PRO A CA 1
ATOM 3468 C C . PRO A 1 416 ? -0.744 26.538 -22.385 1.00 81.94 416 PRO A C 1
ATOM 3470 O O . PRO A 1 416 ? 0.175 25.759 -22.621 1.00 81.94 416 PRO A O 1
ATOM 3473 N N . ALA A 1 417 ? -0.520 27.744 -21.857 1.00 84.12 417 ALA A N 1
ATOM 3474 C CA . ALA A 1 417 ? 0.829 28.188 -21.499 1.00 84.12 417 ALA A CA 1
ATOM 3475 C C . ALA A 1 417 ? 1.454 27.329 -20.385 1.00 84.12 417 ALA A C 1
ATOM 3477 O O . ALA A 1 417 ? 2.672 27.172 -20.344 1.00 84.12 417 ALA A O 1
ATOM 3478 N N . ILE A 1 418 ? 0.624 26.803 -19.476 1.00 84.31 418 ILE A N 1
ATOM 3479 C CA . ILE A 1 418 ? 0.996 25.860 -18.417 1.00 84.31 418 ILE A CA 1
ATOM 3480 C C . ILE A 1 418 ? -0.131 24.833 -18.285 1.00 84.31 418 ILE A C 1
ATOM 3482 O O . ILE A 1 418 ? -1.298 25.208 -18.149 1.00 84.31 418 ILE A O 1
ATOM 3486 N N . THR A 1 419 ? 0.218 23.551 -18.271 1.00 84.19 419 THR A N 1
ATOM 3487 C CA . THR A 1 419 ? -0.721 22.449 -18.052 1.00 84.19 419 THR A CA 1
ATOM 3488 C C . THR A 1 419 ? -0.722 22.044 -16.580 1.00 84.19 419 THR A C 1
ATOM 3490 O O . THR A 1 419 ? 0.303 21.641 -16.027 1.00 84.19 419 THR A O 1
ATOM 3493 N N . PHE A 1 420 ? -1.894 22.122 -15.952 1.00 82.38 420 PHE A N 1
ATOM 3494 C CA . PHE A 1 420 ? -2.155 21.585 -14.616 1.00 82.38 420 PHE A CA 1
ATOM 3495 C C . PHE A 1 420 ? -2.975 20.312 -14.755 1.00 82.38 420 PHE A C 1
ATOM 3497 O O . PHE A 1 420 ? -4.014 20.343 -15.416 1.00 82.38 420 PHE A O 1
ATOM 3504 N N . MET A 1 421 ? -2.535 19.222 -14.124 1.00 83.38 421 MET A N 1
ATOM 3505 C CA . MET A 1 421 ? -3.383 18.041 -13.973 1.00 83.38 421 MET A CA 1
ATOM 3506 C C . MET A 1 421 ? -3.946 17.986 -12.569 1.00 83.38 421 MET A C 1
ATOM 3508 O O . MET A 1 421 ? -3.249 18.262 -11.594 1.00 83.38 421 MET A O 1
ATOM 3512 N N . GLU A 1 422 ? -5.232 17.665 -12.503 1.00 80.31 422 GLU A N 1
ATOM 3513 C CA . GLU A 1 422 ? -5.937 17.457 -11.252 1.00 80.31 422 GLU A CA 1
ATOM 3514 C C . GLU A 1 422 ? -5.304 16.279 -10.504 1.00 80.31 422 GLU A C 1
ATOM 3516 O O . GLU A 1 422 ? -5.094 15.207 -11.078 1.00 80.31 422 GLU A O 1
ATOM 3521 N N . ILE A 1 423 ? -4.978 16.496 -9.229 1.00 77.50 423 ILE A N 1
ATOM 3522 C CA . ILE A 1 423 ? -4.475 15.439 -8.352 1.00 77.50 423 ILE A CA 1
ATOM 3523 C C . ILE A 1 423 ? -5.575 14.386 -8.218 1.00 77.50 423 ILE A C 1
ATOM 3525 O O . ILE A 1 423 ? -6.719 14.719 -7.920 1.00 77.50 423 ILE A O 1
ATOM 3529 N N . GLY A 1 424 ? -5.232 13.117 -8.436 1.00 77.69 424 GLY A N 1
ATOM 3530 C CA . GLY A 1 424 ? -6.211 12.029 -8.399 1.00 77.69 424 GLY A CA 1
ATOM 3531 C C . GLY A 1 424 ? -6.819 11.680 -9.763 1.00 77.69 424 GLY A C 1
ATOM 3532 O O . GLY A 1 424 ? -7.689 10.809 -9.855 1.00 77.69 424 GLY A O 1
ATOM 3533 N N . TYR A 1 425 ? -6.325 12.251 -10.864 1.00 85.25 425 TYR A N 1
ATOM 3534 C CA . TYR A 1 425 ? -6.715 11.808 -12.207 1.00 85.25 425 TYR A CA 1
ATOM 3535 C C . TYR A 1 425 ? -6.417 10.309 -12.432 1.00 85.25 425 TYR A C 1
ATOM 3537 O O . TYR A 1 425 ? -7.174 9.583 -13.087 1.00 85.25 425 TYR A O 1
ATOM 3545 N N . VAL A 1 426 ? -5.343 9.805 -11.817 1.00 86.31 426 VAL A N 1
ATOM 3546 C CA . VAL A 1 426 ? -4.912 8.402 -11.865 1.00 86.31 426 VAL A CA 1
ATOM 3547 C C . VAL A 1 426 ? -5.881 7.419 -11.214 1.00 86.31 426 VAL A C 1
ATOM 3549 O O . VAL A 1 426 ? -5.783 6.210 -11.431 1.00 86.31 426 VAL A O 1
ATOM 3552 N N . LEU A 1 427 ? -6.830 7.879 -10.404 1.00 81.38 427 LEU A N 1
ATOM 3553 C CA . LEU A 1 427 ? -7.545 6.995 -9.492 1.00 81.38 427 LEU A CA 1
ATOM 3554 C C . LEU A 1 427 ? -8.272 5.843 -10.189 1.00 81.38 427 LEU A C 1
ATOM 3556 O O . LEU A 1 427 ? -8.208 4.709 -9.718 1.00 81.38 427 LEU A O 1
ATOM 3560 N N . SER A 1 428 ? -8.886 6.092 -11.349 1.00 82.19 428 SER A N 1
ATOM 3561 C CA . SER A 1 428 ? -9.535 5.035 -12.143 1.00 82.19 428 SER A CA 1
ATOM 3562 C C . SER A 1 428 ? -8.562 3.965 -12.626 1.00 82.19 428 SER A C 1
ATOM 3564 O O . SER A 1 428 ? -8.882 2.773 -12.630 1.00 82.19 428 SER A O 1
ATOM 3566 N N . MET A 1 429 ? -7.346 4.377 -12.975 1.00 86.62 429 MET A N 1
ATOM 3567 C CA . MET A 1 429 ? -6.268 3.483 -13.364 1.00 86.62 429 MET A CA 1
ATOM 3568 C C . MET A 1 429 ? -5.800 2.640 -12.172 1.00 86.62 429 MET A C 1
ATOM 3570 O O . MET A 1 429 ? -5.651 1.423 -12.315 1.00 86.62 429 MET A O 1
ATOM 3574 N N . ARG A 1 430 ? -5.635 3.257 -10.989 1.00 82.38 430 ARG A N 1
ATOM 3575 C CA . ARG A 1 430 ? -5.284 2.547 -9.745 1.00 82.38 430 ARG A CA 1
ATOM 3576 C C . ARG A 1 430 ? -6.356 1.529 -9.364 1.00 82.38 430 ARG A C 1
ATOM 3578 O O . ARG A 1 430 ? -6.031 0.375 -9.113 1.00 82.38 430 ARG A O 1
ATOM 3585 N N . GLU A 1 431 ? -7.631 1.913 -9.385 1.00 79.56 431 GLU A N 1
ATOM 3586 C CA . GLU A 1 431 ? -8.755 1.018 -9.081 1.00 79.56 431 GLU A CA 1
ATOM 3587 C C . GLU A 1 431 ? -8.786 -0.183 -10.027 1.00 79.56 431 GLU A C 1
ATOM 3589 O O . GLU A 1 431 ? -8.832 -1.329 -9.579 1.00 79.56 431 GLU A O 1
ATOM 3594 N N . LYS A 1 432 ? -8.702 0.061 -11.340 1.00 81.19 432 LYS A N 1
ATOM 3595 C CA . LYS A 1 432 ? -8.689 -1.011 -12.338 1.00 81.19 432 LYS A CA 1
ATOM 3596 C C . LYS A 1 432 ? -7.540 -1.985 -12.095 1.00 81.19 432 LYS A C 1
ATOM 3598 O O . LYS A 1 432 ? -7.737 -3.192 -12.231 1.00 81.19 432 LYS A O 1
ATOM 3603 N N . TYR A 1 433 ? -6.363 -1.477 -11.731 1.00 81.75 433 TYR A N 1
ATOM 3604 C CA . TYR A 1 433 ? -5.215 -2.312 -11.403 1.00 81.75 433 TYR A CA 1
ATOM 3605 C C . TYR A 1 433 ? -5.434 -3.103 -10.110 1.00 81.75 433 TYR A C 1
ATOM 3607 O O . TYR A 1 433 ? -5.290 -4.325 -10.117 1.00 81.75 433 TYR A O 1
ATOM 3615 N N . LEU A 1 434 ? -5.817 -2.436 -9.022 1.00 77.50 434 LEU A N 1
ATOM 3616 C CA . LEU A 1 434 ? -5.819 -3.002 -7.674 1.00 77.50 434 LEU A CA 1
ATOM 3617 C C . LEU A 1 434 ? -7.079 -3.817 -7.349 1.00 77.50 434 LEU A C 1
ATOM 3619 O O . LEU A 1 434 ? -6.962 -4.933 -6.850 1.00 77.50 434 LEU A O 1
ATOM 3623 N N . CYS A 1 435 ? -8.275 -3.328 -7.701 1.00 73.12 435 CYS A N 1
ATOM 3624 C CA . CYS A 1 435 ? -9.508 -4.130 -7.669 1.00 73.12 435 CYS A CA 1
ATOM 3625 C C . CYS A 1 435 ? -9.459 -5.219 -8.785 1.00 73.12 435 CYS A C 1
ATOM 3627 O O . CYS A 1 435 ? -10.219 -6.191 -8.775 1.00 73.12 435 CYS A O 1
ATOM 3629 N N . GLY A 1 436 ? -8.559 -5.076 -9.775 1.00 68.69 436 GLY A N 1
ATOM 3630 C CA . GLY A 1 436 ? -8.189 -6.062 -10.805 1.00 68.69 436 GLY A CA 1
ATOM 3631 C C . GLY A 1 436 ? -7.275 -7.193 -10.335 1.00 68.69 436 GLY A C 1
ATOM 3632 O O . GLY A 1 436 ? -7.444 -8.329 -10.776 1.00 68.69 436 GLY A O 1
ATOM 3633 N N . HIS A 1 437 ? -6.328 -6.882 -9.452 1.00 71.56 437 HIS A N 1
ATOM 3634 C CA . HIS A 1 437 ? -5.355 -7.815 -8.901 1.00 71.56 437 HIS A CA 1
ATOM 3635 C C . HIS A 1 437 ? -5.941 -8.548 -7.700 1.00 71.56 437 HIS A C 1
ATOM 3637 O O . HIS A 1 437 ? -5.904 -8.066 -6.570 1.00 71.56 437 HIS A O 1
ATOM 3643 N N . ASP A 1 438 ? -6.442 -9.755 -7.938 1.00 78.31 438 ASP A N 1
ATOM 3644 C CA . ASP A 1 438 ? -6.647 -10.719 -6.862 1.00 78.31 438 ASP A CA 1
ATOM 3645 C C . ASP A 1 438 ? -5.353 -11.520 -6.668 1.00 78.31 438 ASP A C 1
ATOM 3647 O O . ASP A 1 438 ? -5.149 -12.599 -7.235 1.00 78.31 438 ASP A O 1
ATOM 3651 N N . GLU A 1 439 ? -4.436 -10.901 -5.920 1.00 86.31 439 GLU A N 1
ATOM 3652 C CA . GLU A 1 439 ? -3.185 -11.496 -5.462 1.00 86.31 439 GLU A CA 1
ATOM 3653 C C . GLU A 1 439 ? -3.215 -11.732 -3.961 1.00 86.31 439 GLU A C 1
ATOM 3655 O O . GLU A 1 439 ? -3.490 -10.821 -3.176 1.00 86.31 439 GLU A O 1
ATOM 3660 N N . HIS A 1 440 ? -2.881 -12.949 -3.548 1.00 85.25 440 HIS A N 1
ATOM 3661 C CA . HIS A 1 440 ? -2.829 -13.294 -2.137 1.00 85.25 440 HIS A CA 1
ATOM 3662 C C . HIS A 1 440 ? -1.935 -14.502 -1.866 1.00 85.25 440 HIS A C 1
ATOM 3664 O O . HIS A 1 440 ? -1.453 -15.168 -2.782 1.00 85.25 440 HIS A O 1
ATOM 3670 N N . ILE A 1 441 ? -1.682 -14.771 -0.589 1.00 87.31 441 ILE A N 1
ATOM 3671 C CA . ILE A 1 441 ? -0.872 -15.896 -0.140 1.00 87.31 441 ILE A CA 1
ATOM 3672 C C . ILE A 1 441 ? -1.756 -17.043 0.335 1.00 87.31 441 ILE A C 1
ATOM 3674 O O . ILE A 1 441 ? -2.666 -16.859 1.141 1.00 87.31 441 ILE A O 1
ATOM 3678 N N . VAL A 1 442 ? -1.415 -18.230 -0.158 1.00 85.69 442 VAL A N 1
ATOM 3679 C CA . VAL A 1 442 ? -2.083 -19.511 0.093 1.00 85.69 442 VAL A CA 1
ATOM 3680 C C . VAL A 1 442 ? -1.070 -20.569 0.514 1.00 85.69 442 VAL A C 1
ATOM 3682 O O . VAL A 1 442 ? 0.134 -20.444 0.240 1.00 85.69 442 VAL A O 1
ATOM 3685 N N . GLN A 1 443 ? -1.543 -21.616 1.187 1.00 82.31 443 GLN A N 1
ATOM 3686 C CA . GLN A 1 443 ? -0.688 -22.705 1.642 1.00 82.31 443 GLN A CA 1
ATOM 3687 C C . GLN A 1 443 ? -0.539 -23.759 0.540 1.00 82.31 443 GLN A C 1
ATOM 3689 O O . GLN A 1 443 ? -1.379 -24.628 0.341 1.00 82.31 443 GLN A O 1
ATOM 3694 N N . TYR A 1 444 ? 0.619 -23.788 -0.113 1.00 82.50 444 TYR A N 1
ATOM 3695 C CA . TYR A 1 444 ? 0.973 -24.852 -1.042 1.00 82.50 444 TYR A CA 1
ATOM 3696 C C . TYR A 1 444 ? 1.301 -26.153 -0.294 1.00 82.50 444 TYR A C 1
ATOM 3698 O O . TYR A 1 444 ? 2.464 -26.466 0.004 1.00 82.50 444 TYR A O 1
ATOM 3706 N N . ALA A 1 445 ? 0.250 -26.926 -0.009 1.00 74.88 445 ALA A N 1
ATOM 3707 C CA . ALA A 1 445 ? 0.301 -28.182 0.734 1.00 74.88 445 ALA A CA 1
ATOM 3708 C C . ALA A 1 445 ? 1.397 -29.158 0.252 1.00 74.88 445 ALA A C 1
ATOM 3710 O O . ALA A 1 445 ? 2.133 -29.655 1.107 1.00 74.88 445 ALA A O 1
ATOM 3711 N N . PRO A 1 446 ? 1.632 -29.374 -1.065 1.00 75.69 446 PRO A N 1
ATOM 3712 C CA . PRO A 1 446 ? 2.650 -30.321 -1.536 1.00 75.69 446 PRO A CA 1
ATOM 3713 C C . PRO A 1 446 ? 4.086 -30.031 -1.082 1.00 75.69 446 PRO A C 1
ATOM 3715 O O . PRO A 1 446 ? 4.930 -30.921 -1.123 1.00 75.69 446 PRO A O 1
ATOM 3718 N N . ARG A 1 447 ? 4.403 -28.791 -0.689 1.00 74.25 447 ARG A N 1
ATOM 3719 C CA . ARG A 1 447 ? 5.726 -28.430 -0.146 1.00 74.25 447 ARG A CA 1
ATOM 3720 C C . ARG A 1 447 ? 5.656 -27.844 1.261 1.00 74.25 447 ARG A C 1
ATOM 3722 O O . ARG A 1 447 ? 6.675 -27.363 1.750 1.00 74.25 447 ARG A O 1
ATOM 3729 N N . GLY A 1 448 ? 4.475 -27.838 1.883 1.00 76.12 448 GLY A N 1
ATOM 3730 C CA . GLY A 1 448 ? 4.246 -27.208 3.184 1.00 76.12 448 GLY A CA 1
ATOM 3731 C C . GLY A 1 448 ? 4.678 -25.739 3.229 1.00 76.12 448 GLY A C 1
ATOM 3732 O O . GLY A 1 448 ? 5.116 -25.261 4.272 1.00 76.12 448 GLY A O 1
ATOM 3733 N N . CYS A 1 449 ? 4.630 -25.031 2.097 1.00 76.19 449 CYS A N 1
ATOM 3734 C CA . CYS A 1 449 ? 5.115 -23.658 1.994 1.00 76.19 449 CYS A CA 1
ATOM 3735 C C . CYS A 1 449 ? 4.005 -22.708 1.560 1.00 76.19 449 CYS A C 1
ATOM 3737 O O . CYS A 1 449 ? 3.019 -23.122 0.969 1.00 76.19 449 CYS A O 1
ATOM 3739 N N . HIS A 1 450 ? 4.176 -21.422 1.842 1.00 82.44 450 HIS A N 1
ATOM 3740 C CA . HIS A 1 450 ? 3.258 -20.394 1.376 1.00 82.44 450 HIS A CA 1
ATOM 3741 C C . HIS A 1 450 ? 3.716 -19.858 0.024 1.00 82.44 450 HIS A C 1
ATOM 3743 O O . HIS A 1 450 ? 4.914 -19.632 -0.193 1.00 82.44 450 HIS A O 1
ATOM 3749 N N . VAL A 1 451 ? 2.769 -19.685 -0.892 1.00 83.12 451 VAL A N 1
ATOM 3750 C CA . VAL A 1 451 ? 3.026 -19.212 -2.252 1.00 83.12 451 VAL A CA 1
ATOM 3751 C C . VAL A 1 451 ? 2.076 -18.065 -2.545 1.00 83.12 451 VAL A C 1
ATOM 3753 O O . VAL A 1 451 ? 0.890 -18.142 -2.241 1.00 83.12 451 VAL A O 1
ATOM 3756 N N . MET A 1 452 ? 2.615 -16.994 -3.124 1.00 86.62 452 MET A N 1
ATOM 3757 C CA . MET A 1 452 ? 1.791 -15.918 -3.651 1.00 86.62 452 MET A CA 1
ATOM 3758 C C . MET A 1 452 ? 1.169 -16.379 -4.960 1.00 86.62 452 MET A C 1
ATOM 3760 O O . MET A 1 452 ? 1.875 -16.859 -5.851 1.00 86.62 452 MET A O 1
ATOM 3764 N N . VAL A 1 453 ? -0.143 -16.255 -5.057 1.00 87.62 453 VAL A N 1
ATOM 3765 C CA . VAL A 1 453 ? -0.919 -16.594 -6.240 1.00 87.62 453 VAL A CA 1
ATOM 3766 C C . VAL A 1 453 ? -1.601 -15.350 -6.774 1.00 87.62 453 VAL A C 1
ATOM 3768 O O . VAL A 1 453 ? -1.927 -14.442 -6.015 1.00 87.62 453 VAL A O 1
ATOM 3771 N N . LYS A 1 454 ? -1.801 -15.324 -8.087 1.00 88.56 454 LYS A N 1
ATOM 3772 C CA . LYS A 1 454 ? -2.509 -14.284 -8.822 1.00 88.56 454 LYS A CA 1
ATOM 3773 C C . LYS A 1 454 ? -3.647 -14.920 -9.597 1.00 88.56 454 LYS A C 1
ATOM 3775 O O . LYS A 1 454 ? -3.460 -15.987 -10.185 1.00 88.56 454 LYS A O 1
ATOM 3780 N N . HIS A 1 455 ? -4.806 -14.272 -9.599 1.00 87.31 455 HIS A N 1
ATOM 3781 C CA . HIS A 1 455 ? -5.957 -14.726 -10.371 1.00 87.31 455 HIS A CA 1
ATOM 3782 C C . HIS A 1 455 ? -5.603 -14.870 -11.856 1.00 87.31 455 HIS A C 1
ATOM 3784 O O . HIS A 1 455 ? -4.832 -14.085 -12.419 1.00 87.31 455 HIS A O 1
ATOM 3790 N N . TYR A 1 456 ? -6.096 -15.941 -12.472 1.00 84.56 456 TYR A N 1
ATOM 3791 C CA . TYR A 1 456 ? -5.770 -16.268 -13.849 1.00 84.56 456 TYR A CA 1
ATOM 3792 C C . TYR A 1 456 ? -6.502 -15.329 -14.816 1.00 84.56 456 TYR A C 1
ATOM 3794 O O . TYR A 1 456 ? -7.725 -15.363 -14.921 1.00 84.56 456 TYR A O 1
ATOM 3802 N N . ALA A 1 457 ? -5.736 -14.517 -15.550 1.00 77.06 457 ALA A N 1
ATOM 3803 C CA . ALA A 1 457 ? -6.242 -13.363 -16.298 1.00 77.06 457 ALA A CA 1
ATOM 3804 C C . ALA A 1 457 ? -7.368 -13.667 -17.308 1.00 77.06 457 ALA A C 1
ATOM 3806 O O . ALA A 1 457 ? -8.220 -12.811 -17.527 1.00 77.06 457 ALA A O 1
ATOM 3807 N N . ASP A 1 458 ? -7.395 -14.866 -17.899 1.00 78.38 458 ASP A N 1
ATOM 3808 C CA . ASP A 1 458 ? -8.385 -15.231 -18.925 1.00 78.38 458 ASP A CA 1
ATOM 3809 C C . ASP A 1 458 ? -9.720 -15.736 -18.336 1.00 78.38 458 ASP A C 1
ATOM 3811 O O . ASP A 1 458 ? -10.612 -16.150 -19.077 1.00 78.38 458 ASP A O 1
ATOM 3815 N N . ILE A 1 459 ? -9.865 -15.755 -17.006 1.00 83.12 459 ILE A N 1
ATOM 3816 C CA . ILE A 1 459 ? -11.019 -16.334 -16.309 1.00 83.12 459 ILE A CA 1
ATOM 3817 C C . ILE A 1 459 ? -11.856 -15.234 -15.632 1.00 83.12 459 ILE A C 1
ATOM 3819 O O . ILE A 1 459 ? -11.309 -14.246 -15.142 1.00 83.12 459 ILE A O 1
ATOM 3823 N N . PRO A 1 460 ? -13.198 -15.357 -15.578 1.00 81.88 460 PRO A N 1
ATOM 3824 C CA . PRO A 1 460 ? -14.021 -14.443 -14.791 1.00 81.88 460 PRO A CA 1
ATOM 3825 C C . PRO A 1 460 ? -13.610 -14.439 -13.315 1.00 81.88 460 PRO A C 1
ATOM 3827 O O . PRO A 1 460 ? -13.434 -15.497 -12.715 1.00 81.88 460 PRO A O 1
ATOM 3830 N N . LYS A 1 461 ? -13.525 -13.256 -12.697 1.00 77.31 461 LYS A N 1
ATOM 3831 C CA . LYS A 1 461 ? -13.077 -13.091 -11.298 1.00 77.31 461 LYS A CA 1
ATOM 3832 C C . LYS A 1 461 ? -13.878 -13.900 -10.273 1.00 77.31 461 LYS A C 1
ATOM 3834 O O . LYS A 1 461 ? -13.365 -14.216 -9.210 1.00 77.31 461 LYS A O 1
ATOM 3839 N N . GLN A 1 462 ? -15.139 -14.226 -10.566 1.00 80.06 462 GLN A N 1
ATOM 3840 C CA . GLN A 1 462 ? -15.978 -15.036 -9.675 1.00 80.06 462 GLN A CA 1
ATOM 3841 C C . GLN A 1 462 ? -15.521 -16.496 -9.604 1.00 80.06 462 GLN A C 1
ATOM 3843 O O . GLN A 1 462 ? -15.924 -17.213 -8.689 1.00 80.06 462 GLN A O 1
ATOM 3848 N N . ILE A 1 463 ? -14.726 -16.939 -10.579 1.00 85.88 463 ILE A N 1
ATOM 3849 C CA . ILE A 1 463 ? -14.155 -18.273 -10.625 1.00 85.88 463 ILE A CA 1
ATOM 3850 C C . ILE A 1 463 ? -12.734 -18.190 -10.048 1.00 85.88 463 ILE A C 1
ATOM 3852 O O . ILE A 1 463 ? -11.857 -17.564 -10.650 1.00 85.88 463 ILE A O 1
ATOM 3856 N N . PRO A 1 464 ? -12.484 -18.830 -8.901 1.00 88.75 464 PRO A N 1
ATOM 3857 C CA . PRO A 1 464 ? -11.272 -18.653 -8.112 1.00 88.75 464 PRO A CA 1
ATOM 3858 C C . PRO A 1 464 ? -10.133 -19.558 -8.617 1.00 88.75 464 PRO A C 1
ATOM 3860 O O . PRO A 1 464 ? -9.642 -20.435 -7.901 1.00 88.75 464 PRO A O 1
ATOM 3863 N N . ILE A 1 465 ? -9.737 -19.373 -9.881 1.00 90.00 465 ILE A N 1
ATOM 3864 C CA . ILE A 1 465 ? -8.578 -20.035 -10.493 1.00 90.00 465 ILE A CA 1
ATOM 3865 C C . ILE A 1 465 ? -7.392 -19.074 -10.478 1.00 90.00 465 ILE A C 1
ATOM 3867 O O . ILE A 1 465 ? -7.488 -17.933 -10.928 1.00 90.00 465 ILE A O 1
ATOM 3871 N N . TYR A 1 466 ? -6.252 -19.562 -10.007 1.00 89.88 466 TYR A N 1
ATOM 3872 C CA . TYR A 1 466 ? -5.046 -18.781 -9.794 1.00 89.88 466 TYR A CA 1
ATOM 3873 C C . TYR A 1 466 ? -3.801 -19.481 -10.337 1.00 89.88 466 TYR A C 1
ATOM 3875 O O . TYR A 1 466 ? -3.767 -20.695 -10.545 1.00 89.88 466 TYR A O 1
ATOM 3883 N N . VAL A 1 467 ? -2.738 -18.702 -10.511 1.00 87.56 467 VAL A N 1
ATOM 3884 C CA . VAL A 1 467 ? -1.389 -19.159 -10.856 1.00 87.56 467 VAL A CA 1
ATOM 3885 C C . VAL A 1 467 ? -0.368 -18.610 -9.864 1.00 87.56 467 VAL A C 1
ATOM 3887 O O . VAL A 1 467 ? -0.551 -17.505 -9.355 1.00 87.56 467 VAL A O 1
ATOM 3890 N N . PRO A 1 468 ? 0.734 -19.325 -9.584 1.00 84.94 468 PRO A N 1
ATOM 3891 C CA . PRO A 1 468 ? 1.801 -18.784 -8.751 1.00 84.94 468 PRO A CA 1
ATOM 3892 C C . PRO A 1 468 ? 2.433 -17.525 -9.364 1.00 84.94 468 PRO A C 1
ATOM 3894 O O . PRO A 1 468 ? 2.839 -17.518 -10.528 1.00 84.94 468 PRO A O 1
ATOM 3897 N N . TYR A 1 469 ? 2.593 -16.477 -8.558 1.00 73.12 469 TYR A N 1
ATOM 3898 C CA . TYR A 1 469 ? 3.320 -15.272 -8.944 1.00 73.12 469 TYR A CA 1
ATOM 3899 C C . TYR A 1 469 ? 4.821 -15.580 -9.060 1.00 73.12 469 TYR A C 1
ATOM 3901 O O . TYR A 1 469 ? 5.424 -16.155 -8.149 1.00 73.12 469 TYR A O 1
ATOM 3909 N N . MET A 1 470 ? 5.425 -15.237 -10.205 1.00 63.34 470 MET A N 1
ATOM 3910 C CA . MET A 1 470 ? 6.855 -15.426 -10.514 1.00 63.34 470 MET A CA 1
ATOM 3911 C C . MET A 1 470 ? 7.402 -16.872 -10.370 1.00 63.34 470 MET A C 1
ATOM 3913 O O . MET A 1 470 ? 8.619 -17.071 -10.372 1.00 63.34 470 MET A O 1
ATOM 3917 N N . LYS A 1 471 ? 6.556 -17.915 -10.272 1.00 58.81 471 LYS A N 1
ATOM 3918 C CA . LYS A 1 471 ? 6.995 -19.318 -10.101 1.00 58.81 471 LYS A CA 1
ATOM 3919 C C . LYS A 1 471 ? 6.264 -20.315 -11.008 1.00 58.81 471 LYS A C 1
ATOM 3921 O O . LYS A 1 471 ? 5.085 -20.188 -11.283 1.00 58.81 471 LYS A O 1
ATOM 3926 N N . VAL A 1 472 ? 7.025 -21.331 -11.428 1.00 59.72 472 VAL A N 1
ATOM 3927 C CA . VAL A 1 472 ? 6.649 -22.590 -12.108 1.00 59.72 472 VAL A CA 1
ATOM 3928 C C . VAL A 1 472 ? 5.546 -22.477 -13.172 1.00 59.72 472 VAL A C 1
ATOM 3930 O O . VAL A 1 472 ? 4.351 -22.576 -12.904 1.00 59.72 472 VAL A O 1
ATOM 3933 N N . LYS A 1 473 ? 5.983 -22.399 -14.432 1.00 64.44 473 LYS A N 1
ATOM 3934 C CA . LYS A 1 473 ? 5.142 -22.622 -15.614 1.00 64.44 473 LYS A CA 1
ATOM 3935 C C . LYS A 1 473 ? 4.365 -23.945 -15.474 1.00 64.44 473 LYS A C 1
ATOM 3937 O O . LYS A 1 473 ? 4.977 -24.981 -15.248 1.00 64.44 473 LYS A O 1
ATOM 3942 N N . GLY A 1 474 ? 3.043 -23.906 -15.663 1.00 73.06 474 GLY A N 1
ATOM 3943 C CA . GLY A 1 474 ? 2.190 -25.104 -15.679 1.00 73.06 474 GLY A CA 1
ATOM 3944 C C . GLY A 1 474 ? 1.571 -25.502 -14.335 1.00 73.06 474 GLY A C 1
ATOM 3945 O O . GLY A 1 474 ? 1.021 -26.593 -14.243 1.00 73.06 474 GLY A O 1
ATOM 3946 N N . VAL A 1 475 ? 1.637 -24.658 -13.302 1.00 85.88 475 VAL A N 1
ATOM 3947 C CA . VAL A 1 475 ? 0.906 -24.870 -12.040 1.00 85.88 475 VAL A CA 1
ATOM 3948 C C . VAL A 1 475 ? -0.323 -23.966 -11.999 1.00 85.88 475 VAL A C 1
ATOM 3950 O O . VAL A 1 475 ? -0.204 -22.763 -12.221 1.00 85.88 475 VAL A O 1
ATOM 3953 N N . LEU A 1 476 ? -1.480 -24.551 -11.698 1.00 89.19 476 LEU A N 1
ATOM 3954 C CA . LEU A 1 476 ? -2.758 -23.869 -11.499 1.00 89.19 476 LEU A CA 1
ATOM 3955 C C . LEU A 1 476 ? -3.308 -24.229 -10.114 1.00 89.19 476 LEU A C 1
ATOM 3957 O O . LEU A 1 476 ? -3.127 -25.355 -9.646 1.00 89.19 476 LEU A O 1
ATOM 3961 N N . MET A 1 477 ? -3.997 -23.289 -9.480 1.00 91.56 477 MET A N 1
ATOM 3962 C CA . MET A 1 477 ? -4.715 -23.491 -8.226 1.00 91.56 477 MET A CA 1
ATOM 3963 C C . MET A 1 477 ? -6.191 -23.163 -8.431 1.00 91.56 477 MET A C 1
ATOM 3965 O O . MET A 1 477 ? -6.503 -22.122 -8.994 1.00 91.56 477 MET A O 1
ATOM 3969 N N . LEU A 1 478 ? -7.088 -24.005 -7.934 1.00 90.69 478 LEU A N 1
ATOM 3970 C CA . LEU A 1 478 ? -8.503 -23.693 -7.768 1.00 90.69 478 LEU A CA 1
ATOM 3971 C C . LEU A 1 478 ? -8.803 -23.596 -6.270 1.00 90.69 478 LEU A C 1
ATOM 3973 O O . LEU A 1 478 ? -8.569 -24.558 -5.537 1.00 90.69 478 LEU A O 1
ATOM 3977 N N . GLN A 1 479 ? -9.322 -22.456 -5.819 1.00 88.50 479 GLN A N 1
ATOM 3978 C CA . GLN A 1 479 ? -9.771 -22.288 -4.437 1.00 88.50 479 GLN A CA 1
ATOM 3979 C C . GLN A 1 479 ? -11.260 -22.631 -4.319 1.00 88.50 479 GLN A C 1
ATOM 3981 O O . GLN A 1 479 ? -12.129 -21.941 -4.834 1.00 88.50 479 GLN A O 1
ATOM 3986 N N . LEU A 1 480 ? -11.543 -23.721 -3.626 1.00 83.44 480 LEU A N 1
ATOM 3987 C CA . LEU A 1 480 ? -12.875 -24.175 -3.245 1.00 83.44 480 LEU A CA 1
ATOM 3988 C C . LEU A 1 480 ? -13.172 -23.698 -1.811 1.00 83.44 480 LEU A C 1
ATOM 3990 O O . LEU A 1 480 ? -12.278 -23.204 -1.123 1.00 83.44 480 LEU A O 1
ATOM 3994 N N . ALA A 1 481 ? -14.409 -23.825 -1.331 1.00 76.62 481 ALA A N 1
ATOM 3995 C CA . ALA A 1 481 ? -14.890 -23.182 -0.102 1.00 76.62 481 ALA A CA 1
ATOM 3996 C C . ALA A 1 481 ? -13.958 -23.347 1.115 1.00 76.62 481 ALA A C 1
ATOM 3998 O O . ALA A 1 481 ? -13.706 -22.383 1.837 1.00 76.62 481 ALA A O 1
ATOM 3999 N N . LYS A 1 482 ? -13.435 -24.558 1.342 1.00 73.25 482 LYS A N 1
ATOM 4000 C CA . LYS A 1 482 ? -12.494 -24.867 2.439 1.00 73.25 482 LYS A CA 1
ATOM 4001 C C . LYS A 1 482 ? -11.181 -25.489 1.962 1.00 73.25 482 LYS A C 1
ATOM 4003 O O . LYS A 1 482 ? -10.350 -25.852 2.790 1.00 73.25 482 LYS A O 1
ATOM 4008 N N . TYR A 1 483 ? -11.006 -25.653 0.653 1.00 79.94 483 TYR A N 1
ATOM 4009 C CA . TYR A 1 483 ? -9.942 -26.478 0.092 1.00 79.94 483 TYR A CA 1
ATOM 4010 C C . TYR A 1 483 ? -9.245 -25.781 -1.065 1.00 79.94 483 TYR A C 1
ATOM 4012 O O . TYR A 1 483 ? -9.857 -25.061 -1.847 1.00 79.94 483 TYR A O 1
ATOM 4020 N N . GLU A 1 484 ? -7.956 -26.053 -1.207 1.00 86.81 484 GLU A N 1
ATOM 4021 C CA . GLU A 1 484 ? -7.156 -25.594 -2.334 1.00 86.81 484 GLU A CA 1
ATOM 4022 C C . GLU A 1 484 ? -6.783 -26.806 -3.185 1.00 86.81 484 GLU A C 1
ATOM 4024 O O . GLU A 1 484 ? -6.086 -27.716 -2.727 1.00 86.81 484 GLU A O 1
ATOM 4029 N N . LEU A 1 485 ? -7.242 -26.830 -4.435 1.00 88.00 485 LEU A N 1
ATOM 4030 C CA . LEU A 1 485 ? -6.844 -27.840 -5.404 1.00 88.00 485 LEU A CA 1
ATOM 4031 C C . LEU A 1 485 ? -5.683 -27.309 -6.238 1.00 88.00 485 LEU A C 1
ATOM 4033 O O . LEU A 1 485 ? -5.829 -26.347 -6.987 1.00 88.00 485 LEU A O 1
ATOM 4037 N N . TRP A 1 486 ? -4.547 -27.993 -6.167 1.00 88.50 486 TRP A N 1
ATOM 4038 C CA . TRP A 1 486 ? -3.360 -27.666 -6.946 1.00 88.50 486 TRP A CA 1
ATOM 4039 C C . TRP A 1 486 ? -3.174 -28.672 -8.078 1.00 88.50 486 TRP A C 1
ATOM 4041 O O . TRP A 1 486 ? -3.042 -29.870 -7.833 1.00 88.50 486 TRP A O 1
ATOM 4051 N N . VAL A 1 487 ? -3.117 -28.188 -9.319 1.00 87.88 487 VAL A N 1
ATOM 4052 C CA . VAL A 1 487 ? -2.899 -29.026 -10.504 1.00 87.88 487 VAL A CA 1
ATOM 4053 C C . VAL A 1 487 ? -1.602 -28.630 -11.189 1.00 87.88 487 VAL A C 1
ATOM 4055 O O . VAL A 1 487 ? -1.367 -27.465 -11.510 1.00 87.88 487 VAL A O 1
ATOM 4058 N N . HIS A 1 488 ? -0.756 -29.628 -11.434 1.00 87.38 488 HIS A N 1
ATOM 4059 C CA . HIS A 1 488 ? 0.491 -29.466 -12.166 1.00 87.38 488 HIS A CA 1
ATOM 4060 C C . HIS A 1 488 ? 0.371 -30.103 -13.551 1.00 87.38 488 HIS A C 1
ATOM 4062 O O . HIS A 1 488 ? 0.336 -31.325 -13.701 1.00 87.38 488 HIS A O 1
ATOM 4068 N N . VAL A 1 489 ? 0.325 -29.256 -14.573 1.00 83.75 489 VAL A N 1
ATOM 4069 C CA . VAL A 1 489 ? 0.213 -29.652 -15.973 1.00 83.75 489 VAL A CA 1
ATOM 4070 C C . VAL A 1 489 ? 1.604 -29.965 -16.514 1.00 83.75 489 VAL A C 1
ATOM 4072 O O . VAL A 1 489 ? 2.371 -29.070 -16.872 1.00 83.75 489 VAL A O 1
ATOM 4075 N N . LYS A 1 490 ? 1.931 -31.258 -16.589 1.00 82.38 490 LYS A N 1
ATOM 4076 C CA . LYS A 1 490 ? 3.175 -31.752 -17.191 1.00 82.38 490 LYS A CA 1
ATOM 4077 C C . LYS A 1 490 ? 2.887 -32.355 -18.565 1.00 82.38 490 LYS A C 1
ATOM 4079 O O . LYS A 1 490 ? 2.468 -33.503 -18.670 1.00 82.38 490 LYS A O 1
ATOM 4084 N N . CYS A 1 491 ? 3.134 -31.592 -19.624 1.00 75.88 491 CYS A N 1
ATOM 4085 C CA . CYS A 1 491 ? 2.954 -32.034 -21.009 1.00 75.88 491 CYS A CA 1
ATOM 4086 C C . CYS A 1 491 ? 4.122 -31.580 -21.900 1.00 75.88 491 CYS A C 1
ATOM 4088 O O . CYS A 1 491 ? 4.894 -30.698 -21.528 1.00 75.88 491 CYS A O 1
ATOM 4090 N N . LYS A 1 492 ? 4.275 -32.217 -23.072 1.00 81.56 492 LYS A N 1
ATOM 4091 C CA . LYS A 1 492 ? 5.233 -31.779 -24.106 1.00 81.56 492 LYS A CA 1
ATOM 4092 C C . LYS A 1 492 ? 4.876 -30.358 -24.560 1.00 81.56 492 LYS A C 1
ATOM 4094 O O . LYS A 1 492 ? 3.689 -30.053 -24.643 1.00 81.56 492 LYS A O 1
ATOM 4099 N N . ASP A 1 493 ? 5.863 -29.537 -24.930 1.00 76.19 493 ASP A N 1
ATOM 4100 C CA . ASP A 1 493 ? 5.637 -28.124 -25.294 1.00 76.19 493 ASP A CA 1
ATOM 4101 C C . ASP A 1 493 ? 4.567 -27.934 -26.381 1.00 76.19 493 ASP A C 1
ATOM 4103 O O . ASP A 1 493 ? 3.721 -27.050 -26.258 1.00 76.19 493 ASP A O 1
ATOM 4107 N N . MET A 1 494 ? 4.514 -28.826 -27.378 1.00 80.31 494 MET A N 1
ATOM 4108 C CA . MET A 1 494 ? 3.484 -28.793 -28.430 1.00 80.31 494 MET A CA 1
ATOM 4109 C C . MET A 1 494 ? 2.045 -28.968 -27.906 1.00 80.31 494 MET A C 1
ATOM 4111 O O . MET A 1 494 ? 1.107 -28.482 -28.525 1.00 80.31 494 MET A O 1
ATOM 4115 N N . LEU A 1 495 ? 1.851 -29.643 -26.768 1.00 82.50 495 LEU A N 1
ATOM 4116 C CA . LEU A 1 495 ? 0.540 -29.876 -26.142 1.00 82.50 495 LEU A CA 1
ATOM 4117 C C . LEU A 1 495 ? 0.283 -28.943 -24.955 1.00 82.50 495 LEU A C 1
ATOM 4119 O O . LEU A 1 495 ? -0.683 -29.126 -24.213 1.00 82.50 495 LEU A O 1
ATOM 4123 N N . ARG A 1 496 ? 1.153 -27.956 -24.732 1.00 80.94 496 ARG A N 1
ATOM 4124 C CA . ARG A 1 496 ? 1.118 -27.135 -23.525 1.00 80.94 496 ARG A CA 1
ATOM 4125 C C . ARG A 1 496 ? -0.106 -26.245 -23.428 1.00 80.94 496 ARG A C 1
ATOM 4127 O O . ARG A 1 496 ? -0.695 -26.149 -22.355 1.00 80.94 496 ARG A O 1
ATOM 4134 N N . ILE A 1 497 ? -0.503 -25.652 -24.548 1.00 82.38 497 ILE A N 1
ATOM 4135 C CA . ILE A 1 497 ? -1.725 -24.850 -24.631 1.00 82.38 497 ILE A CA 1
ATOM 4136 C C . ILE A 1 497 ? -2.933 -25.753 -24.375 1.00 82.38 497 ILE A C 1
ATOM 4138 O O . ILE A 1 497 ? -3.696 -25.496 -23.455 1.00 82.38 497 ILE A O 1
ATOM 4142 N N . PHE A 1 498 ? -3.042 -26.870 -25.100 1.00 85.62 498 PHE A N 1
ATOM 4143 C CA . PHE A 1 498 ? -4.149 -27.813 -24.927 1.00 85.62 498 PHE A CA 1
ATOM 4144 C C . PHE A 1 498 ? -4.277 -28.327 -23.483 1.00 85.62 498 PHE A C 1
ATOM 4146 O O . PHE A 1 498 ? -5.358 -28.285 -22.906 1.00 85.62 498 PHE A O 1
ATOM 4153 N N . GLY A 1 499 ? -3.172 -28.770 -22.871 1.00 85.50 499 GLY A N 1
ATOM 4154 C CA . GLY A 1 499 ? -3.169 -29.266 -21.492 1.00 85.50 499 GLY A CA 1
ATOM 4155 C C . GLY A 1 499 ? -3.589 -28.206 -20.470 1.00 85.50 499 GLY A C 1
ATOM 4156 O O . GLY A 1 499 ? -4.291 -28.522 -19.509 1.00 85.50 499 GLY A O 1
ATOM 4157 N N . ARG A 1 500 ? -3.200 -26.944 -20.692 1.00 87.12 500 ARG A N 1
ATOM 4158 C CA . ARG A 1 500 ? -3.645 -25.805 -19.881 1.00 87.12 500 ARG A CA 1
ATOM 4159 C C . ARG A 1 500 ? -5.154 -25.595 -20.008 1.00 87.12 500 ARG A C 1
ATOM 4161 O O . ARG A 1 500 ? -5.831 -25.589 -18.986 1.00 87.12 500 ARG A O 1
ATOM 4168 N N . GLU A 1 501 ? -5.673 -25.485 -21.230 1.00 88.31 501 GLU A N 1
ATOM 4169 C CA . GLU A 1 501 ? -7.106 -25.245 -21.465 1.00 88.31 501 GLU A CA 1
ATOM 4170 C C . GLU A 1 501 ? -7.979 -26.387 -20.928 1.00 88.31 501 GLU A C 1
ATOM 4172 O O . GLU A 1 501 ? -8.991 -26.144 -20.274 1.00 88.31 501 GLU A O 1
ATOM 4177 N N . ALA A 1 502 ? -7.556 -27.642 -21.116 1.00 89.12 502 ALA A N 1
ATOM 4178 C CA . ALA A 1 502 ? -8.257 -28.803 -20.567 1.00 89.12 502 ALA A CA 1
ATOM 4179 C C . ALA A 1 502 ? -8.313 -28.766 -19.029 1.00 89.12 502 ALA A C 1
ATOM 4181 O O . ALA A 1 502 ? -9.345 -29.065 -18.432 1.00 89.12 502 ALA A O 1
ATOM 4182 N N . THR A 1 503 ? -7.217 -28.356 -18.383 1.00 90.56 503 THR A N 1
ATOM 4183 C CA . THR A 1 503 ? -7.150 -28.230 -16.919 1.00 90.56 503 THR A CA 1
ATOM 4184 C C . THR A 1 503 ? -8.075 -27.130 -16.410 1.00 90.56 503 THR A C 1
ATOM 4186 O O . THR A 1 503 ? -8.815 -27.343 -15.453 1.00 90.56 503 THR A O 1
ATOM 4189 N N . ILE A 1 504 ? -8.075 -25.973 -17.074 1.00 90.81 504 ILE A N 1
ATOM 4190 C CA . ILE A 1 504 ? -8.965 -24.855 -16.748 1.00 90.81 504 ILE A CA 1
ATOM 4191 C C . ILE A 1 504 ? -10.432 -25.280 -16.895 1.00 90.81 504 ILE A C 1
ATOM 4193 O O . ILE A 1 504 ? -11.241 -25.025 -16.004 1.00 90.81 504 ILE A O 1
ATOM 4197 N N . ALA A 1 505 ? -10.778 -25.988 -17.975 1.00 90.94 505 ALA A N 1
ATOM 4198 C CA . ALA A 1 505 ? -12.129 -26.504 -18.179 1.00 90.94 505 ALA A CA 1
ATOM 4199 C C . ALA A 1 505 ? -12.563 -27.458 -17.051 1.00 90.94 505 ALA A C 1
ATOM 4201 O O . ALA A 1 505 ? -13.678 -27.339 -16.544 1.00 90.94 505 ALA A O 1
ATOM 4202 N N . LEU A 1 506 ? -11.680 -28.364 -16.612 1.00 92.00 506 LEU A N 1
ATOM 4203 C CA . LEU A 1 506 ? -11.947 -29.260 -15.481 1.00 92.00 506 LEU A CA 1
ATOM 4204 C C . LEU A 1 506 ? -12.152 -28.489 -14.170 1.00 92.00 506 LEU A C 1
ATOM 4206 O O . LEU A 1 506 ? -13.105 -28.763 -13.443 1.00 92.00 506 LEU A O 1
ATOM 4210 N N . MET A 1 507 ? -11.306 -27.495 -13.888 1.00 93.25 507 MET A N 1
ATOM 4211 C CA . MET A 1 507 ? -11.441 -26.645 -12.700 1.00 93.25 507 MET A CA 1
ATOM 4212 C C . MET A 1 507 ? -12.773 -25.884 -12.684 1.00 93.25 507 MET A C 1
ATOM 4214 O O . MET A 1 507 ? -13.447 -25.848 -11.655 1.00 93.25 507 MET A O 1
ATOM 4218 N N . ASN A 1 508 ? -13.196 -25.343 -13.831 1.00 90.69 508 ASN A N 1
ATOM 4219 C CA . ASN A 1 508 ? -14.496 -24.682 -13.977 1.00 90.69 508 ASN A CA 1
ATOM 4220 C C . ASN A 1 508 ? -15.660 -25.630 -13.662 1.00 90.69 508 ASN A C 1
ATOM 4222 O O . ASN A 1 508 ? -16.601 -25.252 -12.958 1.00 90.69 508 ASN A O 1
ATOM 4226 N N . TRP A 1 509 ? -15.593 -26.871 -14.151 1.00 90.56 509 TRP A N 1
ATOM 4227 C CA . TRP A 1 509 ? -16.588 -27.895 -13.835 1.00 90.56 509 TRP A CA 1
ATOM 4228 C C . TRP A 1 509 ? -16.630 -28.204 -12.339 1.00 90.56 509 TRP A C 1
ATOM 4230 O O . TRP A 1 509 ? -17.713 -28.205 -11.759 1.00 90.56 509 TRP A O 1
ATOM 4240 N N . MET A 1 510 ? -15.476 -28.398 -11.697 1.00 89.12 510 MET A N 1
ATOM 4241 C CA . MET A 1 510 ? -15.404 -28.663 -10.255 1.00 89.12 510 MET A CA 1
ATOM 4242 C C . MET A 1 510 ? -16.003 -27.524 -9.425 1.00 89.12 510 MET A C 1
ATOM 4244 O O . MET A 1 510 ? -16.825 -27.772 -8.545 1.00 89.12 510 MET A O 1
ATOM 4248 N N . PHE A 1 511 ? -15.654 -26.277 -9.748 1.00 89.00 511 PHE A N 1
ATOM 4249 C CA . PHE A 1 511 ? -16.222 -25.102 -9.090 1.00 89.00 511 PHE A CA 1
ATOM 4250 C C . PHE A 1 511 ? -17.744 -25.018 -9.269 1.00 89.00 511 PHE A C 1
ATOM 4252 O O . PHE A 1 511 ? -18.483 -24.757 -8.321 1.00 89.00 511 PHE A O 1
ATOM 4259 N N . THR A 1 512 ? -18.236 -25.297 -10.479 1.00 86.94 512 THR A N 1
ATOM 4260 C CA . THR A 1 512 ? -19.676 -25.302 -10.779 1.00 86.94 512 THR A CA 1
ATOM 4261 C C . THR A 1 512 ? -20.415 -26.367 -9.968 1.00 86.94 512 THR A C 1
ATOM 4263 O O . THR A 1 512 ? -21.499 -26.106 -9.445 1.00 86.94 512 THR A O 1
ATOM 4266 N N . VAL A 1 513 ? -19.833 -27.562 -9.846 1.00 86.06 513 VAL A N 1
ATOM 4267 C CA . VAL A 1 513 ? -20.387 -28.676 -9.066 1.00 86.06 513 VAL A CA 1
ATOM 4268 C C . VAL A 1 513 ? -20.478 -28.306 -7.584 1.00 86.06 513 VAL A C 1
ATOM 4270 O O . VAL A 1 513 ? -21.548 -28.464 -6.999 1.00 86.06 513 VAL A O 1
ATOM 4273 N N . GLU A 1 514 ? -19.416 -27.740 -7.001 1.00 84.50 514 GLU A N 1
ATOM 4274 C CA . GLU A 1 514 ? -19.422 -27.263 -5.611 1.00 84.50 514 GLU A CA 1
ATOM 4275 C C . GLU A 1 514 ? -20.521 -26.213 -5.380 1.00 84.50 514 GLU A C 1
ATOM 4277 O O . GLU A 1 514 ? -21.339 -26.359 -4.469 1.00 84.50 514 GLU A O 1
ATOM 4282 N N . LYS A 1 515 ? -20.593 -25.186 -6.241 1.00 82.44 515 LYS A N 1
ATOM 4283 C CA . LYS A 1 515 ? -21.586 -24.106 -6.124 1.00 82.44 515 LYS A CA 1
ATOM 4284 C C . LYS A 1 515 ? -23.021 -24.590 -6.280 1.00 82.44 515 LYS A C 1
ATOM 4286 O O . LYS A 1 515 ? -23.903 -24.080 -5.597 1.00 82.44 515 LYS A O 1
ATOM 4291 N N . LYS A 1 516 ? -23.269 -25.547 -7.177 1.00 79.12 516 LYS A N 1
ATOM 4292 C CA . LYS A 1 516 ? -24.616 -26.073 -7.431 1.00 79.12 516 LYS A CA 1
ATOM 4293 C C . LYS A 1 516 ? -25.108 -26.984 -6.309 1.00 79.12 516 LYS A C 1
ATOM 4295 O O . LYS A 1 516 ? -26.306 -27.018 -6.048 1.00 79.12 516 LYS A O 1
ATOM 4300 N N . LEU A 1 517 ? -24.212 -27.756 -5.701 1.00 68.12 517 LEU A N 1
ATOM 4301 C CA . LEU A 1 517 ? -24.585 -28.812 -4.764 1.00 68.12 517 LEU A CA 1
ATOM 4302 C C . LEU A 1 517 ? -24.386 -28.430 -3.289 1.00 68.12 517 LEU A C 1
ATOM 4304 O O . LEU A 1 517 ? -24.713 -29.247 -2.435 1.00 68.12 517 LEU A O 1
ATOM 4308 N N . CYS A 1 518 ? -23.873 -27.229 -2.980 1.00 59.62 518 CYS A N 1
ATOM 4309 C CA . CYS A 1 518 ? -23.455 -26.850 -1.621 1.00 59.62 518 CYS A CA 1
ATOM 4310 C C . CYS A 1 518 ? -22.595 -27.953 -0.972 1.00 59.62 518 CYS A C 1
ATOM 4312 O O . CYS A 1 518 ? -22.797 -28.303 0.187 1.00 59.62 518 CYS A O 1
ATOM 4314 N N . ILE A 1 519 ? -21.698 -28.569 -1.751 1.00 52.31 519 ILE A N 1
ATOM 4315 C CA . ILE A 1 519 ? -20.904 -29.709 -1.285 1.00 52.31 519 ILE A CA 1
ATOM 4316 C C . ILE A 1 519 ? -19.930 -29.232 -0.210 1.00 52.31 519 ILE A C 1
ATOM 4318 O O . ILE A 1 519 ? -19.048 -28.422 -0.481 1.00 52.31 519 ILE A O 1
ATOM 4322 N N . ASP A 1 520 ? -20.068 -29.783 0.995 1.00 45.88 520 ASP A N 1
ATOM 4323 C CA . ASP A 1 520 ? -19.198 -29.469 2.130 1.00 45.88 520 ASP A CA 1
ATOM 4324 C C . ASP A 1 520 ? -17.834 -30.197 2.086 1.00 45.88 520 ASP A C 1
ATOM 4326 O O . ASP A 1 520 ? -16.920 -29.806 2.817 1.00 45.88 520 ASP A O 1
ATOM 4330 N N . SER A 1 521 ? -17.658 -31.228 1.240 1.00 42.25 521 SER A N 1
ATOM 4331 C CA . SER A 1 521 ? -16.368 -31.907 1.010 1.00 42.25 521 SER A CA 1
ATOM 4332 C C . SER A 1 521 ? -16.300 -32.709 -0.303 1.00 42.25 521 SER A C 1
ATOM 4334 O O . SER A 1 521 ? -17.272 -33.338 -0.716 1.00 42.25 521 SER A O 1
ATOM 4336 N N . ILE A 1 522 ? -15.124 -32.731 -0.946 1.00 46.16 522 ILE A N 1
ATOM 4337 C CA . ILE A 1 522 ? -14.784 -33.675 -2.027 1.00 46.16 522 ILE A CA 1
ATOM 4338 C C . ILE A 1 522 ? -13.685 -34.593 -1.481 1.00 46.16 522 ILE A C 1
ATOM 4340 O O . ILE A 1 522 ? -12.601 -34.112 -1.154 1.00 46.16 522 ILE A O 1
ATOM 4344 N N . SER A 1 523 ? -14.005 -35.879 -1.316 1.00 37.94 523 SER A N 1
ATOM 4345 C CA . SER A 1 523 ? -13.104 -36.928 -0.811 1.00 37.94 523 SER A CA 1
ATOM 4346 C C . SER A 1 523 ? -12.238 -37.538 -1.899 1.00 37.94 523 SER A C 1
ATOM 4348 O O . SER A 1 523 ? -12.824 -37.842 -2.966 1.00 37.94 523 SER A O 1
#